Protein AF-0000000065997969 (afdb_homodimer)

Organism: Aeropyrum pernix (strain ATCC 700893 / DSM 11879 / JCM 9820 / NBRC 100138 / K1) (NCBI:txid272557)

pLDDT: mean 96.22, std 3.33, range [72.94, 98.88]

Sequence (616 aa):
MITILGAGKVGMATAVMLMMRGYDDLLLIARTPGKPQGEALDLAHAAAELGVDIRISGSNSYEDMRGSDIVLVTAGIGRKPGMTREQLLEANANTMADLAEKIKAYAKDAIVVITTNPVDAMTYVMYKKTGFPRERVIGFSGILDSARMAYYISQKLGVSFKSVNAIVLGMHGQKMFPVPRLSSVGGVPLEHLMSKEEIEEVVSETVNAGAKITELRGYSSNYGPAAGLVLTVEAIKRDSKRIYPYSLYLQGEYGYNDIVAEVPAVIGKSGIERIIELPLTEDEKRKFDEAVQAVKKLVETLPPQLREMITILGAGKVGMATAVMLMMRGYDDLLLIARTPGKPQGEALDLAHAAAELGVDIRISGSNSYEDMRGSDIVLVTAGIGRKPGMTREQLLEANANTMADLAEKIKAYAKDAIVVITTNPVDAMTYVMYKKTGFPRERVIGFSGILDSARMAYYISQKLGVSFKSVNAIVLGMHGQKMFPVPRLSSVGGVPLEHLMSKEEIEEVVSETVNAGAKITELRGYSSNYGPAAGLVLTVEAIKRDSKRIYPYSLYLQGEYGYNDIVAEVPAVIGKSGIERIIELPLTEDEKRKFDEAVQAVKKLVETLPPQLRE

Secondary structure (DSSP, 8-state):
-EEEE--SHHHHHHHHHHHHHT-S-EEEE-SSTTHHHHHHHHHHHHHHHHT----EEEES-GGGGTT-SEEEE----PPPTT--HHHHHHHHHHHHHHHHHHHHHH-TT-EEEE-PSSHHHHHHHHHHHH---GGGEEE--HHHHHHHHHHHHHHHHTS-GGGEE--EEE-SSTTEEE-GGG-EETTEEGGGTS-HHHHHHHHHHHHTHHHHHHHHHSS---HHHHHHHHHHHHHHHTT--EEEEEEEEEESGGG-EEEEEEEEEEEETTEEEEEPPP---HHHHHHHHHHHHHHHHHHHHS-HHHH-/-EEEE--SHHHHHHHHHHHHHT-S-EEEE-SSTTHHHHHHHHHHHHHHHHT----EEEES-GGGGTT-SEEEE----PPPTT--HHHHHHHHHHHHHHHHHHHHHH-TT-EEEE-PSSHHHHHHHHHHHH---GGGEEE--HHHHHHHHHHHHHHHHTS-GGGEE--EEE-SSTTEEE-GGG-EETTEEGGGTS-HHHHHHHHHHHHTHHHHHHHHHSS---HHHHHHHHHHHHHHHTT--EEEEEEEEEESGGG-EEEEEEEEEEEETTEEEEEPPP---HHHHHHHHHHHHHHHHHHHHS-HHHH-

Solvent-accessible surface area (backbone atoms only — not comparable to full-atom values): 30176 Å² total; per-residue (Å²): 72,39,28,32,36,19,67,48,67,39,27,44,43,27,50,53,53,40,52,74,66,58,78,58,37,39,37,30,29,24,80,57,76,46,31,20,40,19,53,19,50,32,44,40,35,15,27,39,55,67,62,35,94,57,56,53,40,36,33,70,52,73,68,71,43,48,75,25,50,32,36,39,36,48,47,67,70,76,87,49,93,90,58,49,70,65,55,45,45,52,55,30,42,52,50,33,42,53,49,19,49,49,38,47,71,30,26,66,83,27,34,37,38,30,55,32,64,59,25,49,50,36,34,47,28,30,38,49,52,40,62,56,62,67,38,28,40,42,10,56,39,19,46,41,54,14,21,37,34,16,39,45,48,17,67,75,70,72,48,63,34,80,43,36,46,45,44,35,31,17,30,80,54,84,55,38,35,68,37,59,82,80,11,25,46,77,80,40,45,37,75,79,75,42,53,74,68,54,49,50,48,36,51,50,49,39,53,41,42,57,59,51,29,23,69,30,50,70,48,69,74,24,42,26,58,14,35,40,51,44,52,50,50,47,24,27,77,63,45,60,56,44,75,45,25,25,20,33,73,29,82,49,62,96,76,36,61,84,44,38,36,22,39,38,24,30,28,19,69,73,29,50,74,41,78,56,80,76,94,62,51,73,70,52,44,51,51,37,46,52,16,38,48,54,44,48,52,55,46,66,69,45,59,68,79,56,71,86,71,38,29,32,36,20,70,49,66,40,28,44,43,28,50,52,53,39,52,74,67,60,77,59,36,39,37,31,30,24,80,56,76,45,31,19,39,19,53,19,50,31,44,40,34,15,26,40,56,69,62,36,95,57,55,51,39,36,32,71,52,72,66,72,42,48,76,24,51,33,36,39,36,48,46,68,71,75,88,48,92,89,58,48,72,64,55,45,44,51,56,32,43,52,49,32,42,52,50,18,50,49,37,47,72,29,26,68,82,27,34,37,36,31,54,32,62,58,24,46,48,37,34,46,27,29,38,50,53,41,62,56,63,70,36,29,41,41,9,56,38,19,46,42,53,14,21,36,33,15,41,47,48,16,65,75,70,72,49,61,36,80,43,37,46,46,44,33,33,16,30,80,53,84,53,38,36,70,37,59,83,80,12,25,45,77,80,39,44,37,76,79,75,40,54,73,67,55,49,50,50,35,49,49,50,39,54,42,42,57,60,51,29,22,69,30,50,71,48,69,72,23,42,25,58,14,34,39,50,46,53,50,51,47,24,27,76,62,47,59,56,46,74,46,25,25,21,34,76,29,81,49,61,96,77,35,61,84,44,39,35,21,41,39,24,30,26,19,68,72,29,51,74,43,78,57,82,75,93,63,52,74,69,52,44,53,52,39,46,52,15,37,49,52,43,50,51,54,48,67,69,45,60,67,80,56,72,86

InterPro domains:
  IPR001236 Lactate/malate dehydrogenase, N-terminal [PF00056] (2-139)
  IPR001557 L-lactate/malate dehydrogenase [PIRSF000102] (2-300)
  IPR001557 L-lactate/malate dehydrogenase [PR00086] (1-25)
  IPR001557 L-lactate/malate dehydrogenase [PR00086] (25-49)
  IPR001557 L-lactate/malate dehydrogenase [PR00086] (113-133)
  IPR001557 L-lactate/malate dehydrogenase [PR00086] (137-155)
  IPR001557 L-lactate/malate dehydrogenase [PR00086] (167-180)
  IPR011275 Malate dehydrogenase, type 3 [cd01339] (2-300)
  IPR015955 Lactate dehydrogenase/glycoside hydrolase, family 4, C-terminal [G3DSA:3.90.110.10] (142-301)
  IPR015955 Lactate dehydrogenase/glycoside hydrolase, family 4, C-terminal [SSF56327] (142-302)
  IPR022383 Lactate/malate dehydrogenase, C-terminal [PF02866] (144-300)
  IPR036291 NAD(P)-binding domain superfamily [SSF51735] (2-139)

Radius of gyration: 25.73 Å; Cα contacts (8 Å, |Δi|>4): 1366; chains: 2; bounding box: 55×76×59 Å

GO terms:
  GO:0030060 L-malate dehydrogenase (NAD+) activity (F, EXP)
  GO:0046554 L-malate dehydrogenase (NADP+) activity (F, EXP)

Nearest PDB structures (foldseek):
  2d4a-assembly1_D  TM=9.831E-01  e=1.745E-53  Aeropyrum pernix
  2d4a-assembly1_C  TM=9.864E-01  e=2.962E-52  Aeropyrum pernix
  2d4a-assembly1_B  TM=9.915E-01  e=6.653E-52  Aeropyrum pernix
  2d4a-assembly1_A  TM=9.920E-01  e=1.256E-51  Aeropyrum pernix
  2e37-assembly5_E  TM=9.261E-01  e=1.203E-30  Thermus thermophilus HB8

Structure (mmCIF, N/CA/C/O backbone):
data_AF-0000000065997969-model_v1
#
loop_
_entity.id
_entity.type
_entity.pdbx_description
1 polymer 'Malate dehydrogenase'
#
loop_
_atom_site.group_PDB
_atom_site.id
_atom_site.type_symbol
_atom_site.label_atom_id
_atom_site.label_alt_id
_atom_site.label_comp_id
_atom_site.label_asym_id
_atom_site.label_entity_id
_atom_site.label_seq_id
_atom_site.pdbx_PDB_ins_code
_atom_site.Cartn_x
_atom_site.Cartn_y
_atom_site.Cartn_z
_atom_site.occupancy
_atom_site.B_iso_or_equiv
_atom_site.auth_seq_id
_atom_site.auth_comp_id
_atom_site.auth_asym_id
_atom_site.auth_atom_id
_atom_site.pdbx_PDB_model_num
ATOM 1 N N . MET A 1 1 ? 14.648 12.742 -7.094 1 96.25 1 MET A N 1
ATOM 2 C CA . MET A 1 1 ? 14.539 11.57 -6.227 1 96.25 1 MET A CA 1
ATOM 3 C C . MET A 1 1 ? 13.805 11.922 -4.934 1 96.25 1 MET A C 1
ATOM 5 O O . MET A 1 1 ? 13.977 13.016 -4.391 1 96.25 1 MET A O 1
ATOM 9 N N . ILE A 1 2 ? 12.977 11.102 -4.527 1 98.44 2 ILE A N 1
ATOM 10 C CA . ILE A 1 2 ? 12.266 11.234 -3.258 1 98.44 2 ILE A CA 1
ATOM 11 C C . ILE A 1 2 ? 12.867 10.266 -2.236 1 98.44 2 ILE A C 1
ATOM 13 O O . ILE A 1 2 ? 12.953 9.062 -2.49 1 98.44 2 ILE A O 1
ATOM 17 N N . THR A 1 3 ? 13.328 10.828 -1.156 1 98.81 3 THR A N 1
ATOM 18 C CA . THR A 1 3 ? 13.836 10 -0.065 1 98.81 3 THR A CA 1
ATOM 19 C C . THR A 1 3 ? 12.805 9.891 1.056 1 98.81 3 THR A C 1
ATOM 21 O O . THR A 1 3 ? 12.234 10.898 1.483 1 98.81 3 THR A O 1
ATOM 24 N N . ILE A 1 4 ? 12.539 8.719 1.466 1 98.81 4 ILE A N 1
ATOM 25 C CA . ILE A 1 4 ? 11.695 8.445 2.625 1 98.81 4 ILE A CA 1
ATOM 26 C C . ILE A 1 4 ? 12.555 8 3.803 1 98.81 4 ILE A C 1
ATOM 28 O O . ILE A 1 4 ? 13.227 6.969 3.732 1 98.81 4 ILE A O 1
ATOM 32 N N . LEU A 1 5 ? 12.609 8.836 4.844 1 98.81 5 LEU A N 1
ATOM 33 C CA . LEU A 1 5 ? 13.312 8.484 6.07 1 98.81 5 LEU A CA 1
ATOM 34 C C . LEU A 1 5 ? 12.391 7.711 7.016 1 98.81 5 LEU A C 1
ATOM 36 O O . LEU A 1 5 ? 11.469 8.281 7.598 1 98.81 5 LEU A O 1
ATOM 40 N N . GLY A 1 6 ? 12.664 6.477 7.199 1 96.56 6 GLY A N 1
ATOM 41 C CA . GLY A 1 6 ? 11.812 5.578 7.957 1 96.56 6 GLY A CA 1
ATOM 42 C C . GLY A 1 6 ? 11.07 4.578 7.086 1 96.56 6 GLY A C 1
ATOM 43 O O . GLY A 1 6 ? 10.156 4.945 6.352 1 96.56 6 GLY A O 1
ATOM 44 N N . ALA A 1 7 ? 11.398 3.301 7.191 1 95.06 7 ALA A N 1
ATOM 45 C CA . ALA A 1 7 ? 10.734 2.232 6.453 1 95.06 7 ALA A CA 1
ATOM 46 C C . ALA A 1 7 ? 9.703 1.521 7.324 1 95.06 7 ALA A C 1
ATOM 48 O O . ALA A 1 7 ? 9.68 0.29 7.387 1 95.06 7 ALA A O 1
ATOM 49 N N . GLY A 1 8 ? 8.961 2.334 8.141 1 95.44 8 GLY A N 1
ATOM 50 C CA . GLY A 1 8 ? 7.848 1.821 8.922 1 95.44 8 GLY A CA 1
ATOM 51 C C . GLY A 1 8 ? 6.535 1.817 8.164 1 95.44 8 GLY A C 1
ATOM 52 O O . GLY A 1 8 ? 6.527 1.805 6.93 1 95.44 8 GLY A O 1
ATOM 53 N N . LYS A 1 9 ? 5.422 1.784 8.859 1 96.5 9 LYS A N 1
ATOM 54 C CA . LYS A 1 9 ? 4.102 1.616 8.25 1 96.5 9 LYS A CA 1
ATOM 55 C C . LYS A 1 9 ? 3.768 2.787 7.332 1 96.5 9 LYS A C 1
ATOM 57 O O . LYS A 1 9 ? 3.389 2.586 6.176 1 96.5 9 LYS A O 1
ATOM 62 N N . VAL A 1 10 ? 3.961 4.012 7.824 1 97.81 10 VAL A N 1
ATOM 63 C CA . VAL A 1 10 ? 3.625 5.184 7.023 1 97.81 10 VAL A CA 1
ATOM 64 C C . VAL A 1 10 ? 4.582 5.297 5.84 1 97.81 10 VAL A C 1
ATOM 66 O O . VAL A 1 10 ? 4.156 5.543 4.711 1 97.81 10 VAL A O 1
ATOM 69 N N . GLY A 1 11 ? 5.879 5.133 6.117 1 98.31 11 GLY A N 1
ATOM 70 C CA . GLY A 1 11 ? 6.871 5.223 5.059 1 98.31 11 GLY A CA 1
ATOM 71 C C . GLY A 1 11 ? 6.625 4.242 3.926 1 98.31 11 GLY A C 1
ATOM 72 O O . GLY A 1 11 ? 6.652 4.621 2.752 1 98.31 11 GLY A O 1
ATOM 73 N N . MET A 1 12 ? 6.336 3.018 4.25 1 98.44 12 MET A N 1
ATOM 74 C CA . MET A 1 12 ? 6.16 2.002 3.217 1 98.44 12 MET A CA 1
ATOM 75 C C . MET A 1 12 ? 4.832 2.188 2.492 1 98.44 12 MET A C 1
ATOM 77 O O . MET A 1 12 ? 4.746 1.978 1.281 1 98.44 12 MET A O 1
ATOM 81 N N . ALA A 1 13 ? 3.744 2.521 3.264 1 98.56 13 ALA A N 1
ATOM 82 C CA . ALA A 1 13 ? 2.492 2.84 2.58 1 98.56 13 ALA A CA 1
ATOM 83 C C . ALA A 1 13 ? 2.693 3.955 1.561 1 98.56 13 ALA A C 1
ATOM 85 O O . ALA A 1 13 ? 2.162 3.893 0.448 1 98.56 13 ALA A O 1
ATOM 86 N N . THR A 1 14 ? 3.479 4.965 1.924 1 98.56 14 THR A N 1
ATOM 87 C CA . THR A 1 14 ? 3.779 6.074 1.027 1 98.56 14 THR A CA 1
ATOM 88 C C . THR A 1 14 ? 4.562 5.59 -0.189 1 98.56 14 THR A C 1
ATOM 90 O O . THR A 1 14 ? 4.246 5.953 -1.323 1 98.56 14 THR A O 1
ATOM 93 N N . ALA A 1 15 ? 5.582 4.758 0.091 1 98.56 15 ALA A N 1
ATOM 94 C CA . ALA A 1 15 ? 6.402 4.23 -0.996 1 98.56 15 ALA A CA 1
ATOM 95 C C . ALA A 1 15 ? 5.559 3.451 -1.996 1 98.56 15 ALA A C 1
ATOM 97 O O . ALA A 1 15 ? 5.723 3.602 -3.209 1 98.56 15 ALA A O 1
ATOM 98 N N . VAL A 1 16 ? 4.656 2.641 -1.494 1 98.56 16 VAL A N 1
ATOM 99 C CA . VAL A 1 16 ? 3.779 1.848 -2.35 1 98.56 16 VAL A CA 1
ATOM 100 C C . VAL A 1 16 ? 2.918 2.773 -3.205 1 98.56 16 VAL A C 1
ATOM 102 O O . VAL A 1 16 ? 2.824 2.596 -4.422 1 98.56 16 VAL A O 1
ATOM 105 N N . MET A 1 17 ? 2.309 3.748 -2.584 1 98.38 17 MET A N 1
ATOM 106 C CA . MET A 1 17 ? 1.397 4.629 -3.311 1 98.38 17 MET A CA 1
ATOM 107 C C . MET A 1 17 ? 2.158 5.488 -4.312 1 98.38 17 MET A C 1
ATOM 109 O O . MET A 1 17 ? 1.665 5.75 -5.414 1 98.38 17 MET A O 1
ATOM 113 N N . LEU A 1 18 ? 3.369 5.945 -3.943 1 98.25 18 LEU A N 1
ATOM 114 C CA . LEU A 1 18 ? 4.18 6.715 -4.883 1 98.25 18 LEU A CA 1
ATOM 115 C C . LEU A 1 18 ? 4.602 5.855 -6.07 1 98.25 18 LEU A C 1
ATOM 117 O O . LEU A 1 18 ? 4.605 6.324 -7.211 1 98.25 18 LEU A O 1
ATOM 121 N N . MET A 1 19 ? 4.973 4.566 -5.762 1 97.75 19 MET A N 1
ATOM 122 C CA . MET A 1 19 ? 5.316 3.635 -6.836 1 97.75 19 MET A CA 1
ATOM 123 C C . MET A 1 19 ? 4.141 3.453 -7.793 1 97.75 19 MET A C 1
ATOM 125 O O . MET A 1 19 ? 4.32 3.486 -9.008 1 97.75 19 MET A O 1
ATOM 129 N N . MET A 1 20 ? 2.975 3.359 -7.238 1 97.06 20 MET A N 1
ATOM 130 C CA . MET A 1 20 ? 1.773 3.184 -8.047 1 97.06 20 MET A CA 1
ATOM 131 C C . MET A 1 20 ? 1.532 4.398 -8.938 1 97.06 20 MET A C 1
ATOM 133 O O . MET A 1 20 ? 0.992 4.273 -10.039 1 97.06 20 MET A O 1
ATOM 137 N N . ARG A 1 21 ? 1.978 5.582 -8.5 1 94.94 21 ARG A N 1
ATOM 138 C CA . ARG A 1 21 ? 1.789 6.82 -9.25 1 94.94 21 ARG A CA 1
ATOM 139 C C . ARG A 1 21 ? 2.877 6.988 -10.305 1 94.94 21 ARG A C 1
ATOM 141 O O . ARG A 1 21 ? 2.705 7.742 -11.266 1 94.94 21 ARG A O 1
ATOM 148 N N . GLY A 1 22 ? 3.998 6.312 -10.172 1 90.5 22 GLY A N 1
ATOM 149 C CA . GLY A 1 22 ? 5.082 6.367 -11.141 1 90.5 22 GLY A CA 1
ATOM 150 C C . GLY A 1 22 ? 5.824 7.691 -11.133 1 90.5 22 GLY A C 1
ATOM 151 O O . GLY A 1 22 ? 6.328 8.133 -12.172 1 90.5 22 GLY A O 1
ATOM 152 N N . TYR A 1 23 ? 5.914 8.492 -10.109 1 72.94 23 TYR A N 1
ATOM 153 C CA . TYR A 1 23 ? 6.309 9.898 -10.094 1 72.94 23 TYR A CA 1
ATOM 154 C C . TYR A 1 23 ? 7.824 10.039 -10.195 1 72.94 23 TYR A C 1
ATOM 156 O O . TYR A 1 23 ? 8.328 10.93 -10.883 1 72.94 23 TYR A O 1
ATOM 164 N N . ASP A 1 24 ? 8.617 9.273 -9.43 1 89 24 ASP A N 1
ATOM 165 C CA . ASP A 1 24 ? 10.055 9.5 -9.273 1 89 24 ASP A CA 1
ATOM 166 C C . ASP A 1 24 ? 10.75 8.258 -8.719 1 89 24 ASP A C 1
ATOM 168 O O . ASP A 1 24 ? 10.086 7.289 -8.336 1 89 24 ASP A O 1
ATOM 172 N N . ASP A 1 25 ? 12.141 8.375 -8.805 1 96.5 25 ASP A N 1
ATOM 173 C CA . ASP A 1 25 ? 12.914 7.355 -8.109 1 96.5 25 ASP A CA 1
ATOM 174 C C . ASP A 1 25 ? 12.75 7.469 -6.594 1 96.5 25 ASP A C 1
ATOM 176 O O . ASP A 1 25 ? 12.578 8.57 -6.066 1 96.5 25 ASP A O 1
ATOM 180 N N . LEU A 1 26 ? 12.719 6.359 -5.945 1 98.31 26 LEU A N 1
ATOM 181 C CA . LEU A 1 26 ? 12.5 6.312 -4.504 1 98.31 26 LEU A CA 1
ATOM 182 C C . LEU A 1 26 ? 13.734 5.773 -3.783 1 98.31 26 LEU A C 1
ATOM 184 O O . LEU A 1 26 ? 14.367 4.828 -4.258 1 98.31 26 LEU A O 1
ATOM 188 N N . LEU A 1 27 ? 14.109 6.406 -2.725 1 98.75 27 LEU A N 1
ATOM 189 C CA . LEU A 1 27 ? 15.125 5.926 -1.8 1 98.75 27 LEU A CA 1
ATOM 190 C C . LEU A 1 27 ? 14.555 5.766 -0.396 1 98.75 27 LEU A C 1
ATOM 192 O O . LEU A 1 27 ? 14.008 6.715 0.17 1 98.75 27 LEU A O 1
ATOM 196 N N . LEU A 1 28 ? 14.594 4.531 0.108 1 98.81 28 LEU A N 1
ATOM 197 C CA . LEU A 1 28 ? 14.195 4.242 1.48 1 98.81 28 LEU A CA 1
ATOM 198 C C . LEU A 1 28 ? 15.406 4.188 2.404 1 98.81 28 LEU A C 1
ATOM 200 O O . LEU A 1 28 ? 16.359 3.443 2.148 1 98.81 28 LEU A O 1
ATOM 204 N N . ILE A 1 29 ? 15.398 4.98 3.447 1 98.81 29 ILE A N 1
ATOM 205 C CA . ILE A 1 29 ? 16.469 4.914 4.438 1 98.81 29 ILE A CA 1
ATOM 206 C C . ILE A 1 29 ? 15.891 4.52 5.797 1 98.81 29 ILE A C 1
ATOM 208 O O . ILE A 1 29 ? 14.859 5.059 6.219 1 98.81 29 ILE A O 1
ATOM 212 N N . ALA A 1 30 ? 16.406 3.615 6.422 1 97.94 30 ALA A N 1
ATOM 213 C CA . ALA A 1 30 ? 16.047 3.188 7.77 1 97.94 30 ALA A CA 1
ATOM 214 C C . ALA A 1 30 ? 17.281 2.691 8.531 1 97.94 30 ALA A C 1
ATOM 216 O O . ALA A 1 30 ? 18.281 2.32 7.926 1 97.94 30 ALA A O 1
ATOM 217 N N . ARG A 1 31 ? 17.141 2.686 9.836 1 95.5 31 ARG A N 1
ATOM 218 C CA . ARG A 1 31 ? 18.281 2.338 10.688 1 95.5 31 ARG A CA 1
ATOM 219 C C . ARG A 1 31 ? 18.469 0.828 10.75 1 95.5 31 ARG A C 1
ATOM 221 O O . ARG A 1 31 ? 19.609 0.349 10.883 1 95.5 31 ARG A O 1
ATOM 228 N N . THR A 1 32 ? 17.375 0.074 10.75 1 96.44 32 THR A N 1
ATOM 229 C CA . THR A 1 32 ? 17.469 -1.378 10.852 1 96.44 32 THR A CA 1
ATOM 230 C C . THR A 1 32 ? 18.219 -1.954 9.656 1 96.44 32 THR A C 1
ATOM 232 O O . THR A 1 32 ? 17.781 -1.833 8.516 1 96.44 32 THR A O 1
ATOM 235 N N . PRO A 1 33 ? 19.359 -2.674 9.938 1 97.38 33 PRO A N 1
ATOM 236 C CA . PRO A 1 33 ? 20.156 -3.201 8.828 1 97.38 33 PRO A CA 1
ATOM 237 C C . PRO A 1 33 ? 19.375 -4.164 7.941 1 97.38 33 PRO A C 1
ATOM 239 O O . PRO A 1 33 ? 18.688 -5.051 8.445 1 97.38 33 PRO A O 1
ATOM 242 N N . GLY A 1 34 ? 19.5 -3.951 6.613 1 98.06 34 GLY A N 1
ATOM 243 C CA . GLY A 1 34 ? 18.891 -4.863 5.652 1 98.06 34 GLY A CA 1
ATOM 244 C C . GLY A 1 34 ? 17.438 -4.543 5.355 1 98.06 34 GLY A C 1
ATOM 245 O O . GLY A 1 34 ? 16.953 -4.785 4.25 1 98.06 34 GLY A O 1
ATOM 246 N N . LYS A 1 35 ? 16.719 -3.904 6.281 1 98 35 LYS A N 1
ATOM 247 C CA . LYS A 1 35 ? 15.281 -3.711 6.172 1 98 35 LYS A CA 1
ATOM 248 C C . LYS A 1 35 ? 14.938 -2.824 4.98 1 98 35 LYS A C 1
ATOM 250 O O . LYS A 1 35 ? 14.125 -3.205 4.133 1 98 35 LYS A O 1
ATOM 255 N N . PRO A 1 36 ? 15.578 -1.619 4.871 1 98.62 36 PRO A N 1
ATOM 256 C CA . PRO A 1 36 ? 15.203 -0.799 3.719 1 98.62 36 PRO A CA 1
ATOM 257 C C . PRO A 1 36 ? 15.555 -1.457 2.387 1 98.62 36 PRO A C 1
ATOM 259 O O . PRO A 1 36 ? 14.836 -1.278 1.397 1 98.62 36 PRO A O 1
ATOM 262 N N . GLN A 1 37 ? 16.594 -2.262 2.318 1 98.62 37 GLN A N 1
ATOM 263 C CA . GLN A 1 37 ? 16.969 -2.977 1.1 1 98.62 37 GLN A CA 1
ATOM 264 C C . GLN A 1 37 ? 15.938 -4.059 0.769 1 98.62 37 GLN A C 1
ATOM 266 O O . GLN A 1 37 ? 15.562 -4.227 -0.392 1 98.62 37 GLN A O 1
ATOM 271 N N . GLY A 1 38 ? 15.516 -4.801 1.774 1 98.62 38 GLY A N 1
ATOM 272 C CA . GLY A 1 38 ? 14.5 -5.812 1.571 1 98.62 38 GLY A CA 1
ATOM 273 C C . GLY A 1 38 ? 13.172 -5.238 1.115 1 98.62 38 GLY A C 1
ATOM 274 O O . GLY A 1 38 ? 12.531 -5.777 0.209 1 98.62 38 GLY A O 1
ATOM 275 N N . GLU A 1 39 ? 12.773 -4.102 1.791 1 98.75 39 GLU A N 1
ATOM 276 C CA . GLU A 1 39 ? 11.555 -3.406 1.395 1 98.75 39 GLU A CA 1
ATOM 277 C C . GLU A 1 39 ? 11.641 -2.92 -0.05 1 98.75 39 GLU A C 1
ATOM 279 O O . GLU A 1 39 ? 10.703 -3.105 -0.829 1 98.75 39 GLU A O 1
ATOM 284 N N . ALA A 1 40 ? 12.742 -2.352 -0.391 1 98.62 40 ALA A N 1
ATOM 285 C CA . ALA A 1 40 ? 12.945 -1.786 -1.722 1 98.62 40 ALA A CA 1
ATOM 286 C C . ALA A 1 40 ? 12.938 -2.877 -2.789 1 98.62 40 ALA A C 1
ATOM 288 O O . ALA A 1 40 ? 12.375 -2.693 -3.871 1 98.62 40 ALA A O 1
ATOM 289 N N . LEU A 1 41 ? 13.562 -3.965 -2.492 1 98.44 41 LEU A N 1
ATOM 290 C CA . LEU A 1 41 ? 13.633 -5.051 -3.463 1 98.44 41 LEU A CA 1
ATOM 291 C C . LEU A 1 41 ? 12.25 -5.602 -3.773 1 98.44 41 LEU A C 1
ATOM 293 O O . LEU A 1 41 ? 11.898 -5.797 -4.941 1 98.44 41 LEU A O 1
ATOM 297 N N . ASP A 1 42 ? 11.469 -5.871 -2.762 1 98.62 42 ASP A N 1
ATOM 298 C CA . ASP A 1 42 ? 10.102 -6.359 -2.965 1 98.62 42 ASP A CA 1
ATOM 299 C C . ASP A 1 42 ? 9.273 -5.344 -3.742 1 98.62 42 ASP A C 1
ATOM 301 O O . ASP A 1 42 ? 8.492 -5.715 -4.621 1 98.62 42 ASP A O 1
ATOM 305 N N . LEU A 1 43 ? 9.43 -4.105 -3.402 1 98.44 43 LEU A N 1
ATOM 306 C CA . LEU A 1 43 ? 8.703 -3.057 -4.105 1 98.44 43 LEU A CA 1
ATOM 307 C C . LEU A 1 43 ? 9.156 -2.959 -5.559 1 98.44 43 LEU A C 1
ATOM 309 O O . LEU A 1 43 ? 8.344 -2.67 -6.445 1 98.44 43 LEU A O 1
ATOM 313 N N . ALA A 1 44 ? 10.43 -3.139 -5.789 1 97.69 44 ALA A N 1
ATOM 314 C CA . ALA A 1 44 ? 10.945 -3.137 -7.16 1 97.69 44 ALA A CA 1
ATOM 315 C C . ALA A 1 44 ? 10.336 -4.273 -7.977 1 97.69 44 ALA A C 1
ATOM 317 O O . ALA A 1 44 ? 10.031 -4.102 -9.156 1 97.69 44 ALA A O 1
ATOM 318 N N . HIS A 1 45 ? 10.219 -5.457 -7.367 1 98.19 45 HIS A N 1
ATOM 319 C CA . HIS A 1 45 ? 9.531 -6.559 -8.031 1 98.19 45 HIS A CA 1
ATOM 320 C C . HIS A 1 45 ? 8.094 -6.188 -8.375 1 98.19 45 HIS A C 1
ATOM 322 O O . HIS A 1 45 ? 7.617 -6.488 -9.477 1 98.19 45 HIS A O 1
ATOM 328 N N . ALA A 1 46 ? 7.41 -5.543 -7.441 1 98.31 46 ALA A N 1
ATOM 329 C CA . ALA A 1 46 ? 6.043 -5.09 -7.676 1 98.31 46 ALA A CA 1
ATOM 330 C C . ALA A 1 46 ? 5.984 -4.109 -8.844 1 98.31 46 ALA A C 1
ATOM 332 O O . ALA A 1 46 ? 5.094 -4.199 -9.695 1 98.31 46 ALA A O 1
ATOM 333 N N . ALA A 1 47 ? 6.938 -3.18 -8.836 1 97.5 47 ALA A N 1
ATOM 334 C CA . ALA A 1 47 ? 7 -2.203 -9.922 1 97.5 47 ALA A CA 1
ATOM 335 C C . ALA A 1 47 ? 7.18 -2.893 -11.273 1 97.5 47 ALA A C 1
ATOM 337 O O . ALA A 1 47 ? 6.531 -2.527 -12.258 1 97.5 47 ALA A O 1
ATOM 338 N N . ALA A 1 48 ? 8.047 -3.865 -11.297 1 95.94 48 ALA A N 1
ATOM 339 C CA . ALA A 1 48 ? 8.281 -4.617 -12.531 1 95.94 48 ALA A CA 1
ATOM 340 C C . ALA A 1 48 ? 7.016 -5.332 -12.984 1 95.94 48 ALA A C 1
ATOM 342 O O . ALA A 1 48 ? 6.699 -5.348 -14.18 1 95.94 48 ALA A O 1
ATOM 343 N N . GLU A 1 49 ? 6.328 -5.891 -12.055 1 96.25 49 GLU A N 1
ATOM 344 C CA . GLU A 1 49 ? 5.09 -6.609 -12.352 1 96.25 49 GLU A CA 1
ATOM 345 C C . GLU A 1 49 ? 4.027 -5.668 -12.906 1 96.25 49 GLU A C 1
ATOM 347 O O . GLU A 1 49 ? 3.314 -6.016 -13.852 1 96.25 49 GLU A O 1
ATOM 352 N N . LEU A 1 50 ? 3.941 -4.477 -12.367 1 96.56 50 LEU A N 1
ATOM 353 C CA . LEU A 1 50 ? 2.895 -3.521 -12.711 1 96.56 50 LEU A CA 1
ATOM 354 C C . LEU A 1 50 ? 3.299 -2.691 -13.93 1 96.56 50 LEU A C 1
ATOM 356 O O . LEU A 1 50 ? 2.504 -1.899 -14.438 1 96.56 50 LEU A O 1
ATOM 360 N N . GLY A 1 51 ? 4.547 -2.83 -14.336 1 94.44 51 GLY A N 1
ATOM 361 C CA . GLY A 1 51 ? 5.035 -2.057 -15.469 1 94.44 51 GLY A CA 1
ATOM 362 C C . GLY A 1 51 ? 5.32 -0.606 -15.117 1 94.44 51 GLY A C 1
ATOM 363 O O . GLY A 1 51 ? 5.043 0.294 -15.914 1 94.44 51 GLY A O 1
ATOM 364 N N . VAL A 1 52 ? 5.762 -0.358 -13.93 1 95.56 52 VAL A N 1
ATOM 365 C CA . VAL A 1 52 ? 6.121 0.986 -13.492 1 95.56 52 VAL A CA 1
ATOM 366 C C . VAL A 1 52 ? 7.641 1.143 -13.5 1 95.56 52 VAL A C 1
ATOM 368 O O . VAL A 1 52 ? 8.336 0.547 -12.672 1 95.56 52 VAL A O 1
ATOM 371 N N . ASP A 1 53 ? 8.117 1.982 -14.398 1 93.12 53 ASP A N 1
ATOM 372 C CA . ASP A 1 53 ? 9.547 2.08 -14.633 1 93.12 53 ASP A CA 1
ATOM 373 C C . ASP A 1 53 ? 10.18 3.16 -13.758 1 93.12 53 ASP A C 1
ATOM 375 O O . ASP A 1 53 ? 10.523 4.238 -14.242 1 93.12 53 ASP A O 1
ATOM 379 N N . ILE A 1 54 ? 10.32 2.906 -12.531 1 93.75 54 ILE A N 1
ATOM 380 C CA . ILE A 1 54 ? 11.039 3.785 -11.609 1 93.75 54 ILE A CA 1
ATOM 381 C C . ILE A 1 54 ? 12.094 2.986 -10.852 1 93.75 54 ILE A C 1
ATOM 383 O O . ILE A 1 54 ? 11.977 1.768 -10.711 1 93.75 54 ILE A O 1
ATOM 387 N N . ARG A 1 55 ? 13.141 3.646 -10.422 1 95.81 55 ARG A N 1
ATOM 388 C CA . ARG A 1 55 ? 14.164 3.014 -9.586 1 95.81 55 ARG A CA 1
ATOM 389 C C . ARG A 1 55 ? 13.805 3.107 -8.109 1 95.81 55 ARG A C 1
ATOM 391 O O . ARG A 1 55 ? 13.391 4.168 -7.633 1 95.81 55 ARG A O 1
ATOM 398 N N . ILE A 1 56 ? 13.844 2.006 -7.375 1 97.75 56 ILE A N 1
ATOM 399 C CA . ILE A 1 56 ? 13.578 1.926 -5.945 1 97.75 56 ILE A CA 1
ATOM 400 C C . ILE A 1 56 ? 14.766 1.289 -5.234 1 97.75 56 ILE A C 1
ATOM 402 O O . ILE A 1 56 ? 15.195 0.185 -5.586 1 97.75 56 ILE A O 1
ATOM 406 N N . SER A 1 57 ? 15.328 1.948 -4.254 1 98.06 57 SER A N 1
ATOM 407 C CA . SER A 1 57 ? 16.484 1.434 -3.541 1 98.06 57 SER A CA 1
ATOM 408 C C . SER A 1 57 ? 16.359 1.647 -2.037 1 98.06 57 SER A C 1
ATOM 410 O O . SER A 1 57 ? 15.531 2.445 -1.59 1 98.06 57 SER A O 1
ATOM 412 N N . GLY A 1 58 ? 17.031 0.83 -1.267 1 98.56 58 GLY A N 1
ATOM 413 C CA . GLY A 1 58 ? 17.125 0.935 0.182 1 98.56 58 GLY A CA 1
ATOM 414 C C . GLY A 1 58 ? 18.531 1.136 0.687 1 98.56 58 GLY A C 1
ATOM 415 O O . GLY A 1 58 ? 19.484 0.626 0.096 1 98.56 58 GLY A O 1
ATOM 416 N N . SER A 1 59 ? 18.672 1.908 1.755 1 98.69 59 SER A N 1
ATOM 417 C CA . SER A 1 59 ? 19.984 2.178 2.322 1 98.69 59 SER A CA 1
ATOM 418 C C . SER A 1 59 ? 19.906 2.33 3.838 1 98.69 59 SER A C 1
ATOM 420 O O . SER A 1 59 ? 18.859 2.646 4.387 1 98.69 59 SER A O 1
ATOM 422 N N . ASN A 1 60 ? 21.031 1.979 4.516 1 98.44 60 ASN A N 1
ATOM 423 C CA . ASN A 1 60 ? 21.172 2.268 5.938 1 98.44 60 ASN A CA 1
ATOM 424 C C . ASN A 1 60 ? 22.031 3.502 6.18 1 98.44 60 ASN A C 1
ATOM 426 O O . ASN A 1 60 ? 22.297 3.871 7.328 1 98.44 60 ASN A O 1
ATOM 430 N N . SER A 1 61 ? 22.438 4.16 5.121 1 98.5 61 SER A N 1
ATOM 431 C CA . SER A 1 61 ? 23.297 5.34 5.215 1 98.5 61 SER A CA 1
ATOM 432 C C . SER A 1 61 ? 22.547 6.602 4.797 1 98.5 61 SER A C 1
ATOM 434 O O . SER A 1 61 ? 22.047 6.695 3.67 1 98.5 61 SER A O 1
ATOM 436 N N . TYR A 1 62 ? 22.594 7.609 5.652 1 98.44 62 TYR A N 1
ATOM 437 C CA . TYR A 1 62 ? 21.906 8.859 5.379 1 98.44 62 TYR A CA 1
ATOM 438 C C . TYR A 1 62 ? 22.594 9.633 4.258 1 98.44 62 TYR A C 1
ATOM 440 O O . TYR A 1 62 ? 21.984 10.477 3.607 1 98.44 62 TYR A O 1
ATOM 448 N N . GLU A 1 63 ? 23.844 9.367 3.98 1 98.38 63 GLU A N 1
ATOM 449 C CA . GLU A 1 63 ? 24.578 10.039 2.924 1 98.38 63 GLU A CA 1
ATOM 450 C C . GLU A 1 63 ? 23.953 9.797 1.556 1 98.38 63 GLU A C 1
ATOM 452 O O . GLU A 1 63 ? 24.094 10.609 0.643 1 98.38 63 GLU A O 1
ATOM 457 N N . ASP A 1 64 ? 23.25 8.75 1.469 1 98.62 64 ASP A N 1
ATOM 458 C CA . ASP A 1 64 ? 22.703 8.328 0.184 1 98.62 64 ASP A CA 1
ATOM 459 C C . ASP A 1 64 ? 21.531 9.227 -0.236 1 98.62 64 ASP A C 1
ATOM 461 O O . ASP A 1 64 ? 21.094 9.188 -1.386 1 98.62 64 ASP A O 1
ATOM 465 N N . MET A 1 65 ? 21.094 10.125 0.637 1 98.44 65 MET A N 1
ATOM 466 C CA . MET A 1 65 ? 19.969 10.977 0.261 1 98.44 65 MET A CA 1
ATOM 467 C C . MET A 1 65 ? 20.438 12.188 -0.529 1 98.44 65 MET A C 1
ATOM 469 O O . MET A 1 65 ? 19.641 13.047 -0.898 1 98.44 65 MET A O 1
ATOM 473 N N . ARG A 1 66 ? 21.797 12.219 -0.759 1 98.31 66 ARG A N 1
ATOM 474 C CA . ARG A 1 66 ? 22.328 13.297 -1.583 1 98.31 66 ARG A CA 1
ATOM 475 C C . ARG A 1 66 ? 21.609 13.375 -2.918 1 98.31 66 ARG A C 1
ATOM 477 O O . ARG A 1 66 ? 21.422 12.367 -3.6 1 98.31 66 ARG A O 1
ATOM 484 N N . GLY A 1 67 ? 21.188 14.625 -3.238 1 95.06 67 GLY A N 1
ATOM 485 C CA . GLY A 1 67 ? 20.516 14.836 -4.512 1 95.06 67 GLY A CA 1
ATOM 486 C C . GLY A 1 67 ? 19.016 14.695 -4.422 1 95.06 67 GLY A C 1
ATOM 487 O O . GLY A 1 67 ? 18.297 14.898 -5.41 1 95.06 67 GLY A O 1
ATOM 488 N N . SER A 1 68 ? 18.438 14.477 -3.271 1 97.62 68 SER A N 1
ATOM 489 C CA . SER A 1 68 ? 17 14.359 -3.092 1 97.62 68 SER A CA 1
ATOM 490 C C . SER A 1 68 ? 16.312 15.703 -3.295 1 97.62 68 SER A C 1
ATOM 492 O O . SER A 1 68 ? 16.781 16.734 -2.826 1 97.62 68 SER A O 1
ATOM 494 N N . ASP A 1 69 ? 15.188 15.664 -4.043 1 97.38 69 ASP A N 1
ATOM 495 C CA . ASP A 1 69 ? 14.328 16.828 -4.207 1 97.38 69 ASP A CA 1
ATOM 496 C C . ASP A 1 69 ? 13.406 17.016 -3.004 1 97.38 69 ASP A C 1
ATOM 498 O O . ASP A 1 69 ? 13.109 18.141 -2.6 1 97.38 69 ASP A O 1
ATOM 502 N N . ILE A 1 70 ? 12.93 15.961 -2.559 1 98.56 70 ILE A N 1
ATOM 503 C CA . ILE A 1 70 ? 11.977 15.906 -1.453 1 98.56 70 ILE A CA 1
ATOM 504 C C . ILE A 1 70 ? 12.422 14.852 -0.442 1 98.56 70 ILE A C 1
ATOM 506 O O . ILE A 1 70 ? 12.852 13.758 -0.821 1 98.56 70 ILE A O 1
ATOM 510 N N . VAL A 1 71 ? 12.445 15.195 0.792 1 98.88 71 VAL A N 1
ATOM 511 C CA . VAL A 1 71 ? 12.695 14.258 1.888 1 98.88 71 VAL A CA 1
ATOM 512 C C . VAL A 1 71 ? 11.438 14.133 2.752 1 98.88 71 VAL A C 1
ATOM 514 O O . VAL A 1 71 ? 10.977 15.125 3.328 1 98.88 71 VAL A O 1
ATOM 517 N N . LEU A 1 72 ? 10.852 12.984 2.76 1 98.81 72 LEU A N 1
ATOM 518 C CA . LEU A 1 72 ? 9.719 12.672 3.617 1 98.81 72 LEU A CA 1
ATOM 519 C C . LEU A 1 72 ? 10.18 12.047 4.93 1 98.81 72 LEU A C 1
ATOM 521 O O . LEU A 1 72 ? 10.773 10.969 4.934 1 98.81 72 LEU A O 1
ATOM 525 N N . VAL A 1 73 ? 9.898 12.688 6.023 1 98.81 73 VAL A N 1
ATOM 526 C CA . VAL A 1 73 ? 10.32 12.227 7.34 1 98.81 73 VAL A CA 1
ATOM 527 C C . VAL A 1 73 ? 9.18 11.461 8.008 1 98.81 73 VAL A C 1
ATOM 529 O O . VAL A 1 73 ? 8.242 12.07 8.531 1 98.81 73 VAL A O 1
ATOM 532 N N . THR A 1 74 ? 9.297 10.18 7.984 1 97.94 74 THR A N 1
ATOM 533 C CA . THR A 1 74 ? 8.289 9.32 8.594 1 97.94 74 THR A CA 1
ATOM 534 C C . THR A 1 74 ? 8.891 8.531 9.758 1 97.94 74 THR A C 1
ATOM 536 O O . THR A 1 74 ? 8.227 7.664 10.336 1 97.94 74 THR A O 1
ATOM 539 N N . ALA A 1 75 ? 10.125 8.844 10.016 1 94.5 75 ALA A N 1
ATOM 540 C CA . ALA A 1 75 ? 10.82 8.195 11.125 1 94.5 75 ALA A CA 1
ATOM 541 C C . ALA A 1 75 ? 10.398 8.797 12.461 1 94.5 75 ALA A C 1
ATOM 543 O O . ALA A 1 75 ? 10.133 9.992 12.555 1 94.5 75 ALA A O 1
ATOM 544 N N . GLY A 1 76 ? 10.336 8.086 13.484 1 90.5 76 GLY A N 1
ATOM 545 C CA . GLY A 1 76 ? 9.906 8.414 14.836 1 90.5 76 GLY A CA 1
ATOM 546 C C . GLY A 1 76 ? 9.398 7.215 15.609 1 90.5 76 GLY A C 1
ATOM 547 O O . GLY A 1 76 ? 9.391 6.094 15.086 1 90.5 76 GLY A O 1
ATOM 548 N N . ILE A 1 77 ? 9.164 7.457 16.766 1 89.31 77 ILE A N 1
ATOM 549 C CA . ILE A 1 77 ? 8.664 6.352 17.578 1 89.31 77 ILE A CA 1
ATOM 550 C C . ILE A 1 77 ? 7.211 6.609 17.969 1 89.31 77 ILE A C 1
ATOM 552 O O . ILE A 1 77 ? 6.801 7.758 18.125 1 89.31 77 ILE A O 1
ATOM 556 N N . GLY A 1 78 ? 6.418 5.527 17.828 1 84.5 78 GLY A N 1
ATOM 557 C CA . GLY A 1 78 ? 5.074 5.605 18.391 1 84.5 78 GLY A CA 1
ATOM 558 C C . GLY A 1 78 ? 5.051 5.508 19.906 1 84.5 78 GLY A C 1
ATOM 559 O O . GLY A 1 78 ? 6.066 5.199 20.531 1 84.5 78 GLY A O 1
ATOM 560 N N . ARG A 1 79 ? 3.875 5.879 20.438 1 77.25 79 ARG A N 1
ATOM 561 C CA . ARG A 1 79 ? 3.754 5.789 21.891 1 77.25 79 ARG A CA 1
ATOM 562 C C . ARG A 1 79 ? 3.873 4.34 22.344 1 77.25 79 ARG A C 1
ATOM 564 O O . ARG A 1 79 ? 3.125 3.473 21.891 1 77.25 79 ARG A O 1
ATOM 571 N N . LYS A 1 80 ? 4.805 4.035 23.125 1 81.38 80 LYS A N 1
ATOM 572 C CA . LYS A 1 80 ? 5 2.719 23.719 1 81.38 80 LYS A CA 1
ATOM 573 C C . LYS A 1 80 ? 4.305 2.621 25.078 1 81.38 80 LYS A C 1
ATOM 575 O O . LYS A 1 80 ? 4.023 3.641 25.703 1 81.38 80 LYS A O 1
ATOM 580 N N . PRO A 1 81 ? 3.916 1.311 25.438 1 83.69 81 PRO A N 1
ATOM 581 C CA . PRO A 1 81 ? 3.318 1.165 26.766 1 83.69 81 PRO A CA 1
ATOM 582 C C . PRO A 1 81 ? 4.145 1.838 27.859 1 83.69 81 PRO A C 1
ATOM 584 O O . PRO A 1 81 ? 5.359 1.642 27.922 1 83.69 81 PRO A O 1
ATOM 587 N N . GLY A 1 82 ? 3.514 2.623 28.688 1 88.38 82 GLY A N 1
ATOM 588 C CA . GLY A 1 82 ? 4.191 3.256 29.812 1 88.38 82 GLY A CA 1
ATOM 589 C C . GLY A 1 82 ? 4.801 4.602 29.453 1 88.38 82 GLY A C 1
ATOM 590 O O . GLY A 1 82 ? 5.23 5.344 30.344 1 88.38 82 GLY A O 1
ATOM 591 N N . MET A 1 83 ? 4.898 4.945 28.266 1 88.75 83 MET A N 1
ATOM 592 C CA . MET A 1 83 ? 5.5 6.195 27.812 1 88.75 83 MET A CA 1
ATOM 593 C C . MET A 1 83 ? 4.531 7.359 27.984 1 88.75 83 MET A C 1
ATOM 595 O O . MET A 1 83 ? 3.383 7.285 27.547 1 88.75 83 MET A O 1
ATOM 599 N N . THR A 1 84 ? 5.004 8.43 28.672 1 89.81 84 THR A N 1
ATOM 600 C CA . THR A 1 84 ? 4.188 9.633 28.828 1 89.81 84 THR A CA 1
ATOM 601 C C . THR A 1 84 ? 4.211 10.461 27.531 1 89.81 84 THR A C 1
ATOM 603 O O . THR A 1 84 ? 5.066 10.25 26.672 1 89.81 84 THR A O 1
ATOM 606 N N . ARG A 1 85 ? 3.346 11.375 27.469 1 86.06 85 ARG A N 1
ATOM 607 C CA . ARG A 1 85 ? 3.309 12.289 26.328 1 86.06 85 ARG A CA 1
ATOM 608 C C . ARG A 1 85 ? 4.586 13.117 26.25 1 86.06 85 ARG A C 1
ATOM 610 O O . ARG A 1 85 ? 5.09 13.383 25.156 1 86.06 85 ARG A O 1
ATOM 617 N N . GLU A 1 86 ? 5.004 13.484 27.312 1 90.5 86 GLU A N 1
ATOM 618 C CA . GLU A 1 86 ? 6.219 14.289 27.375 1 90.5 86 GLU A CA 1
ATOM 619 C C . GLU A 1 86 ? 7.441 13.492 26.938 1 90.5 86 GLU A C 1
ATOM 621 O O . GLU A 1 86 ? 8.32 14.023 26.25 1 90.5 86 GLU A O 1
ATOM 626 N N . GLN A 1 87 ? 7.5 12.266 27.328 1 91.94 87 GLN A N 1
ATOM 627 C CA . GLN A 1 87 ? 8.594 11.398 26.906 1 91.94 87 GLN A CA 1
ATOM 628 C C . GLN A 1 87 ? 8.586 11.18 25.391 1 91.94 87 GLN A C 1
ATOM 630 O O . GLN A 1 87 ? 9.641 11.188 24.766 1 91.94 87 GLN A O 1
ATOM 635 N N . LEU A 1 88 ? 7.43 11.008 24.906 1 92.62 88 LEU A N 1
ATOM 636 C CA . LEU A 1 88 ? 7.297 10.859 23.469 1 92.62 88 LEU A CA 1
ATOM 637 C C . LEU A 1 88 ? 7.762 12.125 22.75 1 92.62 88 LEU A C 1
ATOM 639 O O . LEU A 1 88 ? 8.484 12.047 21.75 1 92.62 88 LEU A O 1
ATOM 643 N N . LEU A 1 89 ? 7.336 13.266 23.25 1 94.81 89 LEU A N 1
ATOM 644 C CA . LEU A 1 89 ? 7.703 14.555 22.688 1 94.81 89 LEU A CA 1
ATOM 645 C C . LEU A 1 89 ? 9.219 14.719 22.641 1 94.81 89 LEU A C 1
ATOM 647 O O . LEU A 1 89 ? 9.781 15.078 21.594 1 94.81 89 LEU A O 1
ATOM 651 N N . GLU A 1 90 ? 9.867 14.406 23.688 1 94.38 90 GLU A N 1
ATOM 652 C CA . GLU A 1 90 ? 11.32 14.578 23.781 1 94.38 90 GLU A CA 1
ATOM 653 C C . GLU A 1 90 ? 12.047 13.594 22.859 1 94.38 90 GLU A C 1
ATOM 655 O O . GLU A 1 90 ? 13.016 13.969 22.188 1 94.38 90 GLU A O 1
ATOM 660 N N . ALA A 1 91 ? 11.641 12.367 22.906 1 95.06 91 ALA A N 1
ATOM 661 C CA . ALA A 1 91 ? 12.281 11.344 22.094 1 95.06 91 ALA A CA 1
ATOM 662 C C . ALA A 1 91 ? 12.211 11.703 20.609 1 95.06 91 ALA A C 1
ATOM 664 O O . ALA A 1 91 ? 13.219 11.641 19.891 1 95.06 91 ALA A O 1
ATOM 665 N N . ASN A 1 92 ? 11.031 12.117 20.156 1 97 92 ASN A N 1
ATOM 666 C CA . ASN A 1 92 ? 10.867 12.422 18.734 1 97 92 ASN A CA 1
ATOM 667 C C . ASN A 1 92 ? 11.516 13.758 18.375 1 97 92 ASN A C 1
ATOM 669 O O . ASN A 1 92 ? 12 13.93 17.25 1 97 92 ASN A O 1
ATOM 673 N N . ALA A 1 93 ? 11.578 14.648 19.328 1 97.44 93 ALA A N 1
ATOM 674 C CA . ALA A 1 93 ? 12.273 15.906 19.094 1 97.44 93 ALA A CA 1
ATOM 675 C C . ALA A 1 93 ? 13.766 15.672 18.875 1 97.44 93 ALA A C 1
ATOM 677 O O . ALA A 1 93 ? 14.375 16.297 18 1 97.44 93 ALA A O 1
ATOM 678 N N . ASN A 1 94 ? 14.352 14.797 19.641 1 97.06 94 ASN A N 1
ATOM 679 C CA . ASN A 1 94 ? 15.758 14.445 19.469 1 97.06 94 ASN A CA 1
ATOM 680 C C . ASN A 1 94 ? 15.992 13.773 18.109 1 97.06 94 ASN A C 1
ATOM 682 O O . ASN A 1 94 ? 16.984 14.062 17.438 1 97.06 94 ASN A O 1
ATOM 686 N N . THR A 1 95 ? 15.094 12.93 17.797 1 96.75 95 THR A N 1
ATOM 687 C CA . THR A 1 95 ? 15.172 12.273 16.5 1 96.75 95 THR A CA 1
ATOM 688 C C . THR A 1 95 ? 15.102 13.305 15.375 1 96.75 95 THR A C 1
ATOM 690 O O . THR A 1 95 ? 15.867 13.242 14.414 1 96.75 95 THR A O 1
ATOM 693 N N . MET A 1 96 ? 14.219 14.281 15.531 1 97.75 96 MET A N 1
ATOM 694 C CA . MET A 1 96 ? 14.047 15.312 14.516 1 97.75 96 MET A CA 1
ATOM 695 C C . MET A 1 96 ? 15.305 16.172 14.391 1 97.75 96 MET A C 1
ATOM 697 O O . MET A 1 96 ? 15.719 16.516 13.281 1 97.75 96 MET A O 1
ATOM 701 N N . ALA A 1 97 ? 15.875 16.484 15.5 1 97.94 97 ALA A N 1
ATOM 702 C CA . ALA A 1 97 ? 17.094 17.281 15.484 1 97.94 97 ALA A CA 1
ATOM 703 C C . ALA A 1 97 ? 18.234 16.531 14.789 1 97.94 97 ALA A C 1
ATOM 705 O O . ALA A 1 97 ? 18.969 17.125 13.992 1 97.94 97 ALA A O 1
ATOM 706 N N . ASP A 1 98 ? 18.344 15.289 15.102 1 97.81 98 ASP A N 1
ATOM 707 C CA . ASP A 1 98 ? 19.359 14.453 14.469 1 97.81 98 ASP A CA 1
ATOM 708 C C . ASP A 1 98 ? 19.156 14.367 12.961 1 97.81 98 ASP A C 1
ATOM 710 O O . ASP A 1 98 ? 20.094 14.516 12.18 1 97.81 98 ASP A O 1
ATOM 714 N N . LEU A 1 99 ? 17.938 14.117 12.539 1 98.25 99 LEU A N 1
ATOM 715 C CA . LEU A 1 99 ? 17.609 14.016 11.125 1 98.25 99 LEU A CA 1
ATOM 716 C C . LEU A 1 99 ? 17.812 15.352 10.422 1 98.25 99 LEU A C 1
ATOM 718 O O . LEU A 1 99 ? 18.25 15.391 9.266 1 98.25 99 LEU A O 1
ATOM 722 N N . ALA A 1 100 ? 17.469 16.406 11.133 1 98.44 100 ALA A N 1
ATOM 723 C CA . ALA A 1 100 ? 17.656 17.734 10.562 1 98.44 100 ALA A CA 1
ATOM 724 C C . ALA A 1 100 ? 19.125 17.969 10.203 1 98.44 100 ALA A C 1
ATOM 726 O O . ALA A 1 100 ? 19.438 18.516 9.141 1 98.44 100 ALA A O 1
ATOM 727 N N . GLU A 1 101 ? 20.016 17.562 11.062 1 98.25 101 GLU A N 1
ATOM 728 C CA . GLU A 1 101 ? 21.438 17.719 10.805 1 98.25 101 GLU A CA 1
ATOM 729 C C . GLU A 1 101 ? 21.859 16.906 9.578 1 98.25 101 GLU A C 1
ATOM 731 O O . GLU A 1 101 ? 22.656 17.391 8.766 1 98.25 101 GLU A O 1
ATOM 736 N N . LYS A 1 102 ? 21.391 15.75 9.484 1 98.56 102 LYS A N 1
ATOM 737 C CA . LYS A 1 102 ? 21.703 14.891 8.352 1 98.56 102 LYS A CA 1
ATOM 738 C C . LYS A 1 102 ? 21.141 15.453 7.055 1 98.56 102 LYS A C 1
ATOM 740 O O . LYS A 1 102 ? 21.812 15.453 6.023 1 98.56 102 LYS A O 1
ATOM 745 N N . ILE A 1 103 ? 19.922 15.93 7.098 1 98.75 103 ILE A N 1
ATOM 746 C CA . ILE A 1 103 ? 19.281 16.516 5.922 1 98.75 103 ILE A CA 1
ATOM 747 C C . ILE A 1 103 ? 20.062 17.75 5.484 1 98.75 103 ILE A C 1
ATOM 749 O O . ILE A 1 103 ? 20.312 17.938 4.293 1 98.75 103 ILE A O 1
ATOM 753 N N . LYS A 1 104 ? 20.391 18.562 6.457 1 97.94 104 LYS A N 1
ATOM 754 C CA . LYS A 1 104 ? 21.188 19.75 6.172 1 97.94 104 LYS A CA 1
ATOM 755 C C . LYS A 1 104 ? 22.5 19.375 5.48 1 97.94 104 LYS A C 1
ATOM 757 O O . LYS A 1 104 ? 22.938 20.062 4.559 1 97.94 104 LYS A O 1
ATOM 762 N N . ALA A 1 105 ? 23.062 18.297 5.875 1 98.25 105 ALA A N 1
ATOM 763 C CA . ALA A 1 105 ? 24.375 17.875 5.375 1 98.25 105 ALA A CA 1
ATOM 764 C C . ALA A 1 105 ? 24.25 17.266 3.982 1 98.25 105 ALA A C 1
ATOM 766 O O . ALA A 1 105 ? 25.125 17.484 3.131 1 98.25 105 ALA A O 1
ATOM 767 N N . TYR A 1 106 ? 23.203 16.484 3.729 1 98.62 106 TYR A N 1
ATOM 768 C CA . TYR A 1 106 ? 23.234 15.633 2.553 1 98.62 106 TYR A CA 1
ATOM 769 C C . TYR A 1 106 ? 22.156 16.031 1.558 1 98.62 106 TYR A C 1
ATOM 771 O O . TYR A 1 106 ? 22.203 15.648 0.386 1 98.62 106 TYR A O 1
ATOM 779 N N . ALA A 1 107 ? 21.141 16.766 1.989 1 98.38 107 ALA A N 1
ATOM 780 C CA . ALA A 1 107 ? 20.031 17.172 1.134 1 98.38 107 ALA A CA 1
ATOM 781 C C . ALA A 1 107 ? 19.641 18.625 1.405 1 98.38 107 ALA A C 1
ATOM 783 O O . ALA A 1 107 ? 18.469 18.922 1.647 1 98.38 107 ALA A O 1
ATOM 784 N N . LYS A 1 108 ? 20.547 19.516 1.269 1 97.38 108 LYS A N 1
ATOM 785 C CA . LYS A 1 108 ? 20.422 20.891 1.734 1 97.38 108 LYS A CA 1
ATOM 786 C C . LYS A 1 108 ? 19.391 21.656 0.902 1 97.38 108 LYS A C 1
ATOM 788 O O . LYS A 1 108 ? 18.844 22.656 1.354 1 97.38 108 LYS A O 1
ATOM 793 N N . ASP A 1 109 ? 19.094 21.203 -0.299 1 97.56 109 ASP A N 1
ATOM 794 C CA . ASP A 1 109 ? 18.203 21.938 -1.185 1 97.56 109 ASP A CA 1
ATOM 795 C C . ASP A 1 109 ? 16.828 21.281 -1.232 1 97.56 109 ASP A C 1
ATOM 797 O O . ASP A 1 109 ? 15.938 21.75 -1.953 1 97.56 109 ASP A O 1
ATOM 801 N N . ALA A 1 110 ? 16.609 20.234 -0.487 1 98.5 110 ALA A N 1
ATOM 802 C CA . ALA A 1 110 ? 15.367 19.453 -0.547 1 98.5 110 ALA A CA 1
ATOM 803 C C . ALA A 1 110 ? 14.234 20.172 0.173 1 98.5 110 ALA A C 1
ATOM 805 O O . ALA A 1 110 ? 14.477 21 1.059 1 98.5 110 ALA A O 1
ATOM 806 N N . ILE A 1 111 ? 13.023 19.953 -0.301 1 98.81 111 ILE A N 1
ATOM 807 C CA . ILE A 1 111 ? 11.836 20.219 0.5 1 98.81 111 ILE A CA 1
ATOM 808 C C . ILE A 1 111 ? 11.609 19.078 1.492 1 98.81 111 ILE A C 1
ATOM 810 O O . ILE A 1 111 ? 11.656 17.906 1.121 1 98.81 111 ILE A O 1
ATOM 814 N N . VAL A 1 112 ? 11.414 19.438 2.762 1 98.81 112 VAL A N 1
ATOM 815 C CA . VAL A 1 112 ? 11.266 18.453 3.82 1 98.81 112 VAL A CA 1
ATOM 816 C C . VAL A 1 112 ? 9.812 18.422 4.297 1 98.81 112 VAL A C 1
ATOM 818 O O . VAL A 1 112 ? 9.234 19.469 4.598 1 98.81 112 VAL A O 1
ATOM 821 N N . VAL A 1 113 ? 9.188 17.234 4.348 1 98.81 113 VAL A N 1
ATOM 822 C CA . VAL A 1 113 ? 7.824 17.047 4.84 1 98.81 113 VAL A CA 1
ATOM 823 C C . VAL A 1 113 ? 7.84 16.141 6.066 1 98.81 113 VAL A C 1
ATOM 825 O O . VAL A 1 113 ? 8.344 15.008 6 1 98.81 113 VAL A O 1
ATOM 828 N N . ILE A 1 114 ? 7.266 16.562 7.18 1 98.56 114 ILE A N 1
ATOM 829 C CA . ILE A 1 114 ? 7.379 15.883 8.461 1 98.56 114 ILE A CA 1
ATOM 830 C C . ILE A 1 114 ? 6.035 15.266 8.836 1 98.56 114 ILE A C 1
ATOM 832 O O . ILE A 1 114 ? 5 15.938 8.797 1 98.56 114 ILE A O 1
ATOM 836 N N . THR A 1 115 ? 6.066 13.984 9.188 1 97.44 115 THR A N 1
ATOM 837 C CA . THR A 1 115 ? 4.84 13.328 9.625 1 97.44 115 THR A CA 1
ATOM 838 C C . THR A 1 115 ? 4.941 12.914 11.094 1 97.44 115 THR A C 1
ATOM 840 O O . THR A 1 115 ? 3.947 12.516 11.695 1 97.44 115 THR A O 1
ATOM 843 N N . THR A 1 116 ? 6.078 13.023 11.695 1 96.5 116 THR A N 1
ATOM 844 C CA . THR A 1 116 ? 6.344 12.5 13.031 1 96.5 116 THR A CA 1
ATOM 845 C C . THR A 1 116 ? 5.566 13.273 14.086 1 96.5 116 THR A C 1
ATOM 847 O O . THR A 1 116 ? 5.625 14.508 14.125 1 96.5 116 THR A O 1
ATOM 850 N N . ASN A 1 117 ? 4.859 12.578 14.992 1 93.56 117 ASN A N 1
ATOM 851 C CA . ASN A 1 117 ? 4.051 13.211 16.031 1 93.56 117 ASN A CA 1
ATOM 852 C C . ASN A 1 117 ? 4.895 13.578 17.25 1 93.56 117 ASN A C 1
ATOM 854 O O . ASN A 1 117 ? 5.852 12.875 17.578 1 93.56 117 ASN A O 1
ATOM 858 N N . PRO A 1 118 ? 4.473 14.57 17.953 1 95.38 118 PRO A N 1
ATOM 859 C CA . PRO A 1 118 ? 3.469 15.57 17.578 1 95.38 118 PRO A CA 1
ATOM 860 C C . PRO A 1 118 ? 3.943 16.484 16.438 1 95.38 118 PRO A C 1
ATOM 862 O O . PRO A 1 118 ? 4.906 17.234 16.609 1 95.38 118 PRO A O 1
ATOM 865 N N . VAL A 1 119 ? 3.289 16.484 15.352 1 96.81 119 VAL A N 1
ATOM 866 C CA . VAL A 1 119 ? 3.812 16.953 14.078 1 96.81 119 VAL A CA 1
ATOM 867 C C . VAL A 1 119 ? 4.074 18.453 14.156 1 96.81 119 VAL A C 1
ATOM 869 O O . VAL A 1 119 ? 5.051 18.953 13.586 1 96.81 119 VAL A O 1
ATOM 872 N N . ASP A 1 120 ? 3.248 19.203 14.844 1 96.75 120 ASP A N 1
ATOM 873 C CA . ASP A 1 120 ? 3.424 20.641 14.93 1 96.75 120 ASP A CA 1
ATOM 874 C C . ASP A 1 120 ? 4.738 21 15.625 1 96.75 120 ASP A C 1
ATOM 876 O O . ASP A 1 120 ? 5.508 21.828 15.133 1 96.75 120 ASP A O 1
ATOM 880 N N . ALA A 1 121 ? 4.98 20.359 16.719 1 96.5 121 ALA A N 1
ATOM 881 C CA . ALA A 1 121 ? 6.223 20.594 17.453 1 96.5 121 ALA A CA 1
ATOM 882 C C . ALA A 1 121 ? 7.426 20.078 16.672 1 96.5 121 ALA A C 1
ATOM 884 O O . ALA A 1 121 ? 8.492 20.703 16.672 1 96.5 121 ALA A O 1
ATOM 885 N N . MET A 1 122 ? 7.312 18.922 16.031 1 97.69 122 MET A N 1
ATOM 886 C CA . MET A 1 122 ? 8.414 18.344 15.266 1 97.69 122 MET A CA 1
ATOM 887 C C . MET A 1 122 ? 8.773 19.234 14.078 1 97.69 122 MET A C 1
ATOM 889 O O . MET A 1 122 ? 9.945 19.344 13.711 1 97.69 122 MET A O 1
ATOM 893 N N . THR A 1 123 ? 7.742 19.797 13.484 1 98.12 123 THR A N 1
ATOM 894 C CA . THR A 1 123 ? 7.973 20.734 12.391 1 98.12 123 THR A CA 1
ATOM 895 C C . THR A 1 123 ? 8.773 21.938 12.859 1 98.12 123 THR A C 1
ATOM 897 O O . THR A 1 123 ? 9.688 22.391 12.172 1 98.12 123 THR A O 1
ATOM 900 N N . TYR A 1 124 ? 8.391 22.438 14.023 1 98.12 124 TYR A N 1
ATOM 901 C CA . TYR A 1 124 ? 9.109 23.547 14.617 1 98.12 124 TYR A CA 1
ATOM 902 C C . TYR A 1 124 ? 10.586 23.203 14.812 1 98.12 124 TYR A C 1
ATOM 904 O O . TYR A 1 124 ? 11.461 23.969 14.414 1 98.12 124 TYR A O 1
ATOM 912 N N . VAL A 1 125 ? 10.859 22.047 15.383 1 98.25 125 VAL A N 1
ATOM 913 C CA . VAL A 1 125 ? 12.219 21.594 15.656 1 98.25 125 VAL A CA 1
ATOM 914 C C . VAL A 1 125 ? 12.984 21.438 14.344 1 98.25 125 VAL A C 1
ATOM 916 O O . VAL A 1 125 ? 14.125 21.906 14.219 1 98.25 125 VAL A O 1
ATOM 919 N N . MET A 1 126 ? 12.383 20.812 13.359 1 98.44 126 MET A N 1
ATOM 920 C CA . MET A 1 126 ? 13.008 20.609 12.062 1 98.44 126 MET A CA 1
ATOM 921 C C . MET A 1 126 ? 13.375 21.938 11.422 1 98.44 126 MET A C 1
ATOM 923 O O . MET A 1 126 ? 14.477 22.094 10.883 1 98.44 126 MET A O 1
ATOM 927 N N . TYR A 1 127 ? 12.445 22.922 11.445 1 98.25 127 TYR A N 1
ATOM 928 C CA . TYR A 1 127 ? 12.68 24.234 10.875 1 98.25 127 TYR A CA 1
ATOM 929 C C . TYR A 1 127 ? 13.867 24.922 11.547 1 98.25 127 TYR A C 1
ATOM 931 O O . TYR A 1 127 ? 14.781 25.391 10.867 1 98.25 127 TYR A O 1
ATOM 939 N N . LYS A 1 128 ? 13.867 24.922 12.852 1 97.75 128 LYS A N 1
ATOM 940 C CA . LYS A 1 128 ? 14.922 25.594 13.609 1 97.75 128 LYS A CA 1
ATOM 941 C C . LYS A 1 128 ? 16.281 24.922 13.383 1 97.75 128 LYS A C 1
ATOM 943 O O . LYS A 1 128 ? 17.297 25.609 13.242 1 97.75 128 LYS A O 1
ATOM 948 N N . LYS A 1 129 ? 16.281 23.625 13.32 1 97.88 129 LYS A N 1
ATOM 949 C CA . LYS A 1 129 ? 17.547 22.891 13.297 1 97.88 129 LYS A CA 1
ATOM 950 C C . LYS A 1 129 ? 18.109 22.828 11.891 1 97.88 129 LYS A C 1
ATOM 952 O O . LYS A 1 129 ? 19.328 22.812 11.703 1 97.88 129 LYS A O 1
ATOM 957 N N . THR A 1 130 ? 17.25 22.719 10.898 1 97.62 130 THR A N 1
ATOM 958 C CA . THR A 1 130 ? 17.75 22.703 9.531 1 97.62 130 THR A CA 1
ATOM 959 C C . THR A 1 130 ? 18.234 24.094 9.109 1 97.62 130 THR A C 1
ATOM 961 O O . THR A 1 130 ? 19.172 24.219 8.328 1 97.62 130 THR A O 1
ATOM 964 N N . GLY A 1 131 ? 17.516 25.094 9.578 1 97.06 131 GLY A N 1
ATOM 965 C CA . GLY A 1 131 ? 17.797 26.453 9.125 1 97.06 131 GLY A CA 1
ATOM 966 C C . GLY A 1 131 ? 17.359 26.703 7.691 1 97.06 131 GLY A C 1
ATOM 967 O O . GLY A 1 131 ? 17.797 27.656 7.055 1 97.06 131 GLY A O 1
ATOM 968 N N . PHE A 1 132 ? 16.609 25.828 7.141 1 98.12 132 PHE A N 1
ATOM 969 C CA . PHE A 1 132 ? 16.062 25.984 5.793 1 98.12 132 PHE A CA 1
ATOM 970 C C . PHE A 1 132 ? 15.094 27.156 5.738 1 98.12 132 PHE A C 1
ATOM 972 O O . PHE A 1 132 ? 14.562 27.578 6.77 1 98.12 132 PHE A O 1
ATOM 979 N N . PRO A 1 133 ? 14.914 27.75 4.461 1 98 133 PRO A N 1
ATOM 980 C CA . PRO A 1 133 ? 13.734 28.625 4.336 1 98 133 PRO A CA 1
ATOM 981 C C . PRO A 1 133 ? 12.445 27.938 4.773 1 98 133 PRO A C 1
ATOM 983 O O . PRO A 1 133 ? 12.258 26.734 4.516 1 98 133 PRO A O 1
ATOM 986 N N . ARG A 1 134 ? 11.555 28.703 5.469 1 97.69 134 ARG A N 1
ATOM 987 C CA . ARG A 1 134 ? 10.344 28.109 6.031 1 97.69 134 ARG A CA 1
ATOM 988 C C . ARG A 1 134 ? 9.484 27.484 4.941 1 97.69 134 ARG A C 1
ATOM 990 O O . ARG A 1 134 ? 8.719 26.547 5.203 1 97.69 134 ARG A O 1
ATOM 997 N N . GLU A 1 135 ? 9.656 27.938 3.658 1 98.06 135 GLU A N 1
ATOM 998 C CA . GLU A 1 135 ? 8.883 27.438 2.525 1 98.06 135 GLU A CA 1
ATOM 999 C C . GLU A 1 135 ? 9.211 25.984 2.223 1 98.06 135 GLU A C 1
ATOM 1001 O O . GLU A 1 135 ? 8.461 25.297 1.513 1 98.06 135 GLU A O 1
ATOM 1006 N N . ARG A 1 136 ? 10.297 25.516 2.766 1 98.62 136 ARG A N 1
ATOM 1007 C CA . ARG A 1 136 ? 10.75 24.172 2.406 1 98.62 136 ARG A CA 1
ATOM 1008 C C . ARG A 1 136 ? 10.602 23.219 3.584 1 98.62 136 ARG A C 1
ATOM 1010 O O . ARG A 1 136 ? 11.078 22.078 3.527 1 98.62 136 ARG A O 1
ATOM 1017 N N . VAL A 1 137 ? 10 23.656 4.668 1 98.75 137 VAL A N 1
ATOM 1018 C CA . VAL A 1 137 ? 9.75 22.828 5.836 1 98.75 137 VAL A CA 1
ATOM 1019 C C . VAL A 1 137 ? 8.242 22.734 6.086 1 98.75 137 VAL A C 1
ATOM 1021 O O . VAL A 1 137 ? 7.625 23.688 6.57 1 98.75 137 VAL A O 1
ATOM 1024 N N . ILE A 1 138 ? 7.695 21.578 5.762 1 98.69 138 ILE A N 1
ATOM 1025 C CA . ILE A 1 138 ? 6.246 21.422 5.754 1 98.69 138 ILE A CA 1
ATOM 1026 C C . ILE A 1 138 ? 5.848 20.328 6.746 1 98.69 138 ILE A C 1
ATOM 1028 O O . ILE A 1 138 ? 6.312 19.188 6.648 1 98.69 138 ILE A O 1
ATOM 1032 N N . GLY A 1 139 ? 5.066 20.672 7.766 1 98.19 139 GLY A N 1
ATOM 1033 C CA . GLY A 1 139 ? 4.473 19.672 8.633 1 98.19 139 GLY A CA 1
ATOM 1034 C C . GLY A 1 139 ? 3.201 19.062 8.062 1 98.19 139 GLY A C 1
ATOM 1035 O O . GLY A 1 139 ? 2.24 19.781 7.777 1 98.19 139 GLY A O 1
ATOM 1036 N N . PHE A 1 140 ? 3.229 17.672 8 1 93.62 140 PHE A N 1
ATOM 1037 C CA . PHE A 1 140 ? 2.1 16.938 7.449 1 93.62 140 PHE A CA 1
ATOM 1038 C C . PHE A 1 140 ? 0.957 16.859 8.461 1 93.62 140 PHE A C 1
ATOM 1040 O O . PHE A 1 140 ? 1.098 16.266 9.523 1 93.62 140 PHE A O 1
ATOM 1047 N N . SER A 1 141 ? -0.143 17.609 8.242 1 91.19 141 SER A N 1
ATOM 1048 C CA . SER A 1 141 ? -1.229 17.547 9.219 1 91.19 141 SER A CA 1
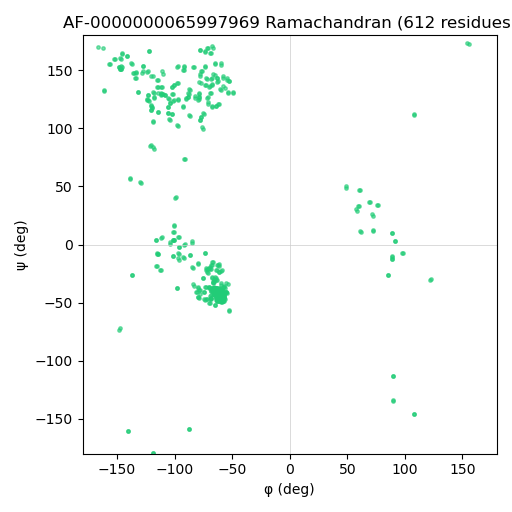ATOM 1049 C C . SER A 1 141 ? -2.584 17.75 8.547 1 91.19 141 SER A C 1
ATOM 1051 O O . SER A 1 141 ? -3.236 16.781 8.156 1 91.19 141 SER A O 1
ATOM 1053 N N . GLY A 1 142 ? -2.887 18.891 8.164 1 93.06 142 GLY A N 1
ATOM 1054 C CA . GLY A 1 142 ? -4.223 19.359 7.82 1 93.06 142 GLY A CA 1
ATOM 1055 C C . GLY A 1 142 ? -4.797 18.672 6.594 1 93.06 142 GLY A C 1
ATOM 1056 O O . GLY A 1 142 ? -6.016 18.547 6.469 1 93.06 142 GLY A O 1
ATOM 1057 N N . ILE A 1 143 ? -3.963 18.281 5.707 1 95.19 143 ILE A N 1
ATOM 1058 C CA . ILE A 1 143 ? -4.426 17.594 4.504 1 95.19 143 ILE A CA 1
ATOM 1059 C C . ILE A 1 143 ? -5.16 16.312 4.887 1 95.19 143 ILE A C 1
ATOM 1061 O O . ILE A 1 143 ? -6.199 15.992 4.305 1 95.19 143 ILE A O 1
ATOM 1065 N N . LEU A 1 144 ? -4.699 15.586 5.875 1 96.12 144 LEU A N 1
ATOM 1066 C CA . LEU A 1 144 ? -5.34 14.383 6.387 1 96.12 144 LEU A CA 1
ATOM 1067 C C . LEU A 1 144 ? -6.605 14.727 7.16 1 96.12 144 LEU A C 1
ATOM 1069 O O . LEU A 1 144 ? -7.652 14.109 6.953 1 96.12 144 LEU A O 1
ATOM 1073 N N . ASP A 1 145 ? -6.547 15.688 8.039 1 96.75 145 ASP A N 1
ATOM 1074 C CA . ASP A 1 145 ? -7.676 16.062 8.891 1 96.75 145 ASP A CA 1
ATOM 1075 C C . ASP A 1 145 ? -8.859 16.547 8.055 1 96.75 145 ASP A C 1
ATOM 1077 O O . ASP A 1 145 ? -10.008 16.188 8.32 1 96.75 145 ASP A O 1
ATOM 1081 N N . SER A 1 146 ? -8.531 17.344 7.078 1 96.5 146 SER A N 1
ATOM 1082 C CA . SER A 1 146 ? -9.57 17.844 6.191 1 96.5 146 SER A CA 1
ATOM 1083 C C . SER A 1 146 ? -10.203 16.719 5.387 1 96.5 146 SER A C 1
ATOM 1085 O O . SER A 1 146 ? -11.422 16.703 5.176 1 96.5 146 SER A O 1
ATOM 1087 N N . ALA A 1 147 ? -9.391 15.797 4.922 1 95.88 147 ALA A N 1
ATOM 1088 C CA . ALA A 1 147 ? -9.906 14.656 4.172 1 95.88 147 ALA A CA 1
ATOM 1089 C C . ALA A 1 147 ? -10.812 13.789 5.043 1 95.88 147 ALA A C 1
ATOM 1091 O O . ALA A 1 147 ? -11.82 13.273 4.57 1 95.88 147 ALA A O 1
ATOM 1092 N N . ARG A 1 148 ? -10.406 13.594 6.277 1 97.56 148 ARG A N 1
ATOM 1093 C CA . ARG A 1 148 ? -11.242 12.852 7.211 1 97.56 148 ARG A CA 1
ATOM 1094 C C . ARG A 1 148 ? -12.602 13.523 7.395 1 97.56 148 ARG A C 1
ATOM 1096 O O . ARG A 1 148 ? -13.641 12.859 7.379 1 97.56 148 ARG A O 1
ATOM 1103 N N . MET A 1 149 ? -12.562 14.82 7.586 1 97.94 149 MET A N 1
ATOM 1104 C CA . MET A 1 149 ? -13.82 15.539 7.734 1 97.94 149 MET A CA 1
ATOM 1105 C C . MET A 1 149 ? -14.672 15.406 6.477 1 97.94 149 MET A C 1
ATOM 1107 O O . MET A 1 149 ? -15.883 15.188 6.566 1 97.94 149 MET A O 1
ATOM 1111 N N . ALA A 1 150 ? -14.031 15.516 5.336 1 97.5 150 ALA A N 1
ATOM 1112 C CA . ALA A 1 150 ? -14.75 15.344 4.078 1 97.5 150 ALA A CA 1
ATOM 1113 C C . ALA A 1 150 ? -15.383 13.953 3.996 1 97.5 150 ALA A C 1
ATOM 1115 O O . ALA A 1 150 ? -16.516 13.812 3.537 1 97.5 150 ALA A O 1
ATOM 1116 N N . TYR A 1 151 ? -14.672 12.945 4.438 1 97.75 151 TYR A N 1
ATOM 1117 C CA . TYR A 1 151 ? -15.18 11.586 4.465 1 97.75 151 TYR A CA 1
ATOM 1118 C C . TYR A 1 151 ? -16.438 11.484 5.316 1 97.75 151 TYR A C 1
ATOM 1120 O O . TYR A 1 151 ? -17.453 10.953 4.875 1 97.75 151 TYR A O 1
ATOM 1128 N N . TYR A 1 152 ? -16.391 12.031 6.504 1 98.12 152 TYR A N 1
ATOM 1129 C CA . TYR A 1 152 ? -17.516 11.898 7.422 1 98.12 152 TYR A CA 1
ATOM 1130 C C . TYR A 1 152 ? -18.703 12.719 6.941 1 98.12 152 TYR A C 1
ATOM 1132 O O . TYR A 1 152 ? -19.859 12.305 7.105 1 98.12 152 TYR A O 1
ATOM 1140 N N . ILE A 1 153 ? -18.438 13.914 6.359 1 98 153 ILE A N 1
ATOM 1141 C CA . ILE A 1 153 ? -19.516 14.68 5.746 1 98 153 ILE A CA 1
ATOM 1142 C C . ILE A 1 153 ? -20.172 13.859 4.637 1 98 153 ILE A C 1
ATOM 1144 O O . ILE A 1 153 ? -21.391 13.766 4.57 1 98 153 ILE A O 1
ATOM 1148 N N . SER A 1 154 ? -19.344 13.312 3.766 1 97.5 154 SER A N 1
ATOM 1149 C CA . SER A 1 154 ? -19.828 12.523 2.643 1 97.5 154 SER A CA 1
ATOM 1150 C C . SER A 1 154 ? -20.688 11.352 3.121 1 97.5 154 SER A C 1
ATOM 1152 O O . SER A 1 154 ? -21.703 11.031 2.512 1 97.5 154 SER A O 1
ATOM 1154 N N . GLN A 1 155 ? -20.234 10.688 4.188 1 96.38 155 GLN A N 1
ATOM 1155 C CA . GLN A 1 155 ? -20.984 9.562 4.738 1 96.38 155 GLN A CA 1
ATOM 1156 C C . GLN A 1 155 ? -22.359 10.008 5.234 1 96.38 155 GLN A C 1
ATOM 1158 O O . GLN A 1 155 ? -23.359 9.32 5.016 1 96.38 155 GLN A O 1
ATOM 1163 N N . LYS A 1 156 ? -22.438 11.109 5.906 1 96.56 156 LYS A N 1
ATOM 1164 C CA . LYS A 1 156 ? -23.672 11.617 6.5 1 96.56 156 LYS A CA 1
ATOM 1165 C C . LYS A 1 156 ? -24.656 12.055 5.422 1 96.56 156 LYS A C 1
ATOM 1167 O O . LYS A 1 156 ? -25.859 11.852 5.555 1 96.56 156 LYS A O 1
ATOM 1172 N N . LEU A 1 157 ? -24.203 12.648 4.375 1 97.06 157 LEU A N 1
ATOM 1173 C CA . LEU A 1 157 ? -25.062 13.266 3.375 1 97.06 157 LEU A CA 1
ATOM 1174 C C . LEU A 1 157 ? -25.312 12.32 2.207 1 97.06 157 LEU A C 1
ATOM 1176 O O . LEU A 1 157 ? -26.188 12.57 1.372 1 97.06 157 LEU A O 1
ATOM 1180 N N . GLY A 1 158 ? -24.547 11.25 2.131 1 95.69 158 GLY A N 1
ATOM 1181 C CA . GLY A 1 158 ? -24.703 10.312 1.025 1 95.69 158 GLY A CA 1
ATOM 1182 C C . GLY A 1 158 ? -24.234 10.883 -0.302 1 95.69 158 GLY A C 1
ATOM 1183 O O . GLY A 1 158 ? -24.891 10.695 -1.327 1 95.69 158 GLY A O 1
ATOM 1184 N N . VAL A 1 159 ? -23.156 11.688 -0.309 1 95.62 159 VAL A N 1
ATOM 1185 C CA . VAL A 1 159 ? -22.578 12.273 -1.51 1 95.62 159 VAL A CA 1
ATOM 1186 C C . VAL A 1 159 ? -21.109 11.852 -1.624 1 95.62 159 VAL A C 1
ATOM 1188 O O . VAL A 1 159 ? -20.547 11.305 -0.677 1 95.62 159 VAL A O 1
ATOM 1191 N N . SER A 1 160 ? -20.547 12.07 -2.789 1 95.12 160 SER A N 1
ATOM 1192 C CA . SER A 1 160 ? -19.125 11.805 -2.979 1 95.12 160 SER A CA 1
ATOM 1193 C C . SER A 1 160 ? -18.281 12.781 -2.168 1 95.12 160 SER A C 1
ATOM 1195 O O . SER A 1 160 ? -18.578 13.969 -2.104 1 95.12 160 SER A O 1
ATOM 1197 N N . PHE A 1 161 ? -17.234 12.266 -1.538 1 94.31 161 PHE A N 1
ATOM 1198 C CA . PHE A 1 161 ? -16.297 13.109 -0.811 1 94.31 161 PHE A CA 1
ATOM 1199 C C . PHE A 1 161 ? -15.625 14.102 -1.751 1 94.31 161 PHE A C 1
ATOM 1201 O O . PHE A 1 161 ? -15.102 15.125 -1.309 1 94.31 161 PHE A O 1
ATOM 1208 N N . LYS A 1 162 ? -15.664 13.859 -3.014 1 93.94 162 LYS A N 1
ATOM 1209 C CA . LYS A 1 162 ? -15.07 14.75 -4.008 1 93.94 162 LYS A CA 1
ATOM 1210 C C . LYS A 1 162 ? -15.852 16.062 -4.109 1 93.94 162 LYS A C 1
ATOM 1212 O O . LYS A 1 162 ? -15.336 17.047 -4.629 1 93.94 162 LYS A O 1
ATOM 1217 N N . SER A 1 163 ? -17.016 15.984 -3.656 1 95.94 163 SER A N 1
ATOM 1218 C CA . SER A 1 163 ? -17.875 17.172 -3.719 1 95.94 163 SER A CA 1
ATOM 1219 C C . SER A 1 163 ? -17.75 18 -2.443 1 95.94 163 SER A C 1
ATOM 1221 O O . SER A 1 163 ? -18.438 19.016 -2.297 1 95.94 163 SER A O 1
ATOM 1223 N N . VAL A 1 164 ? -16.922 17.516 -1.534 1 96.69 164 VAL A N 1
ATOM 1224 C CA . VAL A 1 164 ? -16.859 18.125 -0.215 1 96.69 164 VAL A CA 1
ATOM 1225 C C . VAL A 1 164 ? -15.57 18.953 -0.099 1 96.69 164 VAL A C 1
ATOM 1227 O O . VAL A 1 164 ? -14.484 18.453 -0.425 1 96.69 164 VAL A O 1
ATOM 1230 N N . ASN A 1 165 ? -15.703 20.156 0.235 1 95.94 165 ASN A N 1
ATOM 1231 C CA . ASN A 1 165 ? -14.586 20.984 0.694 1 95.94 165 ASN A CA 1
ATOM 1232 C C . ASN A 1 165 ? -14.633 21.188 2.205 1 95.94 165 ASN A C 1
ATOM 1234 O O . ASN A 1 165 ? -15.516 21.875 2.721 1 95.94 165 ASN A O 1
ATOM 1238 N N . ALA A 1 166 ? -13.734 20.562 2.879 1 96.88 166 ALA A N 1
ATOM 1239 C CA . ALA A 1 166 ? -13.688 20.641 4.336 1 96.88 166 ALA A CA 1
ATOM 1240 C C . ALA A 1 166 ? -12.406 21.328 4.805 1 96.88 166 ALA A C 1
ATOM 1242 O O . ALA A 1 166 ? -11.336 21.125 4.23 1 96.88 166 ALA A O 1
ATOM 1243 N N . ILE A 1 167 ? -12.555 22.141 5.852 1 94.56 167 ILE A N 1
ATOM 1244 C CA . ILE A 1 167 ? -11.422 22.922 6.348 1 94.56 167 ILE A CA 1
ATOM 1245 C C . ILE A 1 167 ? -11.172 22.594 7.816 1 94.56 167 ILE A C 1
ATOM 1247 O O . ILE A 1 167 ? -12.086 22.672 8.641 1 94.56 167 ILE A O 1
ATOM 1251 N N . VAL A 1 168 ? -9.992 22.188 8.086 1 96.56 168 VAL A N 1
ATOM 1252 C CA . VAL A 1 168 ? -9.539 22 9.461 1 96.56 168 VAL A CA 1
ATOM 1253 C C . VAL A 1 168 ? -8.281 22.844 9.703 1 96.56 168 VAL A C 1
ATOM 1255 O O . VAL A 1 168 ? -7.355 22.828 8.891 1 96.56 168 VAL A O 1
ATOM 1258 N N . LEU A 1 169 ? -8.258 23.672 10.797 1 96.94 169 LEU A N 1
ATOM 1259 C CA . LEU A 1 169 ? -7.152 24.562 11.156 1 96.94 169 LEU A CA 1
ATOM 1260 C C . LEU A 1 169 ? -6.582 24.188 12.523 1 96.94 169 LEU A C 1
ATOM 1262 O O . LEU A 1 169 ? -7.016 23.219 13.141 1 96.94 169 LEU A O 1
ATOM 1266 N N . GLY A 1 170 ? -5.598 24.953 12.922 1 94.38 170 GLY A N 1
ATOM 1267 C CA . GLY A 1 170 ? -5.102 24.859 14.281 1 94.38 170 GLY A CA 1
ATOM 1268 C C . GLY A 1 170 ? -3.988 23.859 14.453 1 94.38 170 GLY A C 1
ATOM 1269 O O . GLY A 1 170 ? -2.906 24.016 13.883 1 94.38 170 GLY A O 1
ATOM 1270 N N . MET A 1 171 ? -4.332 22.844 15.18 1 92.19 171 MET A N 1
ATOM 1271 C CA . MET A 1 171 ? -3.346 21.828 15.547 1 92.19 171 MET A CA 1
ATOM 1272 C C . MET A 1 171 ? -3.797 20.438 15.102 1 92.19 171 MET A C 1
ATOM 1274 O O . MET A 1 171 ? -4.996 20.172 15.016 1 92.19 171 MET A O 1
ATOM 1278 N N . HIS A 1 172 ? -2.805 19.578 14.766 1 89.44 172 HIS A N 1
ATOM 1279 C CA . HIS A 1 172 ? -3.154 18.188 14.531 1 89.44 172 HIS A CA 1
ATOM 1280 C C . HIS A 1 172 ? -3.48 17.469 15.844 1 89.44 172 HIS A C 1
ATOM 1282 O O . HIS A 1 172 ? -2.785 17.656 16.844 1 89.44 172 HIS A O 1
ATOM 1288 N N . GLY A 1 173 ? -4.523 16.688 15.805 1 87.19 173 GLY A N 1
ATOM 1289 C CA . GLY A 1 173 ? -4.867 15.914 16.984 1 87.19 173 GLY A CA 1
ATOM 1290 C C . GLY A 1 173 ? -6.117 16.422 17.688 1 87.19 173 GLY A C 1
ATOM 1291 O O . GLY A 1 173 ? -7.039 16.906 17.031 1 87.19 173 GLY A O 1
ATOM 1292 N N . GLN A 1 174 ? -6.09 16.297 19.031 1 84.69 174 GLN A N 1
ATOM 1293 C CA . GLN A 1 174 ? -7.316 16.484 19.797 1 84.69 174 GLN A CA 1
ATOM 1294 C C . GLN A 1 174 ? -7.723 17.953 19.828 1 84.69 174 GLN A C 1
ATOM 1296 O O . GLN A 1 174 ? -8.906 18.281 19.953 1 84.69 174 GLN A O 1
ATOM 1301 N N . LYS A 1 175 ? -6.762 18.797 19.641 1 88.75 175 LYS A N 1
ATOM 1302 C CA . LYS A 1 175 ? -7.059 20.219 19.719 1 88.75 175 LYS A CA 1
ATOM 1303 C C . LYS A 1 175 ? -7.199 20.828 18.312 1 88.75 175 LYS A C 1
ATOM 1305 O O . LYS A 1 175 ? -7.066 22.031 18.141 1 88.75 175 LYS A O 1
ATOM 1310 N N . MET A 1 176 ? -7.379 19.891 17.344 1 93.25 176 MET A N 1
ATOM 1311 C CA . MET A 1 176 ? -7.629 20.406 16 1 93.25 176 MET A CA 1
ATOM 1312 C C . MET A 1 176 ? -8.891 21.266 15.969 1 93.25 176 MET A C 1
ATOM 1314 O O . MET A 1 176 ? -9.781 21.094 16.812 1 93.25 176 MET A O 1
ATOM 1318 N N . PHE A 1 177 ? -8.938 22.172 15.016 1 94.75 177 PHE A N 1
ATOM 1319 C CA . PHE A 1 177 ? -10.047 23.109 14.906 1 94.75 177 PHE A CA 1
ATOM 1320 C C . PHE A 1 177 ? -10.742 22.969 13.555 1 94.75 177 PHE A C 1
ATOM 1322 O O . PHE A 1 177 ? -10.477 23.734 12.633 1 94.75 177 PHE A O 1
ATOM 1329 N N . PRO A 1 178 ? -11.727 22.016 13.414 1 96.38 178 PRO A N 1
ATOM 1330 C CA . PRO A 1 178 ? -12.57 21.984 12.219 1 96.38 178 PRO A CA 1
ATOM 1331 C C . PRO A 1 178 ? -13.422 23.25 12.07 1 96.38 178 PRO A C 1
ATOM 1333 O O . PRO A 1 178 ? -13.93 23.766 13.07 1 96.38 178 PRO A O 1
ATOM 1336 N N . VAL A 1 179 ? -13.578 23.766 10.844 1 96 179 VAL A N 1
ATOM 1337 C CA . VAL A 1 179 ? -14.32 24.984 10.586 1 96 179 VAL A CA 1
ATOM 1338 C C . VAL A 1 179 ? -15.516 24.688 9.688 1 96 179 VAL A C 1
ATOM 1340 O O . VAL A 1 179 ? -15.508 25.031 8.5 1 96 179 VAL A O 1
ATOM 1343 N N . PRO A 1 180 ? -16.578 24.234 10.25 1 96.5 180 PRO A N 1
ATOM 1344 C CA . PRO A 1 180 ? -17.75 23.859 9.438 1 96.5 180 PRO A CA 1
ATOM 1345 C C . PRO A 1 180 ? -18.281 25.016 8.609 1 96.5 180 PRO A C 1
ATOM 1347 O O . PRO A 1 180 ? -18.703 24.828 7.461 1 96.5 180 PRO A O 1
ATOM 1350 N N . ARG A 1 181 ? -18.281 26.234 9.188 1 95.12 181 ARG A N 1
ATOM 1351 C CA . ARG A 1 181 ? -18.859 27.391 8.516 1 95.12 181 ARG A CA 1
ATOM 1352 C C . ARG A 1 181 ? -18.156 27.656 7.184 1 95.12 181 ARG A C 1
ATOM 1354 O O . ARG A 1 181 ? -18.797 28.109 6.223 1 95.12 181 ARG A O 1
ATOM 1361 N N . LEU A 1 182 ? -16.875 27.391 7.082 1 95.69 182 LEU A N 1
ATOM 1362 C CA . LEU A 1 182 ? -16.109 27.656 5.871 1 95.69 182 LEU A CA 1
ATOM 1363 C C . LEU A 1 182 ? -15.992 26.391 5.027 1 95.69 182 LEU A C 1
ATOM 1365 O O . LEU A 1 182 ? -15.227 26.344 4.059 1 95.69 182 LEU A O 1
ATOM 1369 N N . SER A 1 183 ? -16.656 25.297 5.363 1 97.12 183 SER A N 1
ATOM 1370 C CA . SER A 1 183 ? -16.734 24.047 4.602 1 97.12 183 SER A CA 1
ATOM 1371 C C . SER A 1 183 ? -18.016 23.984 3.783 1 97.12 183 SER A C 1
ATOM 1373 O O . SER A 1 183 ? -19.016 24.641 4.117 1 97.12 183 SER A O 1
ATOM 1375 N N . SER A 1 184 ? -17.969 23.25 2.689 1 97.25 184 SER A N 1
ATOM 1376 C CA . SER A 1 184 ? -19.109 23.25 1.786 1 97.25 184 SER A CA 1
ATOM 1377 C C . SER A 1 184 ? -19.219 21.938 1.016 1 97.25 184 SER A C 1
ATOM 1379 O O . SER A 1 184 ? -18.266 21.156 0.99 1 97.25 184 SER A O 1
ATOM 1381 N N . VAL A 1 185 ? -20.328 21.656 0.524 1 97.5 185 VAL A N 1
ATOM 1382 C CA . VAL A 1 185 ? -20.594 20.562 -0.399 1 97.5 185 VAL A CA 1
ATOM 1383 C C . VAL A 1 185 ? -21.156 21.109 -1.709 1 97.5 185 VAL A C 1
ATOM 1385 O O . VAL A 1 185 ? -22.234 21.719 -1.727 1 97.5 185 VAL A O 1
ATOM 1388 N N . GLY A 1 186 ? -20.484 20.953 -2.73 1 95.88 186 GLY A N 1
ATOM 1389 C CA . GLY A 1 186 ? -20.906 21.516 -4.004 1 95.88 186 GLY A CA 1
ATOM 1390 C C . GLY A 1 186 ? -21.094 23.016 -3.971 1 95.88 186 GLY A C 1
ATOM 1391 O O . GLY A 1 186 ? -22 23.547 -4.605 1 95.88 186 GLY A O 1
ATOM 1392 N N . GLY A 1 187 ? -20.344 23.594 -3.16 1 94.62 187 GLY A N 1
ATOM 1393 C CA . GLY A 1 187 ? -20.422 25.047 -3.059 1 94.62 187 GLY A CA 1
ATOM 1394 C C . GLY A 1 187 ? -21.453 25.516 -2.059 1 94.62 187 GLY A C 1
ATOM 1395 O O . GLY A 1 187 ? -21.516 26.703 -1.74 1 94.62 187 GLY A O 1
ATOM 1396 N N . VAL A 1 188 ? -22.25 24.641 -1.602 1 96.69 188 VAL A N 1
ATOM 1397 C CA . VAL A 1 188 ? -23.281 24.984 -0.629 1 96.69 188 VAL A CA 1
ATOM 1398 C C . VAL A 1 188 ? -22.719 24.859 0.786 1 96.69 188 VAL A C 1
ATOM 1400 O O . VAL A 1 188 ? -22.203 23.812 1.167 1 96.69 188 VAL A O 1
ATOM 1403 N N . PRO A 1 189 ? -22.844 25.906 1.57 1 96.31 189 PRO A N 1
ATOM 1404 C CA . PRO A 1 189 ? -22.344 25.844 2.945 1 96.31 189 PRO A CA 1
ATOM 1405 C C . PRO A 1 189 ? -22.984 24.703 3.748 1 96.31 189 PRO A C 1
ATOM 1407 O O . PRO A 1 189 ? -24.172 24.438 3.611 1 96.31 189 PRO A O 1
ATOM 1410 N N . LEU A 1 190 ? -22.156 24.094 4.613 1 96.75 190 LEU A N 1
ATOM 1411 C CA . LEU A 1 190 ? -22.594 22.922 5.359 1 96.75 190 LEU A CA 1
ATOM 1412 C C . LEU A 1 190 ? -23.844 23.219 6.18 1 96.75 190 LEU A C 1
ATOM 1414 O O . LEU A 1 190 ? -24.703 22.359 6.34 1 96.75 190 LEU A O 1
ATOM 1418 N N . GLU A 1 191 ? -23.891 24.469 6.691 1 94.12 191 GLU A N 1
ATOM 1419 C CA . GLU A 1 191 ? -24.984 24.859 7.582 1 94.12 191 GLU A CA 1
ATOM 1420 C C . GLU A 1 191 ? -26.328 24.812 6.863 1 94.12 191 GLU A C 1
ATOM 1422 O O . GLU A 1 191 ? -27.375 24.766 7.504 1 94.12 191 GLU A O 1
ATOM 1427 N N . HIS A 1 192 ? -26.312 24.797 5.578 1 96.31 192 HIS A N 1
ATOM 1428 C CA . HIS A 1 192 ? -27.547 24.734 4.805 1 96.31 192 HIS A CA 1
ATOM 1429 C C . HIS A 1 192 ? -27.922 23.281 4.496 1 96.31 192 HIS A C 1
ATOM 1431 O O . HIS A 1 192 ? -29.031 23 4.055 1 96.31 192 HIS A O 1
ATOM 1437 N N . LEU A 1 193 ? -27.031 22.391 4.73 1 97.12 193 LEU A N 1
ATOM 1438 C CA . LEU A 1 193 ? -27.25 21.016 4.312 1 97.12 193 LEU A CA 1
ATOM 1439 C C . LEU A 1 193 ? -27.422 20.094 5.523 1 97.12 193 LEU A C 1
ATOM 1441 O O . LEU A 1 193 ? -27.938 18.984 5.398 1 97.12 193 LEU A O 1
ATOM 1445 N N . MET A 1 194 ? -26.906 20.562 6.688 1 97.19 194 MET A N 1
ATOM 1446 C CA . MET A 1 194 ? -26.891 19.734 7.895 1 97.19 194 MET A CA 1
ATOM 1447 C C . MET A 1 194 ? -27.344 20.531 9.109 1 97.19 194 MET A C 1
ATOM 1449 O O . MET A 1 194 ? -27.094 21.734 9.195 1 97.19 194 MET A O 1
ATOM 1453 N N . SER A 1 195 ? -27.984 19.859 10.039 1 97.38 195 SER A N 1
ATOM 1454 C CA . SER A 1 195 ? -28.328 20.484 11.312 1 97.38 195 SER A CA 1
ATOM 1455 C C . SER A 1 195 ? -27.078 20.75 12.156 1 97.38 195 SER A C 1
ATOM 1457 O O . SER A 1 195 ? -26 20.203 11.859 1 97.38 195 SER A O 1
ATOM 1459 N N . LYS A 1 196 ? -27.266 21.578 13.148 1 96.75 196 LYS A N 1
ATOM 1460 C CA . LYS A 1 196 ? -26.172 21.859 14.078 1 96.75 196 LYS A CA 1
ATOM 1461 C C . LYS A 1 196 ? -25.688 20.562 14.75 1 96.75 196 LYS A C 1
ATOM 1463 O O . LYS A 1 196 ? -24.5 20.375 14.945 1 96.75 196 LYS A O 1
ATOM 1468 N N . GLU A 1 197 ? -26.641 19.734 15.07 1 97.69 197 GLU A N 1
ATOM 1469 C CA . GLU A 1 197 ? -26.312 18.469 15.727 1 97.69 197 GLU A CA 1
ATOM 1470 C C . GLU A 1 197 ? -25.516 17.547 14.805 1 97.69 197 GLU A C 1
ATOM 1472 O O . GLU A 1 197 ? -24.562 16.906 15.242 1 97.69 197 GLU A O 1
ATOM 1477 N N . GLU A 1 198 ? -25.891 17.531 13.586 1 97.62 198 GLU A N 1
ATOM 1478 C CA . GLU A 1 198 ? -25.188 16.703 12.594 1 97.62 198 GLU A CA 1
ATOM 1479 C C . GLU A 1 198 ? -23.781 17.219 12.367 1 97.62 198 GLU A C 1
ATOM 1481 O O . GLU A 1 198 ? -22.844 16.438 12.219 1 97.62 198 GLU A O 1
ATOM 1486 N N . ILE A 1 199 ? -23.656 18.5 12.305 1 97.69 199 ILE A N 1
ATOM 1487 C CA . ILE A 1 199 ? -22.344 19.109 12.125 1 97.69 199 ILE A CA 1
ATOM 1488 C C . ILE A 1 199 ? -21.438 18.781 13.312 1 97.69 199 ILE A C 1
ATOM 1490 O O . ILE A 1 199 ? -20.266 18.438 13.141 1 97.69 199 ILE A O 1
ATOM 1494 N N . GLU A 1 200 ? -21.984 18.859 14.492 1 97.38 200 GLU A N 1
ATOM 1495 C CA . GLU A 1 200 ? -21.234 18.531 15.695 1 97.38 200 GLU A CA 1
ATOM 1496 C C . GLU A 1 200 ? -20.781 17.078 15.688 1 97.38 200 GLU A C 1
ATOM 1498 O O . GLU A 1 200 ? -19.688 16.75 16.141 1 97.38 200 GLU A O 1
ATOM 1503 N N . GLU A 1 201 ? -21.609 16.219 15.203 1 98 201 GLU A N 1
ATOM 1504 C CA . GLU A 1 201 ? -21.266 14.805 15.078 1 98 201 GLU A CA 1
ATOM 1505 C C . GLU A 1 201 ? -20.094 14.602 14.117 1 98 201 GLU A C 1
ATOM 1507 O O . GLU A 1 201 ? -19.172 13.844 14.406 1 98 201 GLU A O 1
ATOM 1512 N N . VAL A 1 202 ? -20.156 15.258 12.977 1 97.94 202 VAL A N 1
ATOM 1513 C CA . VAL A 1 202 ? -19.094 15.172 11.977 1 97.94 202 VAL A CA 1
ATOM 1514 C C . VAL A 1 202 ? -17.781 15.672 12.578 1 97.94 202 VAL A C 1
ATOM 1516 O O . VAL A 1 202 ? -16.734 15.047 12.391 1 97.94 202 VAL A O 1
ATOM 1519 N N . VAL A 1 203 ? -17.844 16.797 13.273 1 97.12 203 VAL A N 1
ATOM 1520 C CA . VAL A 1 203 ? -16.656 17.375 13.898 1 97.12 203 VAL A CA 1
ATOM 1521 C C . VAL A 1 203 ? -16.078 16.391 14.914 1 97.12 203 VAL A C 1
ATOM 1523 O O . VAL A 1 203 ? -14.875 16.156 14.938 1 97.12 203 VAL A O 1
ATOM 1526 N N . SER A 1 204 ? -16.953 15.812 15.695 1 97.56 204 SER A N 1
ATOM 1527 C CA . SER A 1 204 ? -16.531 14.852 16.719 1 97.56 204 SER A CA 1
ATOM 1528 C C . SER A 1 204 ? -15.875 13.625 16.078 1 97.56 204 SER A C 1
ATOM 1530 O O . SER A 1 204 ? -14.836 13.164 16.547 1 97.56 204 SER A O 1
ATOM 1532 N N . GLU A 1 205 ? -16.453 13.094 15.023 1 97.38 205 GLU A N 1
ATOM 1533 C CA . GLU A 1 205 ? -15.898 11.93 14.328 1 97.38 205 GLU A CA 1
ATOM 1534 C C . GLU A 1 205 ? -14.539 12.258 13.703 1 97.38 205 GLU A C 1
ATOM 1536 O O . GLU A 1 205 ? -13.633 11.422 13.711 1 97.38 205 GLU A O 1
ATOM 1541 N N . THR A 1 206 ? -14.453 13.453 13.172 1 97.31 206 THR A N 1
ATOM 1542 C CA . THR A 1 206 ? -13.203 13.898 12.562 1 97.31 206 THR A CA 1
ATOM 1543 C C . THR A 1 206 ? -12.086 13.953 13.602 1 97.31 206 THR A C 1
ATOM 1545 O O . THR A 1 206 ? -11.008 13.383 13.391 1 97.31 206 THR A O 1
ATOM 1548 N N . VAL A 1 207 ? -12.359 14.539 14.766 1 96.56 207 VAL A N 1
ATOM 1549 C CA . VAL A 1 207 ? -11.375 14.742 15.828 1 96.56 207 VAL A CA 1
ATOM 1550 C C . VAL A 1 207 ? -10.945 13.391 16.406 1 96.56 207 VAL A C 1
ATOM 1552 O O . VAL A 1 207 ? -9.781 13.203 16.75 1 96.56 207 VAL A O 1
ATOM 1555 N N . ASN A 1 208 ? -11.844 12.43 16.422 1 96.75 208 ASN A N 1
ATOM 1556 C CA . ASN A 1 208 ? -11.586 11.164 17.094 1 96.75 208 ASN A CA 1
ATOM 1557 C C . ASN A 1 208 ? -11.211 10.062 16.109 1 96.75 208 ASN A C 1
ATOM 1559 O O . ASN A 1 208 ? -11.047 8.906 16.484 1 96.75 208 ASN A O 1
ATOM 1563 N N . ALA A 1 209 ? -11.094 10.414 14.844 1 96.44 209 ALA A N 1
ATOM 1564 C CA . ALA A 1 209 ? -10.891 9.422 13.789 1 96.44 209 ALA A CA 1
ATOM 1565 C C . ALA A 1 209 ? -9.633 8.602 14.047 1 96.44 209 ALA A C 1
ATOM 1567 O O . ALA A 1 209 ? -9.656 7.371 13.969 1 96.44 209 ALA A O 1
ATOM 1568 N N . GLY A 1 210 ? -8.508 9.273 14.352 1 95.12 210 GLY A N 1
ATOM 1569 C CA . GLY A 1 210 ? -7.262 8.578 14.617 1 95.12 210 GLY A CA 1
ATOM 1570 C C . GLY A 1 210 ? -7.352 7.629 15.797 1 95.12 210 GLY A C 1
ATOM 1571 O O . GLY A 1 210 ? -6.867 6.496 15.734 1 95.12 210 GLY A O 1
ATOM 1572 N N . ALA A 1 211 ? -7.938 8.094 16.859 1 94.69 211 ALA A N 1
ATOM 1573 C CA . ALA A 1 211 ? -8.102 7.273 18.062 1 94.69 211 ALA A CA 1
ATOM 1574 C C . ALA A 1 211 ? -8.969 6.051 17.781 1 94.69 211 ALA A C 1
ATOM 1576 O O . ALA A 1 211 ? -8.703 4.961 18.297 1 94.69 211 ALA A O 1
ATOM 1577 N N . LYS A 1 212 ? -9.984 6.266 17 1 96.94 212 LYS A N 1
ATOM 1578 C CA . LYS A 1 212 ? -10.883 5.168 16.641 1 96.94 212 LYS A CA 1
ATOM 1579 C C . LYS A 1 212 ? -10.133 4.074 15.891 1 96.94 212 LYS A C 1
ATOM 1581 O O . LYS A 1 212 ? -10.32 2.887 16.172 1 96.94 212 LYS A O 1
ATOM 1586 N N . ILE A 1 213 ? -9.312 4.434 14.945 1 97.5 213 ILE A N 1
ATOM 1587 C CA . ILE A 1 213 ? -8.523 3.484 14.164 1 97.5 213 ILE A CA 1
ATOM 1588 C C . ILE A 1 213 ? -7.59 2.707 15.094 1 97.5 213 ILE A C 1
ATOM 1590 O O . ILE A 1 213 ? -7.496 1.48 15.008 1 97.5 213 ILE A O 1
ATOM 1594 N N . THR A 1 214 ? -6.891 3.412 15.984 1 95.25 214 THR A N 1
ATOM 1595 C CA . THR A 1 214 ? -5.965 2.775 16.906 1 95.25 214 THR A CA 1
ATOM 1596 C C . THR A 1 214 ? -6.695 1.79 17.812 1 95.25 214 THR A C 1
ATOM 1598 O O . THR A 1 214 ? -6.184 0.706 18.109 1 95.25 214 THR A O 1
ATOM 1601 N N . GLU A 1 215 ? -7.832 2.219 18.25 1 96.44 215 GLU A N 1
ATOM 1602 C CA . GLU A 1 215 ? -8.633 1.356 19.109 1 96.44 215 GLU A CA 1
ATOM 1603 C C . GLU A 1 215 ? -9.039 0.074 18.391 1 96.44 215 GLU A C 1
ATOM 1605 O O . GLU A 1 215 ? -9.039 -1.005 18.984 1 96.44 215 GLU A O 1
ATOM 1610 N N . LEU A 1 216 ? -9.367 0.188 17.125 1 97 216 LEU A N 1
ATOM 1611 C CA . LEU A 1 216 ? -9.875 -0.939 16.344 1 97 216 LEU A CA 1
ATOM 1612 C C . LEU A 1 216 ? -8.75 -1.914 16.016 1 97 216 LEU A C 1
ATOM 1614 O O . LEU A 1 216 ? -8.891 -3.121 16.219 1 97 216 LEU A O 1
ATOM 1618 N N . ARG A 1 217 ? -7.602 -1.385 15.523 1 96 217 ARG A N 1
ATOM 1619 C CA . ARG A 1 217 ? -6.645 -2.324 14.945 1 96 217 ARG A CA 1
ATOM 1620 C C . ARG A 1 217 ? -5.359 -2.371 15.766 1 96 217 ARG A C 1
ATOM 1622 O O . ARG A 1 217 ? -4.465 -3.168 15.477 1 96 217 ARG A O 1
ATOM 1629 N N . GLY A 1 218 ? -5.207 -1.436 16.781 1 93.44 218 GLY A N 1
ATOM 1630 C CA . GLY A 1 218 ? -4.109 -1.551 17.734 1 93.44 218 GLY A CA 1
ATOM 1631 C C . GLY A 1 218 ? -2.93 -0.659 17.391 1 93.44 218 GLY A C 1
ATOM 1632 O O . GLY A 1 218 ? -1.95 -0.6 18.141 1 93.44 218 GLY A O 1
ATOM 1633 N N . TYR A 1 219 ? -2.938 0.005 16.234 1 93.25 219 TYR A N 1
ATOM 1634 C CA . TYR A 1 219 ? -1.878 0.946 15.891 1 93.25 219 TYR A CA 1
ATOM 1635 C C . TYR A 1 219 ? -2.426 2.111 15.07 1 93.25 219 TYR A C 1
ATOM 1637 O O . TYR A 1 219 ? -3.531 2.033 14.531 1 93.25 219 TYR A O 1
ATOM 1645 N N . SER A 1 220 ? -1.683 3.123 14.977 1 93.81 220 SER A N 1
ATOM 1646 C CA . SER A 1 220 ? -2.117 4.391 14.406 1 93.81 220 SER A CA 1
ATOM 1647 C C . SER A 1 220 ? -2.281 4.285 12.891 1 93.81 220 SER A C 1
ATOM 1649 O O . SER A 1 220 ? -1.837 3.314 12.281 1 93.81 220 SER A O 1
ATOM 1651 N N . SER A 1 221 ? -2.895 5.332 12.312 1 96.19 221 SER A N 1
ATOM 1652 C CA . SER A 1 221 ? -3.145 5.406 10.875 1 96.19 221 SER A CA 1
ATOM 1653 C C . SER A 1 221 ? -1.841 5.422 10.086 1 96.19 221 SER A C 1
ATOM 1655 O O . SER A 1 221 ? -0.851 6.012 10.523 1 96.19 221 SER A O 1
ATOM 1657 N N . ASN A 1 222 ? -1.875 4.75 8.938 1 97.62 222 ASN A N 1
ATOM 1658 C CA . ASN A 1 222 ? -0.705 4.789 8.07 1 97.62 222 ASN A CA 1
ATOM 1659 C C . ASN A 1 222 ? -1.1 4.977 6.605 1 97.62 222 ASN A C 1
ATOM 1661 O O . ASN A 1 222 ? -0.322 5.508 5.809 1 97.62 222 ASN A O 1
ATOM 1665 N N . TYR A 1 223 ? -2.289 4.578 6.172 1 98.5 223 TYR A N 1
ATOM 1666 C CA . TYR A 1 223 ? -2.711 4.754 4.785 1 98.5 223 TYR A CA 1
ATOM 1667 C C . TYR A 1 223 ? -3.184 6.18 4.539 1 98.5 223 TYR A C 1
ATOM 1669 O O . TYR A 1 223 ? -2.877 6.77 3.5 1 98.5 223 TYR A O 1
ATOM 1677 N N . GLY A 1 224 ? -3.998 6.723 5.453 1 97.75 224 GLY A N 1
ATOM 1678 C CA . GLY A 1 224 ? -4.402 8.117 5.359 1 97.75 224 GLY A CA 1
ATOM 1679 C C . GLY A 1 224 ? -3.229 9.07 5.23 1 97.75 224 GLY A C 1
ATOM 1680 O O . GLY A 1 224 ? -3.125 9.805 4.246 1 97.75 224 GLY A O 1
ATOM 1681 N N . PRO A 1 225 ? -2.336 8.992 6.227 1 97.75 225 PRO A N 1
ATOM 1682 C CA . PRO A 1 225 ? -1.141 9.828 6.133 1 97.75 225 PRO A CA 1
ATOM 1683 C C . PRO A 1 225 ? -0.376 9.625 4.824 1 97.75 225 PRO A C 1
ATOM 1685 O O . PRO A 1 225 ? 0.092 10.594 4.223 1 97.75 225 PRO A O 1
ATOM 1688 N N . ALA A 1 226 ? -0.243 8.398 4.375 1 98.5 226 ALA A N 1
ATOM 1689 C CA . ALA A 1 226 ? 0.47 8.094 3.135 1 98.5 226 ALA A CA 1
ATOM 1690 C C . ALA A 1 226 ? -0.188 8.781 1.942 1 98.5 226 ALA A C 1
ATOM 1692 O O . ALA A 1 226 ? 0.498 9.352 1.091 1 98.5 226 ALA A O 1
ATOM 1693 N N . ALA A 1 227 ? -1.502 8.719 1.904 1 98.25 227 ALA A N 1
ATOM 1694 C CA . ALA A 1 227 ? -2.244 9.359 0.822 1 98.25 227 ALA A CA 1
ATOM 1695 C C . ALA A 1 227 ? -1.96 10.852 0.774 1 98.25 227 ALA A C 1
ATOM 1697 O O . ALA A 1 227 ? -1.733 11.414 -0.301 1 98.25 227 ALA A O 1
ATOM 1698 N N . GLY A 1 228 ? -1.987 11.477 1.928 1 97.75 228 GLY A N 1
ATOM 1699 C CA . GLY A 1 228 ? -1.682 12.898 1.995 1 97.75 228 GLY A CA 1
ATOM 1700 C C . GLY A 1 228 ? -0.269 13.227 1.55 1 97.75 228 GLY A C 1
ATOM 1701 O O . GLY A 1 228 ? -0.038 14.25 0.902 1 97.75 228 GLY A O 1
ATOM 1702 N N . LEU A 1 229 ? 0.675 12.383 1.921 1 98.31 229 LEU A N 1
ATOM 1703 C CA . LEU A 1 229 ? 2.057 12.586 1.497 1 98.31 229 LEU A CA 1
ATOM 1704 C C . LEU A 1 229 ? 2.178 12.492 -0.021 1 98.31 229 LEU A C 1
ATOM 1706 O O . LEU A 1 229 ? 2.91 13.273 -0.636 1 98.31 229 LEU A O 1
ATOM 1710 N N . VAL A 1 230 ? 1.492 11.555 -0.603 1 97.81 230 VAL A N 1
ATOM 1711 C CA . VAL A 1 230 ? 1.516 11.383 -2.053 1 97.81 230 VAL A CA 1
ATOM 1712 C C . VAL A 1 230 ? 0.989 12.648 -2.729 1 97.81 230 VAL A C 1
ATOM 1714 O O . VAL A 1 230 ? 1.59 13.148 -3.684 1 97.81 230 VAL A O 1
ATOM 1717 N N . LEU A 1 231 ? -0.119 13.195 -2.238 1 97.25 231 LEU A N 1
ATOM 1718 C CA . LEU A 1 231 ? -0.692 14.414 -2.801 1 97.25 231 LEU A CA 1
ATOM 1719 C C . LEU A 1 231 ? 0.267 15.594 -2.645 1 97.25 231 LEU A C 1
ATOM 1721 O O . LEU A 1 231 ? 0.367 16.438 -3.533 1 97.25 231 LEU A O 1
ATOM 1725 N N . THR A 1 232 ? 0.909 15.633 -1.517 1 97.81 232 THR A N 1
ATOM 1726 C CA . THR A 1 232 ? 1.887 16.688 -1.277 1 97.81 232 THR A CA 1
ATOM 1727 C C . THR A 1 232 ? 3.031 16.609 -2.285 1 97.81 232 THR A C 1
ATOM 1729 O O . THR A 1 232 ? 3.402 17.609 -2.895 1 97.81 232 THR A O 1
ATOM 1732 N N . VAL A 1 233 ? 3.578 15.398 -2.482 1 97.81 233 VAL A N 1
ATOM 1733 C CA . VAL A 1 233 ? 4.652 15.172 -3.441 1 97.81 233 VAL A CA 1
ATOM 1734 C C . VAL A 1 233 ? 4.191 15.57 -4.84 1 97.81 233 VAL A C 1
ATOM 1736 O O . VAL A 1 233 ? 4.918 16.266 -5.566 1 97.81 233 VAL A O 1
ATOM 1739 N N . GLU A 1 234 ? 3.014 15.18 -5.164 1 96.75 234 GLU A N 1
ATOM 1740 C CA . GLU A 1 234 ? 2.465 15.492 -6.477 1 96.75 234 GLU A CA 1
ATOM 1741 C C . GLU A 1 234 ? 2.328 17 -6.668 1 96.75 234 GLU A C 1
ATOM 1743 O O . GLU A 1 234 ? 2.635 17.531 -7.742 1 96.75 234 GLU A O 1
ATOM 1748 N N . ALA A 1 235 ? 1.839 17.641 -5.625 1 96.75 235 ALA A N 1
ATOM 1749 C CA . ALA A 1 235 ? 1.665 19.094 -5.703 1 96.75 235 ALA A CA 1
ATOM 1750 C C . ALA A 1 235 ? 2.998 19.797 -5.949 1 96.75 235 ALA A C 1
ATOM 1752 O O . ALA A 1 235 ? 3.076 20.734 -6.746 1 96.75 235 ALA A O 1
ATOM 1753 N N . ILE A 1 236 ? 4.012 19.344 -5.285 1 97.38 236 ILE A N 1
ATOM 1754 C CA . ILE A 1 236 ? 5.336 19.938 -5.426 1 97.38 236 ILE A CA 1
ATOM 1755 C C . ILE A 1 236 ? 5.902 19.625 -6.809 1 97.38 236 ILE A C 1
ATOM 1757 O O . ILE A 1 236 ? 6.328 20.531 -7.531 1 97.38 236 ILE A O 1
ATOM 1761 N N . LYS A 1 237 ? 5.871 18.344 -7.195 1 96.69 237 LYS A N 1
ATOM 1762 C CA . LYS A 1 237 ? 6.5 17.891 -8.43 1 96.69 237 LYS A CA 1
ATOM 1763 C C . LYS A 1 237 ? 5.801 18.484 -9.656 1 96.69 237 LYS A C 1
ATOM 1765 O O . LYS A 1 237 ? 6.441 18.766 -10.664 1 96.69 237 LYS A O 1
ATOM 1770 N N . ARG A 1 238 ? 4.52 18.703 -9.555 1 95.88 238 ARG A N 1
ATOM 1771 C CA . ARG A 1 238 ? 3.744 19.188 -10.688 1 95.88 238 ARG A CA 1
ATOM 1772 C C . ARG A 1 238 ? 3.582 20.703 -10.633 1 95.88 238 ARG A C 1
ATOM 1774 O O . ARG A 1 238 ? 3.02 21.312 -11.547 1 95.88 238 ARG A O 1
ATOM 1781 N N . ASP A 1 239 ? 4.094 21.281 -9.609 1 97.69 239 ASP A N 1
ATOM 1782 C CA . ASP A 1 239 ? 3.877 22.703 -9.406 1 97.69 239 ASP A CA 1
ATOM 1783 C C . ASP A 1 239 ? 2.4 23.062 -9.555 1 97.69 239 ASP A C 1
ATOM 1785 O O . ASP A 1 239 ? 2.051 23.984 -10.297 1 97.69 239 ASP A O 1
ATOM 1789 N N . SER A 1 240 ? 1.568 22.328 -8.875 1 96 240 SER A N 1
ATOM 1790 C CA . SER A 1 240 ? 0.14 22.359 -9.172 1 96 240 SER A CA 1
ATOM 1791 C C . SER A 1 240 ? -0.527 23.578 -8.547 1 96 240 SER A C 1
ATOM 1793 O O . SER A 1 240 ? -1.652 23.938 -8.906 1 96 240 SER A O 1
ATOM 1795 N N . LYS A 1 241 ? 0.088 24.188 -7.645 1 97.62 241 LYS A N 1
ATOM 1796 C CA . LYS A 1 241 ? -0.453 25.344 -6.934 1 97.62 241 LYS A CA 1
ATOM 1797 C C . LYS A 1 241 ? -1.742 24.984 -6.199 1 97.62 241 LYS A C 1
ATOM 1799 O O . LYS A 1 241 ? -2.648 25.812 -6.086 1 97.62 241 LYS A O 1
ATOM 1804 N N . ARG A 1 242 ? -1.818 23.812 -5.742 1 95.75 242 ARG A N 1
ATOM 1805 C CA . ARG A 1 242 ? -2.959 23.375 -4.938 1 95.75 242 ARG A CA 1
ATOM 1806 C C . ARG A 1 242 ? -2.906 23.984 -3.541 1 95.75 242 ARG A C 1
ATOM 1808 O O . ARG A 1 242 ? -1.837 24.359 -3.066 1 95.75 242 ARG A O 1
ATOM 1815 N N . ILE A 1 243 ? -4.102 24.109 -2.984 1 96.56 243 ILE A N 1
ATOM 1816 C CA . ILE A 1 243 ? -4.207 24.625 -1.626 1 96.56 243 ILE A CA 1
ATOM 1817 C C . ILE A 1 243 ? -4.543 23.5 -0.665 1 96.56 243 ILE A C 1
ATOM 1819 O O . ILE A 1 243 ? -5.566 22.828 -0.821 1 96.56 243 ILE A O 1
ATOM 1823 N N . TYR A 1 244 ? -3.686 23.234 0.288 1 96.19 244 TYR A N 1
ATOM 1824 C CA . TYR A 1 244 ? -3.908 22.281 1.368 1 96.19 244 TYR A CA 1
ATOM 1825 C C . TYR A 1 244 ? -3.51 22.875 2.713 1 96.19 244 TYR A C 1
ATOM 1827 O O . TYR A 1 244 ? -2.67 23.781 2.775 1 96.19 244 TYR A O 1
ATOM 1835 N N . PRO A 1 245 ? -4.188 22.484 3.711 1 97.06 245 PRO A N 1
ATOM 1836 C CA . PRO A 1 245 ? -3.693 22.875 5.031 1 97.06 245 PRO A CA 1
ATOM 1837 C C . PRO A 1 245 ? -2.508 22.031 5.496 1 97.06 245 PRO A C 1
ATOM 1839 O O . PRO A 1 245 ? -2.477 20.828 5.258 1 97.06 245 PRO A O 1
ATOM 1842 N N . TYR A 1 246 ? -1.52 22.672 6.105 1 97.88 246 TYR A N 1
ATOM 1843 C CA . TYR A 1 246 ? -0.338 22.047 6.688 1 97.88 246 TYR A CA 1
ATOM 1844 C C . TYR A 1 246 ? 0.044 22.734 8 1 97.88 246 TYR A C 1
ATOM 1846 O O . TYR A 1 246 ? -0.476 23.797 8.328 1 97.88 246 TYR A O 1
ATOM 1854 N N . SER A 1 247 ? 0.845 22.047 8.789 1 97.94 247 SER A N 1
ATOM 1855 C CA . SER A 1 247 ? 1.512 22.703 9.914 1 97.94 247 SER A CA 1
ATOM 1856 C C . SER A 1 247 ? 2.703 23.531 9.445 1 97.94 247 SER A C 1
ATOM 1858 O O . SER A 1 247 ? 3.734 22.984 9.055 1 97.94 247 SER A O 1
ATOM 1860 N N . LEU A 1 248 ? 2.545 24.828 9.531 1 98.44 248 LEU A N 1
ATOM 1861 C CA . LEU A 1 248 ? 3.537 25.703 8.93 1 98.44 248 LEU A CA 1
ATOM 1862 C C . LEU A 1 248 ? 4.031 26.734 9.938 1 98.44 248 LEU A C 1
ATOM 1864 O O . LEU A 1 248 ? 3.283 27.141 10.836 1 98.44 248 LEU A O 1
ATOM 1868 N N . TYR A 1 249 ? 5.258 27.109 9.766 1 98.25 249 TYR A N 1
ATOM 1869 C CA . TYR A 1 249 ? 5.844 28.172 10.578 1 98.25 249 TYR A CA 1
ATOM 1870 C C . TYR A 1 249 ? 5.27 29.531 10.203 1 98.25 249 TYR A C 1
ATOM 1872 O O . TYR A 1 249 ? 5.355 29.953 9.047 1 98.25 249 TYR A O 1
ATOM 1880 N N . LEU A 1 250 ? 4.742 30.281 11.234 1 98.12 250 LEU A N 1
ATOM 1881 C CA . LEU A 1 250 ? 4.059 31.547 10.984 1 98.12 250 LEU A CA 1
ATOM 1882 C C . LEU A 1 250 ? 4.969 32.719 11.305 1 98.12 250 LEU A C 1
ATOM 1884 O O . LEU A 1 250 ? 5.703 32.688 12.297 1 98.12 250 LEU A O 1
ATOM 1888 N N . GLN A 1 251 ? 4.973 33.656 10.453 1 97.38 251 GLN A N 1
ATOM 1889 C CA . GLN A 1 251 ? 5.742 34.875 10.602 1 97.38 251 GLN A CA 1
ATOM 1890 C C . GLN A 1 251 ? 4.867 36.125 10.367 1 97.38 251 GLN A C 1
ATOM 1892 O O . GLN A 1 251 ? 5.219 37 9.578 1 97.38 251 GLN A O 1
ATOM 1897 N N . GLY A 1 252 ? 3.77 36.188 11.094 1 97.81 252 GLY A N 1
ATOM 1898 C CA . GLY A 1 252 ? 2.836 37.281 10.984 1 97.81 252 GLY A CA 1
ATOM 1899 C C . GLY A 1 252 ? 1.431 36.844 10.609 1 97.81 252 GLY A C 1
ATOM 1900 O O . GLY A 1 252 ? 0.456 37.531 10.953 1 97.81 252 GLY A O 1
ATOM 1901 N N . GLU A 1 253 ? 1.354 35.781 9.875 1 97.69 253 GLU A N 1
ATOM 1902 C CA . GLU A 1 253 ? 0.049 35.25 9.469 1 97.69 253 GLU A CA 1
ATOM 1903 C C . GLU A 1 253 ? -0.832 34.969 10.688 1 97.69 253 GLU A C 1
ATOM 1905 O O . GLU A 1 253 ? -0.352 34.469 11.703 1 97.69 253 GLU A O 1
ATOM 1910 N N . TYR A 1 254 ? -2.123 35.375 10.633 1 97 254 TYR A N 1
ATOM 1911 C CA . TYR A 1 254 ? -3.137 35.188 11.664 1 97 254 TYR A CA 1
ATOM 1912 C C . TYR A 1 254 ? -2.729 35.906 12.953 1 97 254 TYR A C 1
ATOM 1914 O O . TYR A 1 254 ? -3.27 35.625 14.023 1 97 254 TYR A O 1
ATOM 1922 N N . GLY A 1 255 ? -1.673 36.75 12.875 1 97.06 255 GLY A N 1
ATOM 1923 C CA . GLY A 1 255 ? -1.195 37.5 14.016 1 97.06 255 GLY A CA 1
ATOM 1924 C C . GLY A 1 255 ? -0.151 36.75 14.828 1 97.06 255 GLY A C 1
ATOM 1925 O O . GLY A 1 255 ? 0.214 37.188 15.922 1 97.06 255 GLY A O 1
ATOM 1926 N N . TYR A 1 256 ? 0.307 35.719 14.344 1 97.75 256 TYR A N 1
ATOM 1927 C CA . TYR A 1 256 ? 1.247 34.906 15.109 1 97.75 256 TYR A CA 1
ATOM 1928 C C . TYR A 1 256 ? 2.641 34.969 14.492 1 97.75 256 TYR A C 1
ATOM 1930 O O . TYR A 1 256 ? 2.785 35.156 13.281 1 97.75 256 TYR A O 1
ATOM 1938 N N . ASN A 1 257 ? 3.59 34.844 15.359 1 97.44 257 ASN A N 1
ATOM 1939 C CA . ASN A 1 257 ? 5.004 34.781 15 1 97.44 257 ASN A CA 1
ATOM 1940 C C . ASN A 1 257 ? 5.719 33.656 15.758 1 97.44 257 ASN A C 1
ATOM 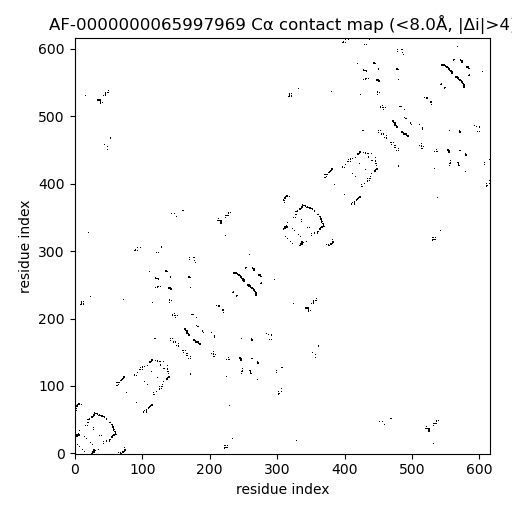1942 O O . ASN A 1 257 ? 5.395 33.406 16.922 1 97.44 257 ASN A O 1
ATOM 1946 N N . ASP A 1 258 ? 6.621 33.062 15.055 1 97.25 258 ASP A N 1
ATOM 1947 C CA . ASP A 1 258 ? 7.547 32.125 15.664 1 97.25 258 ASP A CA 1
ATOM 1948 C C . ASP A 1 258 ? 6.793 30.938 16.297 1 97.25 258 ASP A C 1
ATOM 1950 O O . ASP A 1 258 ? 7.059 30.578 17.438 1 97.25 258 ASP A O 1
ATOM 1954 N N . ILE A 1 259 ? 5.902 30.438 15.523 1 97.56 259 ILE A N 1
ATOM 1955 C CA . ILE A 1 259 ? 5.152 29.266 15.969 1 97.56 259 ILE A CA 1
ATOM 1956 C C . ILE A 1 259 ? 4.594 28.516 14.758 1 97.56 259 ILE A C 1
ATOM 1958 O O . ILE A 1 259 ? 4.559 29.062 13.648 1 97.56 259 ILE A O 1
ATOM 1962 N N . VAL A 1 260 ? 4.348 27.281 14.906 1 97.81 260 VAL A N 1
ATOM 1963 C CA . VAL A 1 260 ? 3.779 26.438 13.859 1 97.81 260 VAL A CA 1
ATOM 1964 C C . VAL A 1 260 ? 2.285 26.25 14.102 1 97.81 260 VAL A C 1
ATOM 1966 O O . VAL A 1 260 ? 1.85 26.094 15.242 1 97.81 260 VAL A O 1
ATOM 1969 N N . ALA A 1 261 ? 1.501 26.328 13.094 1 97.81 261 ALA A N 1
ATOM 1970 C CA . ALA A 1 261 ? 0.069 26.062 13.164 1 97.81 261 ALA A CA 1
ATOM 1971 C C . ALA A 1 261 ? -0.44 25.469 11.844 1 97.81 261 ALA A C 1
ATOM 1973 O O . ALA A 1 261 ? 0.161 25.688 10.789 1 97.81 261 ALA A O 1
ATOM 1974 N N . GLU A 1 262 ? -1.516 24.688 11.969 1 97.81 262 GLU A N 1
ATOM 1975 C CA . GLU A 1 262 ? -2.174 24.125 10.789 1 97.81 262 GLU A CA 1
ATOM 1976 C C . GLU A 1 262 ? -2.986 25.203 10.062 1 97.81 262 GLU A C 1
ATOM 1978 O O . GLU A 1 262 ? -3.951 25.734 10.617 1 97.81 262 GLU A O 1
ATOM 1983 N N . VAL A 1 263 ? -2.598 25.594 8.859 1 98 263 VAL A N 1
ATOM 1984 C CA . VAL A 1 263 ? -3.221 26.656 8.07 1 98 263 VAL A CA 1
ATOM 1985 C C . VAL A 1 263 ? -3.123 26.328 6.582 1 98 263 VAL A C 1
ATOM 1987 O O . VAL A 1 263 ? -2.246 25.562 6.168 1 98 263 VAL A O 1
ATOM 1990 N N . PRO A 1 264 ? -4.078 26.797 5.762 1 97.81 264 PRO A N 1
ATOM 1991 C CA . PRO A 1 264 ? -4.012 26.516 4.328 1 97.81 264 PRO A CA 1
ATOM 1992 C C . PRO A 1 264 ? -2.908 27.297 3.621 1 97.81 264 PRO A C 1
ATOM 1994 O O . PRO A 1 264 ? -2.646 28.453 3.969 1 97.81 264 PRO A O 1
ATOM 1997 N N . ALA A 1 265 ? -2.287 26.656 2.678 1 97.94 265 ALA A N 1
ATOM 1998 C CA . ALA A 1 265 ? -1.248 27.312 1.888 1 97.94 265 ALA A CA 1
ATOM 1999 C C . ALA A 1 265 ? -1.248 26.797 0.451 1 97.94 265 ALA A C 1
ATOM 2001 O O . ALA A 1 265 ? -1.715 25.688 0.181 1 97.94 265 ALA A O 1
ATOM 2002 N N . VAL A 1 266 ? -0.79 27.625 -0.453 1 98.25 266 VAL A N 1
ATOM 2003 C CA . VAL A 1 266 ? -0.522 27.234 -1.832 1 98.25 266 VAL A CA 1
ATOM 2004 C C . VAL A 1 266 ? 0.814 26.484 -1.91 1 98.25 266 VAL A C 1
ATOM 2006 O O . VAL A 1 266 ? 1.831 26.984 -1.414 1 98.25 266 VAL A O 1
ATOM 2009 N N . ILE A 1 267 ? 0.77 25.328 -2.457 1 97.44 267 ILE A N 1
ATOM 2010 C CA . ILE A 1 267 ? 1.984 24.516 -2.533 1 97.44 267 ILE A CA 1
ATOM 2011 C C . ILE A 1 267 ? 2.396 24.344 -3.994 1 97.44 267 ILE A C 1
ATOM 2013 O O . ILE A 1 267 ? 1.571 23.984 -4.84 1 97.44 267 ILE A O 1
ATOM 2017 N N . GLY A 1 268 ? 3.619 24.578 -4.332 1 97.31 268 GLY A N 1
ATOM 2018 C CA . GLY A 1 268 ? 4.203 24.406 -5.652 1 97.31 268 GLY A CA 1
ATOM 2019 C C . GLY A 1 268 ? 5.609 23.844 -5.617 1 97.31 268 GLY A C 1
ATOM 2020 O O . GLY A 1 268 ? 6.004 23.219 -4.629 1 97.31 268 GLY A O 1
ATOM 2021 N N . LYS A 1 269 ? 6.371 24.016 -6.691 1 96.94 269 LYS A N 1
ATOM 2022 C CA . LYS A 1 269 ? 7.668 23.375 -6.891 1 96.94 269 LYS A CA 1
ATOM 2023 C C . LYS A 1 269 ? 8.672 23.844 -5.84 1 96.94 269 LYS A C 1
ATOM 2025 O O . LYS A 1 269 ? 9.633 23.125 -5.527 1 96.94 269 LYS A O 1
ATOM 2030 N N . SER A 1 270 ? 8.438 24.984 -5.238 1 96.5 270 SER A N 1
ATOM 2031 C CA . SER A 1 270 ? 9.359 25.531 -4.258 1 96.5 270 SER A CA 1
ATOM 2032 C C . SER A 1 270 ? 8.875 25.281 -2.834 1 96.5 270 SER A C 1
ATOM 2034 O O . SER A 1 270 ? 9.43 25.812 -1.877 1 96.5 270 SER A O 1
ATOM 2036 N N . GLY A 1 271 ? 7.848 24.438 -2.664 1 97.44 271 GLY A N 1
ATOM 2037 C CA . GLY A 1 271 ? 7.211 24.266 -1.369 1 97.44 271 GLY A CA 1
ATOM 2038 C C . GLY A 1 271 ? 6.062 25.219 -1.128 1 97.44 271 GLY A C 1
ATOM 2039 O O . GLY A 1 271 ? 5.18 25.375 -1.978 1 97.44 271 GLY A O 1
ATOM 2040 N N . ILE A 1 272 ? 6.047 25.797 0.036 1 97.56 272 ILE A N 1
ATOM 2041 C CA . ILE A 1 272 ? 5.008 26.75 0.4 1 97.56 272 ILE A CA 1
ATOM 2042 C C . ILE A 1 272 ? 5.211 28.047 -0.382 1 97.56 272 ILE A C 1
ATOM 2044 O O . ILE A 1 272 ? 6.258 28.688 -0.27 1 97.56 272 ILE A O 1
ATOM 2048 N N . GLU A 1 273 ? 4.242 28.422 -1.1 1 97.69 273 GLU A N 1
ATOM 2049 C CA . GLU A 1 273 ? 4.352 29.656 -1.866 1 97.69 273 GLU A CA 1
ATOM 2050 C C . GLU A 1 273 ? 3.684 30.812 -1.136 1 97.69 273 GLU A C 1
ATOM 2052 O O . GLU A 1 273 ? 4.164 31.953 -1.191 1 97.69 273 GLU A O 1
ATOM 2057 N N . ARG A 1 274 ? 2.588 30.422 -0.51 1 97 274 ARG A N 1
ATOM 2058 C CA . ARG A 1 274 ? 1.808 31.438 0.182 1 97 274 ARG A CA 1
ATOM 2059 C C . ARG A 1 274 ? 0.869 30.812 1.206 1 97 274 ARG A C 1
ATOM 2061 O O . ARG A 1 274 ? 0.232 29.797 0.928 1 97 274 ARG A O 1
ATOM 2068 N N . ILE A 1 275 ? 0.913 31.422 2.402 1 98.06 275 ILE A N 1
ATOM 2069 C CA . ILE A 1 275 ? -0.066 31.031 3.41 1 98.06 275 ILE A CA 1
ATOM 2070 C C . ILE A 1 275 ? -1.338 31.859 3.244 1 98.06 275 ILE A C 1
ATOM 2072 O O . ILE A 1 275 ? -1.274 33.062 3.037 1 98.06 275 ILE A O 1
ATOM 2076 N N . ILE A 1 276 ? -2.473 31.219 3.281 1 97.81 276 ILE A N 1
ATOM 2077 C CA . ILE A 1 276 ? -3.758 31.875 3.092 1 97.81 276 ILE A CA 1
ATOM 2078 C C . ILE A 1 276 ? -4.434 32.094 4.445 1 97.81 276 ILE A C 1
ATOM 2080 O O . ILE A 1 276 ? -4.66 31.141 5.191 1 97.81 276 ILE A O 1
ATOM 2084 N N . GLU A 1 277 ? -4.758 33.344 4.734 1 98.06 277 GLU A N 1
ATOM 2085 C CA . GLU A 1 277 ? -5.527 33.656 5.938 1 98.06 277 GLU A CA 1
ATOM 2086 C C . GLU A 1 277 ? -7.023 33.625 5.656 1 98.06 277 GLU A C 1
ATOM 2088 O O . GLU A 1 277 ? -7.5 34.312 4.742 1 98.06 277 GLU A O 1
ATOM 2093 N N . LEU A 1 278 ? -7.691 32.844 6.43 1 96.94 278 LEU A N 1
ATOM 2094 C CA . LEU A 1 278 ? -9.133 32.719 6.25 1 96.94 278 LEU A CA 1
ATOM 2095 C C . LEU A 1 278 ? -9.883 33.719 7.137 1 96.94 278 LEU A C 1
ATOM 2097 O O . LEU A 1 278 ? -9.414 34.062 8.227 1 96.94 278 LEU A O 1
ATOM 2101 N N . PRO A 1 279 ? -11.07 34.156 6.664 1 96.5 279 PRO A N 1
ATOM 2102 C CA . PRO A 1 279 ? -11.891 35.031 7.48 1 96.5 279 PRO A CA 1
ATOM 2103 C C . PRO A 1 279 ? -12.602 34.312 8.625 1 96.5 279 PRO A C 1
ATOM 2105 O O . PRO A 1 279 ? -13.672 33.75 8.422 1 96.5 279 PRO A O 1
ATOM 2108 N N . LEU A 1 280 ? -12.062 34.406 9.773 1 97.06 280 LEU A N 1
ATOM 2109 C CA . LEU A 1 280 ? -12.617 33.75 10.945 1 97.06 280 LEU A CA 1
ATOM 2110 C C . LEU A 1 280 ? -13.484 34.719 11.758 1 97.06 280 LEU A C 1
ATOM 2112 O O . LEU A 1 280 ? -13.148 35.875 11.898 1 97.06 280 LEU A O 1
ATOM 2116 N N . THR A 1 281 ? -14.609 34.188 12.242 1 97 281 THR A N 1
ATOM 2117 C CA . THR A 1 281 ? -15.383 34.969 13.219 1 97 281 THR A CA 1
ATOM 2118 C C . THR A 1 281 ? -14.617 35.094 14.531 1 97 281 THR A C 1
ATOM 2120 O O . THR A 1 281 ? -13.594 34.438 14.734 1 97 281 THR A O 1
ATOM 2123 N N . GLU A 1 282 ? -15.172 35.938 15.391 1 97.44 282 GLU A N 1
ATOM 2124 C CA . GLU A 1 282 ? -14.523 36.125 16.688 1 97.44 282 GLU A CA 1
ATOM 2125 C C . GLU A 1 282 ? -14.453 34.812 17.453 1 97.44 282 GLU A C 1
ATOM 2127 O O . GLU A 1 282 ? -13.43 34.5 18.078 1 97.44 282 GLU A O 1
ATOM 2132 N N . ASP A 1 283 ? -15.508 34.125 17.391 1 96.56 283 ASP A N 1
ATOM 2133 C CA . ASP A 1 283 ? -15.555 32.844 18.078 1 96.56 283 ASP A CA 1
ATOM 2134 C C . ASP A 1 283 ? -14.578 31.844 17.453 1 96.56 283 ASP A C 1
ATOM 2136 O O . ASP A 1 283 ? -13.906 31.109 18.172 1 96.56 283 ASP A O 1
ATOM 2140 N N . GLU A 1 284 ? -14.5 31.781 16.188 1 96.12 284 GLU A N 1
ATOM 2141 C CA . GLU A 1 284 ? -13.586 30.891 15.484 1 96.12 284 GLU A CA 1
ATOM 2142 C C . GLU A 1 284 ? -12.133 31.266 15.75 1 96.12 284 GLU A C 1
ATOM 2144 O O . GLU A 1 284 ? -11.273 30.391 15.891 1 96.12 284 GLU A O 1
ATOM 2149 N N . LYS A 1 285 ? -11.906 32.562 15.797 1 96.75 285 LYS A N 1
ATOM 2150 C CA . LYS A 1 285 ? -10.562 33.031 16.109 1 96.75 285 LYS A CA 1
ATOM 2151 C C . LYS A 1 285 ? -10.125 32.562 17.5 1 96.75 285 LYS A C 1
ATOM 2153 O O . LYS A 1 285 ? -8.969 32.188 17.703 1 96.75 285 LYS A O 1
ATOM 2158 N N . ARG A 1 286 ? -11 32.688 18.422 1 97 286 ARG A N 1
ATOM 2159 C CA . ARG A 1 286 ? -10.703 32.219 19.781 1 97 286 ARG A CA 1
ATOM 2160 C C . ARG A 1 286 ? -10.336 30.75 19.781 1 97 286 ARG A C 1
ATOM 2162 O O . ARG A 1 286 ? -9.391 30.344 20.469 1 97 286 ARG A O 1
ATOM 2169 N N . LYS A 1 287 ? -11.086 29.953 19.062 1 95.81 287 LYS A N 1
ATOM 2170 C CA . LYS A 1 287 ? -10.805 28.516 18.984 1 95.81 287 LYS A CA 1
ATOM 2171 C C . LYS A 1 287 ? -9.461 28.266 18.297 1 95.81 287 LYS A C 1
ATOM 2173 O O . LYS A 1 287 ? -8.703 27.391 18.719 1 95.81 287 LYS A O 1
ATOM 2178 N N . PHE A 1 288 ? -9.25 28.984 17.234 1 97.38 288 PHE A N 1
ATOM 2179 C CA . PHE A 1 288 ? -7.965 28.906 16.547 1 97.38 288 PHE A CA 1
ATOM 2180 C C . PHE A 1 288 ? -6.82 29.25 17.5 1 97.38 288 PHE A C 1
ATOM 2182 O O . PHE A 1 288 ? -5.801 28.562 17.531 1 97.38 288 PHE A O 1
ATOM 2189 N N . ASP A 1 289 ? -7.027 30.297 18.281 1 97.25 289 ASP A N 1
ATOM 2190 C CA . ASP A 1 289 ? -6.031 30.734 19.25 1 97.25 289 ASP A CA 1
ATOM 2191 C C . ASP A 1 289 ? -5.754 29.656 20.297 1 97.25 289 ASP A C 1
ATOM 2193 O O . ASP A 1 289 ? -4.605 29.453 20.703 1 97.25 289 ASP A O 1
ATOM 2197 N N . GLU A 1 290 ? -6.758 29.047 20.719 1 96.88 290 GLU A N 1
ATOM 2198 C CA . GLU A 1 290 ? -6.594 27.953 21.688 1 96.88 290 GLU A CA 1
ATOM 2199 C C . GLU A 1 290 ? -5.723 26.844 21.125 1 96.88 290 GLU A C 1
ATOM 2201 O O . GLU A 1 290 ? -4.887 26.281 21.828 1 96.88 290 GLU A O 1
ATOM 2206 N N . ALA A 1 291 ? -5.988 26.5 19.891 1 96.25 291 ALA A N 1
ATOM 2207 C CA . ALA A 1 291 ? -5.195 25.469 19.219 1 96.25 291 ALA A CA 1
ATOM 2208 C C . ALA A 1 291 ? -3.73 25.891 19.109 1 96.25 291 ALA A C 1
ATOM 2210 O O . ALA A 1 291 ? -2.83 25.094 19.391 1 96.25 291 ALA A O 1
ATOM 2211 N N . VAL A 1 292 ? -3.498 27.125 18.719 1 97.12 292 VAL A N 1
ATOM 2212 C CA . VAL A 1 292 ? -2.141 27.641 18.562 1 97.12 292 VAL A CA 1
ATOM 2213 C C . VAL A 1 292 ? -1.434 27.672 19.906 1 97.12 292 VAL A C 1
ATOM 2215 O O . VAL A 1 292 ? -0.247 27.344 20 1 97.12 292 VAL A O 1
ATOM 2218 N N . GLN A 1 293 ? -2.178 28.031 20.938 1 96.5 293 GLN A N 1
ATOM 2219 C CA . GLN A 1 293 ? -1.608 28.062 22.281 1 96.5 293 GLN A CA 1
ATOM 2220 C C . GLN A 1 293 ? -1.2 26.656 22.734 1 96.5 293 GLN A C 1
ATOM 2222 O O . GLN A 1 293 ? -0.211 26.5 23.453 1 96.5 293 GLN A O 1
ATOM 2227 N N . ALA A 1 294 ? -1.966 25.719 22.375 1 95.31 294 ALA A N 1
ATOM 2228 C CA . ALA A 1 294 ? -1.614 24.344 22.703 1 95.31 294 ALA A CA 1
ATOM 2229 C C . ALA A 1 294 ? -0.289 23.953 22.062 1 95.31 294 ALA A C 1
ATOM 2231 O O . ALA A 1 294 ? 0.523 23.25 22.672 1 95.31 294 ALA A O 1
ATOM 2232 N N . VAL A 1 295 ? -0.065 24.312 20.844 1 95.62 295 VAL A N 1
ATOM 2233 C CA . VAL A 1 295 ? 1.199 24.062 20.156 1 95.62 295 VAL A CA 1
ATOM 2234 C C . VAL A 1 295 ? 2.332 24.797 20.875 1 95.62 295 VAL A C 1
ATOM 2236 O O . VAL A 1 295 ? 3.414 24.234 21.078 1 95.62 295 VAL A O 1
ATOM 2239 N N . LYS A 1 296 ? 2.055 26.031 21.25 1 96.06 296 LYS A N 1
ATOM 2240 C CA . LYS A 1 296 ? 3.053 26.828 21.969 1 96.06 296 LYS A CA 1
ATOM 2241 C C . LYS A 1 296 ? 3.482 26.125 23.25 1 96.06 296 LYS A C 1
ATOM 2243 O O . LYS A 1 296 ? 4.672 26.094 23.578 1 96.06 296 LYS A O 1
ATOM 2248 N N . LYS A 1 297 ? 2.559 25.625 23.922 1 94.62 297 LYS A N 1
ATOM 2249 C CA . LYS A 1 297 ? 2.852 24.922 25.172 1 94.62 297 LYS A CA 1
ATOM 2250 C C . LYS A 1 297 ? 3.732 23.703 24.906 1 94.62 297 LYS A C 1
ATOM 2252 O O . LYS A 1 297 ? 4.645 23.422 25.688 1 94.62 297 LYS A O 1
ATOM 2257 N N . LEU A 1 298 ? 3.453 22.969 23.875 1 93.56 298 LEU A N 1
ATOM 2258 C CA . LEU A 1 298 ? 4.273 21.828 23.516 1 93.56 298 LEU A CA 1
ATOM 2259 C C . LEU A 1 298 ? 5.711 22.25 23.219 1 93.56 298 LEU A C 1
ATOM 2261 O O . LEU A 1 298 ? 6.656 21.609 23.672 1 93.56 298 LEU A O 1
ATOM 2265 N N . VAL A 1 299 ? 5.824 23.266 22.438 1 95.25 299 VAL A N 1
ATOM 2266 C CA . VAL A 1 299 ? 7.141 23.766 22.047 1 95.25 299 VAL A CA 1
ATOM 2267 C C . VAL A 1 299 ? 7.906 24.25 23.266 1 95.25 299 VAL A C 1
ATOM 2269 O O . VAL A 1 299 ? 9.109 24.031 23.391 1 95.25 299 VAL A O 1
ATOM 2272 N N . GLU A 1 300 ? 7.188 24.859 24.156 1 94.69 300 GLU A N 1
ATOM 2273 C CA . GLU A 1 300 ? 7.801 25.391 25.375 1 94.69 300 GLU A CA 1
ATOM 2274 C C . GLU A 1 300 ? 8.297 24.266 26.281 1 94.69 300 GLU A C 1
ATOM 2276 O O . GLU A 1 300 ? 9.227 24.469 27.062 1 94.69 300 GLU A O 1
ATOM 2281 N N . THR A 1 301 ? 7.664 23.125 26.188 1 93.69 301 THR A N 1
ATOM 2282 C CA . THR A 1 301 ? 8.055 21.969 26.984 1 93.69 301 THR A CA 1
ATOM 2283 C C . THR A 1 301 ? 9.359 21.375 26.469 1 93.69 301 THR A C 1
ATOM 2285 O O . THR A 1 301 ? 10.031 20.625 27.188 1 93.69 301 THR A O 1
ATOM 2288 N N . LEU A 1 302 ? 9.719 21.625 25.219 1 94.75 302 LEU A N 1
ATOM 2289 C CA . LEU A 1 302 ? 10.945 21.109 24.641 1 94.75 302 LEU A CA 1
ATOM 2290 C C . LEU A 1 302 ? 12.172 21.688 25.312 1 94.75 302 LEU A C 1
ATOM 2292 O O . LEU A 1 302 ? 12.148 22.844 25.766 1 94.75 302 LEU A O 1
ATOM 2296 N N . PRO A 1 303 ? 13.234 20.891 25.422 1 91.12 303 PRO A N 1
ATOM 2297 C CA . PRO A 1 303 ? 14.492 21.484 25.906 1 91.12 303 PRO A CA 1
ATOM 2298 C C . PRO A 1 303 ? 14.922 22.703 25.078 1 91.12 303 PRO A C 1
ATOM 2300 O O . PRO A 1 303 ? 14.766 22.703 23.859 1 91.12 303 PRO A O 1
ATOM 2303 N N . PRO A 1 304 ? 15.469 23.656 25.719 1 90.81 304 PRO A N 1
ATOM 2304 C CA . PRO A 1 304 ? 15.836 24.906 25.062 1 90.81 304 PRO A CA 1
ATOM 2305 C C . PRO A 1 304 ? 16.75 24.688 23.844 1 90.81 304 PRO A C 1
ATOM 2307 O O . PRO A 1 304 ? 16.641 25.391 22.844 1 90.81 304 PRO A O 1
ATOM 2310 N N . GLN A 1 305 ? 17.594 23.703 23.875 1 89.75 305 GLN A N 1
ATOM 2311 C CA . GLN A 1 305 ? 18.531 23.469 22.797 1 89.75 305 GLN A CA 1
ATOM 2312 C C . GLN A 1 305 ? 17.812 23.016 21.516 1 89.75 305 GLN A C 1
ATOM 2314 O O . GLN A 1 305 ? 18.359 23.125 20.422 1 89.75 305 GLN A O 1
ATOM 2319 N N . LEU A 1 306 ? 16.609 22.578 21.672 1 91.44 306 LEU A N 1
ATOM 2320 C CA . LEU A 1 306 ? 15.852 22.094 20.516 1 91.44 306 LEU A CA 1
ATOM 2321 C C . LEU A 1 306 ? 14.938 23.188 19.969 1 91.44 306 LEU A C 1
ATOM 2323 O O . LEU A 1 306 ? 14.367 23.031 18.891 1 91.44 306 LEU A O 1
ATOM 2327 N N . ARG A 1 307 ? 14.859 24.312 20.703 1 87.19 307 ARG A N 1
ATOM 2328 C CA . ARG A 1 307 ? 13.977 25.391 20.297 1 87.19 307 ARG A CA 1
ATOM 2329 C C . ARG A 1 307 ? 14.758 26.516 19.609 1 87.19 307 ARG A C 1
ATOM 2331 O O . ARG A 1 307 ? 14.172 27.516 19.188 1 87.19 307 ARG A O 1
ATOM 2338 N N . GLU A 1 308 ? 16.094 26.453 19.656 1 81.56 308 GLU A N 1
ATOM 2339 C CA . GLU A 1 308 ? 16.938 27.531 19.109 1 81.56 308 GLU A CA 1
ATOM 2340 C C . GLU A 1 308 ? 17.719 27.062 17.891 1 81.56 308 GLU A C 1
ATOM 2342 O O . GLU A 1 308 ? 18.062 25.875 17.781 1 81.56 308 GLU A O 1
ATOM 2347 N N . MET B 1 1 ? -17.906 -6.715 -6.211 1 96.19 1 MET B N 1
ATOM 2348 C CA . MET B 1 1 ? -17.156 -6.527 -4.977 1 96.19 1 MET B CA 1
ATOM 2349 C C . MET B 1 1 ? -15.992 -7.516 -4.891 1 96.19 1 MET B C 1
ATOM 2351 O O . MET B 1 1 ? -16.125 -8.672 -5.301 1 96.19 1 MET B O 1
ATOM 2355 N N . ILE B 1 2 ? -14.914 -7.082 -4.477 1 98.5 2 ILE B N 1
ATOM 2356 C CA . ILE B 1 2 ? -13.742 -7.914 -4.234 1 98.5 2 ILE B CA 1
ATOM 2357 C C . ILE B 1 2 ? -13.57 -8.133 -2.732 1 98.5 2 ILE B C 1
ATOM 2359 O O . ILE B 1 2 ? -13.5 -7.168 -1.965 1 98.5 2 ILE B O 1
ATOM 2363 N N . THR B 1 3 ? -13.578 -9.375 -2.35 1 98.81 3 THR B N 1
ATOM 2364 C CA . THR B 1 3 ? -13.328 -9.711 -0.954 1 98.81 3 THR B CA 1
ATOM 2365 C C . THR B 1 3 ? -11.898 -10.211 -0.772 1 98.81 3 THR B C 1
ATOM 2367 O O . THR B 1 3 ? -11.43 -11.062 -1.533 1 98.81 3 THR B O 1
ATOM 2370 N N . ILE B 1 4 ? -11.219 -9.672 0.155 1 98.81 4 ILE B N 1
ATOM 2371 C CA . ILE B 1 4 ? -9.891 -10.133 0.558 1 98.81 4 ILE B CA 1
ATOM 2372 C C . ILE B 1 4 ? -9.984 -10.867 1.896 1 98.81 4 ILE B C 1
ATOM 2374 O O . ILE B 1 4 ? -10.367 -10.273 2.908 1 98.81 4 ILE B O 1
ATOM 2378 N N . LEU B 1 5 ? -9.727 -12.164 1.875 1 98.81 5 LEU B N 1
ATOM 2379 C CA . LEU B 1 5 ? -9.68 -12.953 3.1 1 98.81 5 LEU B CA 1
ATOM 2380 C C . LEU B 1 5 ? -8.281 -12.914 3.717 1 98.81 5 LEU B C 1
ATOM 2382 O O . LEU B 1 5 ? -7.348 -13.508 3.184 1 98.81 5 LEU B O 1
ATOM 2386 N N . GLY B 1 6 ? -8.172 -12.281 4.82 1 96.56 6 GLY B N 1
ATOM 2387 C CA . GLY B 1 6 ? -6.887 -12.031 5.457 1 96.56 6 GLY B CA 1
ATOM 2388 C C . GLY B 1 6 ? -6.445 -10.578 5.367 1 96.56 6 GLY B C 1
ATOM 2389 O O . GLY B 1 6 ? -6.086 -10.102 4.289 1 96.56 6 GLY B O 1
ATOM 2390 N N . ALA B 1 7 ? -6.41 -9.875 6.484 1 95.06 7 ALA B N 1
ATOM 2391 C CA . ALA B 1 7 ? -5.949 -8.484 6.547 1 95.06 7 ALA B CA 1
ATOM 2392 C C . ALA B 1 7 ? -4.504 -8.414 7.031 1 95.06 7 ALA B C 1
ATOM 2394 O O . ALA B 1 7 ? -4.184 -7.625 7.93 1 95.06 7 ALA B O 1
ATOM 2395 N N . GLY B 1 8 ? -3.656 -9.375 6.531 1 95.44 8 GLY B N 1
ATOM 2396 C CA . GLY B 1 8 ? -2.227 -9.344 6.789 1 95.44 8 GLY B CA 1
ATOM 2397 C C . GLY B 1 8 ? -1.453 -8.516 5.781 1 95.44 8 GLY B C 1
ATOM 2398 O O . GLY B 1 8 ? -2.016 -7.629 5.141 1 95.44 8 GLY B O 1
ATOM 2399 N N . LYS B 1 9 ? -0.167 -8.75 5.645 1 96.56 9 LYS B N 1
ATOM 2400 C CA . LYS B 1 9 ? 0.718 -7.918 4.832 1 96.56 9 LYS B CA 1
ATOM 2401 C C . LYS B 1 9 ? 0.32 -7.969 3.361 1 96.56 9 LYS B C 1
ATOM 2403 O O . LYS B 1 9 ? 0.143 -6.93 2.725 1 96.56 9 LYS B O 1
ATOM 2408 N N . VAL B 1 10 ? 0.12 -9.18 2.834 1 97.81 10 VAL B N 1
ATOM 2409 C CA . VAL B 1 10 ? -0.221 -9.32 1.423 1 97.81 10 VAL B CA 1
ATOM 2410 C C . VAL B 1 10 ? -1.618 -8.758 1.169 1 97.81 10 VAL B C 1
ATOM 2412 O O . VAL B 1 10 ? -1.833 -8.023 0.201 1 97.81 10 VAL B O 1
ATOM 2415 N N . GLY B 1 11 ? -2.566 -9.125 2.039 1 98.31 11 GLY B N 1
ATOM 2416 C CA . GLY B 1 11 ? -3.93 -8.648 1.881 1 98.31 11 GLY B CA 1
ATOM 2417 C C . GLY B 1 11 ? -4.035 -7.133 1.869 1 98.31 11 GLY B C 1
ATOM 2418 O O . GLY B 1 11 ? -4.691 -6.559 1 1 98.31 11 GLY B O 1
ATOM 2419 N N . MET B 1 12 ? -3.365 -6.48 2.775 1 98.44 12 MET B N 1
ATOM 2420 C CA . MET B 1 12 ? -3.473 -5.027 2.873 1 98.44 12 MET B CA 1
ATOM 2421 C C . MET B 1 12 ? -2.713 -4.348 1.738 1 98.44 12 MET B C 1
ATOM 2423 O O . MET B 1 12 ? -3.158 -3.326 1.212 1 98.44 12 MET B O 1
ATOM 2427 N N . ALA B 1 13 ? -1.501 -4.887 1.398 1 98.56 13 ALA B N 1
ATOM 2428 C CA . ALA B 1 13 ? -0.816 -4.34 0.229 1 98.56 13 ALA B CA 1
ATOM 2429 C C . ALA B 1 13 ? -1.707 -4.402 -1.008 1 98.56 13 ALA B C 1
ATOM 2431 O O . ALA B 1 13 ? -1.762 -3.453 -1.791 1 98.56 13 ALA B O 1
ATOM 2432 N N . THR B 1 14 ? -2.43 -5.504 -1.166 1 98.62 14 THR B N 1
ATOM 2433 C CA . THR B 1 14 ? -3.35 -5.672 -2.287 1 98.62 14 THR B CA 1
ATOM 2434 C C . THR B 1 14 ? -4.48 -4.652 -2.215 1 98.62 14 THR B C 1
ATOM 2436 O O . THR B 1 14 ? -4.816 -4.02 -3.219 1 98.62 14 THR B O 1
ATOM 2439 N N . ALA B 1 15 ? -5.039 -4.52 -0.998 1 98.62 15 ALA B N 1
ATOM 2440 C CA . ALA B 1 15 ? -6.137 -3.572 -0.812 1 98.62 15 ALA B CA 1
ATOM 2441 C C . ALA B 1 15 ? -5.707 -2.154 -1.175 1 98.62 15 ALA B C 1
ATOM 2443 O O . ALA B 1 15 ? -6.449 -1.427 -1.842 1 98.62 15 ALA B O 1
ATOM 2444 N N . VAL B 1 16 ? -4.527 -1.778 -0.755 1 98.56 16 VAL B N 1
ATOM 2445 C CA . VAL B 1 16 ? -4.004 -0.449 -1.05 1 98.56 16 VAL B CA 1
ATOM 2446 C C . VAL B 1 16 ? -3.861 -0.271 -2.561 1 98.56 16 VAL B C 1
ATOM 2448 O O . VAL B 1 16 ? -4.312 0.732 -3.117 1 98.56 16 VAL B O 1
ATOM 2451 N N . MET B 1 17 ? -3.262 -1.23 -3.215 1 98.38 17 MET B N 1
ATOM 2452 C CA . MET B 1 17 ? -3.01 -1.104 -4.648 1 98.38 17 MET B CA 1
ATOM 2453 C C . MET B 1 17 ? -4.316 -1.129 -5.434 1 98.38 17 MET B C 1
ATOM 2455 O O . MET B 1 17 ? -4.461 -0.415 -6.426 1 98.38 17 MET B O 1
ATOM 2459 N N . LEU B 1 18 ? -5.285 -1.963 -5 1 98.31 18 LEU B N 1
ATOM 2460 C CA . LEU B 1 18 ? -6.586 -1.984 -5.664 1 98.31 18 LEU B CA 1
ATOM 2461 C C . LEU B 1 18 ? -7.312 -0.656 -5.48 1 98.31 18 LEU B C 1
ATOM 2463 O O . LEU B 1 18 ? -7.949 -0.158 -6.41 1 98.31 18 LEU B O 1
ATOM 2467 N N . MET B 1 19 ? -7.207 -0.093 -4.223 1 97.75 19 MET B N 1
ATOM 2468 C CA . MET B 1 19 ? -7.793 1.218 -3.963 1 97.75 19 MET B CA 1
ATOM 2469 C C . MET B 1 19 ? -7.195 2.275 -4.883 1 97.75 19 MET B C 1
ATOM 2471 O O . MET B 1 19 ? -7.926 3.082 -5.465 1 97.75 19 MET B O 1
ATOM 2475 N N . MET B 1 20 ? -5.918 2.193 -5.074 1 97.06 20 MET B N 1
ATOM 2476 C CA . MET B 1 20 ? -5.227 3.15 -5.934 1 97.06 20 MET B CA 1
ATOM 2477 C C . MET B 1 20 ? -5.695 3.021 -7.379 1 97.06 20 MET B C 1
ATOM 2479 O O . MET B 1 20 ? -5.715 4.004 -8.117 1 97.06 20 MET B O 1
ATOM 2483 N N . ARG B 1 21 ? -6.137 1.828 -7.789 1 95.06 21 ARG B N 1
ATOM 2484 C CA . ARG B 1 21 ? -6.594 1.577 -9.156 1 95.06 21 ARG B CA 1
ATOM 2485 C C . ARG B 1 21 ? -8.055 1.964 -9.32 1 95.06 21 ARG B C 1
ATOM 2487 O O . ARG B 1 21 ? -8.531 2.15 -10.445 1 95.06 21 ARG B O 1
ATOM 2494 N N . GLY B 1 22 ? -8.805 2.082 -8.258 1 90.38 22 GLY B N 1
ATOM 2495 C CA . GLY B 1 22 ? -10.203 2.486 -8.297 1 90.38 22 GLY B CA 1
ATOM 2496 C C . GLY B 1 22 ? -11.117 1.413 -8.852 1 90.38 22 GLY B C 1
ATOM 2497 O O . GLY B 1 22 ? -12.156 1.72 -9.445 1 90.38 22 GLY B O 1
ATOM 2498 N N . TYR B 1 23 ? -10.875 0.163 -8.844 1 73.19 23 TYR B N 1
ATOM 2499 C CA . TYR B 1 23 ? -11.5 -0.882 -9.648 1 73.19 23 TYR B CA 1
ATOM 2500 C C . TYR B 1 23 ? -12.875 -1.244 -9.094 1 73.19 23 TYR B C 1
ATOM 2502 O O . TYR B 1 23 ? -13.789 -1.554 -9.852 1 73.19 23 TYR B O 1
ATOM 2510 N N . ASP B 1 24 ? -13.086 -1.384 -7.766 1 88.31 24 ASP B N 1
ATOM 2511 C CA . ASP B 1 24 ? -14.289 -1.958 -7.176 1 88.31 24 ASP B CA 1
ATOM 2512 C C . ASP B 1 24 ? -14.352 -1.68 -5.676 1 88.31 24 ASP B C 1
ATOM 2514 O O . ASP B 1 24 ? -13.406 -1.143 -5.098 1 88.31 24 ASP B O 1
ATOM 2518 N N . ASP B 1 25 ? -15.617 -2.025 -5.152 1 96.44 25 ASP B N 1
ATOM 2519 C CA . ASP B 1 25 ? -15.734 -2.012 -3.697 1 96.44 25 ASP B CA 1
ATOM 2520 C C . ASP B 1 25 ? -14.914 -3.131 -3.066 1 96.44 25 ASP B C 1
ATOM 2522 O O . ASP B 1 25 ? -14.773 -4.207 -3.648 1 96.44 25 ASP B O 1
ATOM 2526 N N . LEU B 1 26 ? -14.328 -2.848 -1.957 1 98.31 26 LEU B N 1
ATOM 2527 C CA . LEU B 1 26 ? -13.461 -3.793 -1.271 1 98.31 26 LEU B CA 1
ATOM 2528 C C . LEU B 1 26 ? -14.062 -4.219 0.065 1 98.31 26 LEU B C 1
ATOM 2530 O O . LEU B 1 26 ? -14.617 -3.391 0.789 1 98.31 26 LEU B O 1
ATOM 2534 N N . LEU B 1 27 ? -14.023 -5.477 0.342 1 98.75 27 LEU B N 1
ATOM 2535 C CA . LEU B 1 27 ? -14.359 -6.035 1.646 1 98.75 27 LEU B CA 1
ATOM 2536 C C . LEU B 1 27 ? -13.172 -6.805 2.229 1 98.75 27 LEU B C 1
ATOM 2538 O O . LEU B 1 27 ? -12.656 -7.727 1.593 1 98.75 27 LEU B O 1
ATOM 2542 N N . LEU B 1 28 ? -12.711 -6.359 3.383 1 98.81 28 LEU B N 1
ATOM 2543 C CA . LEU B 1 28 ? -11.664 -7.059 4.121 1 98.81 28 LEU B CA 1
ATOM 2544 C C . LEU B 1 28 ? -12.258 -7.945 5.203 1 98.81 28 LEU B C 1
ATOM 2546 O O . LEU B 1 28 ? -13.031 -7.477 6.043 1 98.81 28 LEU B O 1
ATOM 2550 N N . ILE B 1 29 ? -11.938 -9.203 5.195 1 98.81 29 ILE B N 1
ATOM 2551 C CA . ILE B 1 29 ? -12.375 -10.102 6.262 1 98.81 29 ILE B CA 1
ATOM 2552 C C . ILE B 1 29 ? -11.156 -10.68 6.98 1 98.81 29 ILE B C 1
ATOM 2554 O O . ILE B 1 29 ? -10.195 -11.109 6.344 1 98.81 29 ILE B O 1
ATOM 2558 N N . ALA B 1 30 ? -11.125 -10.641 8.195 1 97.88 30 ALA B N 1
ATOM 2559 C CA . ALA B 1 30 ? -10.094 -11.234 9.039 1 97.88 30 ALA B CA 1
ATOM 2560 C C . ALA B 1 30 ? -10.68 -11.719 10.367 1 97.88 30 ALA B C 1
ATOM 2562 O O . ALA B 1 30 ? -11.75 -11.266 10.781 1 97.88 30 ALA B O 1
ATOM 2563 N N . ARG B 1 31 ? -9.953 -12.602 11 1 95.5 31 ARG B N 1
ATOM 2564 C CA . ARG B 1 31 ? -10.453 -13.227 12.219 1 95.5 31 ARG B CA 1
ATOM 2565 C C . ARG B 1 31 ? -10.273 -12.297 13.422 1 95.5 31 ARG B C 1
ATOM 2567 O O . ARG B 1 31 ? -11.07 -12.32 14.352 1 95.5 31 ARG B O 1
ATOM 2574 N N . THR B 1 32 ? -9.156 -11.562 13.445 1 96.44 32 THR B N 1
ATOM 2575 C CA . THR B 1 32 ? -8.875 -10.688 14.57 1 96.44 32 THR B CA 1
ATOM 2576 C C . THR B 1 32 ? -9.961 -9.617 14.711 1 96.44 32 THR B C 1
ATOM 2578 O O . THR B 1 32 ? -10.133 -8.789 13.812 1 96.44 32 THR B O 1
ATOM 2581 N N . PRO B 1 33 ? -10.641 -9.586 15.891 1 97.38 33 PRO B N 1
ATOM 2582 C CA . PRO B 1 33 ? -11.734 -8.617 16.062 1 97.38 33 PRO B CA 1
ATOM 2583 C C . PRO B 1 33 ? -11.266 -7.176 15.914 1 97.38 33 PRO B C 1
ATOM 2585 O O . PRO B 1 33 ? -10.234 -6.793 16.484 1 97.38 33 PRO B O 1
ATOM 2588 N N . GLY B 1 34 ? -12.023 -6.395 15.125 1 98 34 GLY B N 1
ATOM 2589 C CA . GLY B 1 34 ? -11.75 -4.973 14.992 1 98 34 GLY B CA 1
ATOM 2590 C C . GLY B 1 34 ? -10.711 -4.66 13.93 1 98 34 GLY B C 1
ATOM 2591 O O . GLY B 1 34 ? -10.766 -3.604 13.297 1 98 34 GLY B O 1
ATOM 2592 N N . LYS B 1 35 ? -9.812 -5.586 13.625 1 98 35 LYS B N 1
ATOM 2593 C CA . LYS B 1 35 ? -8.664 -5.324 12.758 1 98 35 LYS B CA 1
ATOM 2594 C C . LYS B 1 35 ? -9.117 -4.988 11.344 1 98 35 LYS B C 1
ATOM 2596 O O . LYS B 1 35 ? -8.734 -3.955 10.789 1 98 35 LYS B O 1
ATOM 2601 N N . PRO B 1 36 ? -9.992 -5.859 10.734 1 98.62 36 PRO B N 1
ATOM 2602 C CA . PRO B 1 36 ? -10.383 -5.5 9.367 1 98.62 36 PRO B CA 1
ATOM 2603 C C . PRO B 1 36 ? -11.164 -4.191 9.305 1 98.62 36 PRO B C 1
ATOM 2605 O O . PRO B 1 36 ? -11.055 -3.449 8.32 1 98.62 36 PRO B O 1
ATOM 2608 N N . GLN B 1 37 ? -11.922 -3.834 10.32 1 98.62 37 GLN B N 1
ATOM 2609 C CA . GLN B 1 37 ? -12.648 -2.57 10.359 1 98.62 37 GLN B CA 1
ATOM 2610 C C . GLN B 1 37 ? -11.688 -1.387 10.477 1 98.62 37 GLN B C 1
ATOM 2612 O O . GLN B 1 37 ? -11.875 -0.366 9.812 1 98.62 37 GLN B O 1
ATOM 2617 N N . GLY B 1 38 ? -10.695 -1.511 11.336 1 98.62 38 GLY B N 1
ATOM 2618 C CA . GLY B 1 38 ? -9.695 -0.465 11.477 1 98.62 38 GLY B CA 1
ATOM 2619 C C . GLY B 1 38 ? -8.898 -0.234 10.203 1 98.62 38 GLY B C 1
ATOM 2620 O O . GLY B 1 38 ? -8.656 0.911 9.82 1 98.62 38 GLY B O 1
ATOM 2621 N N . GLU B 1 39 ? -8.484 -1.391 9.57 1 98.75 39 GLU B N 1
ATOM 2622 C CA . GLU B 1 39 ? -7.77 -1.308 8.297 1 98.75 39 GLU B CA 1
ATOM 2623 C C . GLU B 1 39 ? -8.625 -0.625 7.23 1 98.75 39 GLU B C 1
ATOM 2625 O O . GLU B 1 39 ? -8.148 0.257 6.516 1 98.75 39 GLU B O 1
ATOM 2630 N N . ALA B 1 40 ? -9.859 -1.004 7.164 1 98.62 40 ALA B N 1
ATOM 2631 C CA . ALA B 1 40 ? -10.773 -0.479 6.156 1 98.62 40 ALA B CA 1
ATOM 2632 C C . ALA B 1 40 ? -11.031 1.011 6.367 1 98.62 40 ALA B C 1
ATOM 2634 O O . ALA B 1 40 ? -11.094 1.78 5.406 1 98.62 40 ALA B O 1
ATOM 2635 N N . LEU B 1 41 ? -11.188 1.39 7.586 1 98.44 41 LEU B N 1
ATOM 2636 C CA . LEU B 1 41 ? -11.477 2.789 7.887 1 98.44 41 LEU B CA 1
ATOM 2637 C C . LEU B 1 41 ? -10.305 3.68 7.469 1 98.44 41 LEU B C 1
ATOM 2639 O O . LEU B 1 41 ? -10.508 4.715 6.832 1 98.44 41 LEU B O 1
ATOM 2643 N N . ASP B 1 42 ? -9.102 3.314 7.836 1 98.62 42 ASP B N 1
ATOM 2644 C CA . ASP B 1 42 ? -7.922 4.078 7.441 1 98.62 42 ASP B CA 1
ATOM 2645 C C . ASP B 1 42 ? -7.789 4.137 5.922 1 98.62 42 ASP B C 1
ATOM 2647 O O . ASP B 1 42 ? -7.445 5.184 5.363 1 98.62 42 ASP B O 1
ATOM 2651 N N . LEU B 1 43 ? -8.039 3.031 5.289 1 98.44 43 LEU B N 1
ATOM 2652 C CA . LEU B 1 43 ? -7.969 2.988 3.832 1 98.44 43 LEU B CA 1
ATOM 2653 C C . LEU B 1 43 ? -9.055 3.857 3.211 1 98.44 43 LEU B C 1
ATOM 2655 O O . LEU B 1 43 ? -8.844 4.473 2.162 1 98.44 43 LEU B O 1
ATOM 2659 N N . ALA B 1 44 ? -10.219 3.863 3.811 1 97.62 44 ALA B N 1
ATOM 2660 C CA . ALA B 1 44 ? -11.297 4.723 3.33 1 97.62 44 ALA B CA 1
ATOM 2661 C C . ALA B 1 44 ? -10.914 6.195 3.428 1 97.62 44 ALA B C 1
ATOM 2663 O O . ALA B 1 44 ? -11.234 6.988 2.543 1 97.62 44 ALA B O 1
ATOM 2664 N N . HIS B 1 45 ? -10.273 6.582 4.531 1 98.12 45 HIS B N 1
ATOM 2665 C CA . HIS B 1 45 ? -9.758 7.941 4.648 1 98.12 45 HIS B CA 1
ATOM 2666 C C . HIS B 1 45 ? -8.758 8.25 3.537 1 98.12 45 HIS B C 1
ATOM 2668 O O . HIS B 1 45 ? -8.797 9.336 2.955 1 98.12 45 HIS B O 1
ATOM 2674 N N . ALA B 1 46 ? -7.879 7.301 3.252 1 98.25 46 ALA B N 1
ATOM 2675 C CA . ALA B 1 46 ? -6.914 7.469 2.168 1 98.25 46 ALA B CA 1
ATOM 2676 C C . ALA B 1 46 ? -7.621 7.656 0.83 1 98.25 46 ALA B C 1
ATOM 2678 O O . ALA B 1 46 ? -7.238 8.516 0.034 1 98.25 46 ALA B O 1
ATOM 2679 N N . ALA B 1 47 ? -8.641 6.832 0.609 1 97.38 47 ALA B N 1
ATOM 2680 C CA . ALA B 1 47 ? -9.414 6.938 -0.625 1 97.38 47 ALA B CA 1
ATOM 2681 C C . ALA B 1 47 ? -10.047 8.32 -0.757 1 97.38 47 ALA B C 1
ATOM 2683 O O . ALA B 1 47 ? -10.031 8.914 -1.837 1 97.38 47 ALA B O 1
ATOM 2684 N N . ALA B 1 48 ? -10.586 8.797 0.322 1 95.81 48 ALA B N 1
ATOM 2685 C CA . ALA B 1 48 ? -11.203 10.125 0.324 1 95.81 48 ALA B CA 1
ATOM 2686 C C . ALA B 1 48 ? -10.172 11.203 0.003 1 95.81 48 ALA B C 1
ATOM 2688 O O . ALA B 1 48 ? -10.461 12.141 -0.752 1 95.81 48 ALA B O 1
ATOM 2689 N N . GLU B 1 49 ? -9.031 11.062 0.576 1 96.12 49 GLU B N 1
ATOM 2690 C CA . GLU B 1 49 ? -7.957 12.016 0.352 1 96.12 49 GLU B CA 1
ATOM 2691 C C . GLU B 1 49 ? -7.512 12.016 -1.108 1 96.12 49 GLU B C 1
ATOM 2693 O O . GLU B 1 49 ? -7.27 13.078 -1.688 1 96.12 49 GLU B O 1
ATOM 2698 N N . LEU B 1 50 ? -7.445 10.859 -1.709 1 96.5 50 LEU B N 1
ATOM 2699 C CA . LEU B 1 50 ? -6.922 10.703 -3.061 1 96.5 50 LEU B CA 1
ATOM 2700 C C . LEU B 1 50 ? -8.016 10.922 -4.098 1 96.5 50 LEU B C 1
ATOM 2702 O O . LEU B 1 50 ? -7.746 10.93 -5.301 1 96.5 50 LEU B O 1
ATOM 2706 N N . GLY B 1 51 ? -9.242 11.031 -3.633 1 94.38 51 GLY B N 1
ATOM 2707 C CA . GLY B 1 51 ? -10.359 11.211 -4.543 1 94.38 51 GLY B CA 1
ATOM 2708 C C . GLY B 1 51 ? -10.758 9.938 -5.262 1 94.38 51 GLY B C 1
ATOM 2709 O O . GLY B 1 51 ? -11.086 9.961 -6.449 1 94.38 51 GLY B O 1
ATOM 2710 N N . VAL B 1 52 ? -10.633 8.82 -4.625 1 95.56 52 VAL B N 1
ATOM 2711 C CA . VAL B 1 52 ? -11.031 7.535 -5.184 1 95.56 52 VAL B CA 1
ATOM 2712 C C . VAL B 1 52 ? -12.367 7.105 -4.59 1 95.56 52 VAL B C 1
ATOM 2714 O O . VAL B 1 52 ? -12.453 6.754 -3.41 1 95.56 52 VAL B O 1
ATOM 2717 N N . ASP B 1 53 ? -13.367 7.09 -5.434 1 93 53 ASP B N 1
ATOM 2718 C CA . ASP B 1 53 ? -14.734 6.879 -4.957 1 93 53 ASP B CA 1
ATOM 2719 C C . ASP B 1 53 ? -15.102 5.398 -4.973 1 93 53 ASP B C 1
ATOM 2721 O O . ASP B 1 53 ? -15.859 4.949 -5.836 1 93 53 ASP B O 1
ATOM 2725 N N . ILE B 1 54 ? -14.594 4.664 -4.082 1 93.69 54 ILE B N 1
ATOM 2726 C CA . ILE B 1 54 ? -14.969 3.27 -3.895 1 93.69 54 ILE B CA 1
ATOM 2727 C C . ILE B 1 54 ? -15.352 3.033 -2.434 1 93.69 54 ILE B C 1
ATOM 2729 O O . ILE B 1 54 ? -14.906 3.764 -1.544 1 93.69 54 ILE B O 1
ATOM 2733 N N . ARG B 1 55 ? -16.188 2.061 -2.174 1 95.75 55 ARG B N 1
ATOM 2734 C CA . ARG B 1 55 ? -16.531 1.669 -0.813 1 95.75 55 ARG B CA 1
ATOM 2735 C C . ARG B 1 55 ? -15.562 0.631 -0.271 1 95.75 55 ARG B C 1
ATOM 2737 O O . ARG B 1 55 ? -15.219 -0.331 -0.963 1 95.75 55 ARG B O 1
ATOM 2744 N N . ILE B 1 56 ? -15.016 0.831 0.914 1 97.75 56 ILE B N 1
ATOM 2745 C CA . ILE B 1 56 ? -14.102 -0.079 1.598 1 97.75 56 ILE B CA 1
ATOM 2746 C C . ILE B 1 56 ? -14.656 -0.422 2.98 1 97.75 56 ILE B C 1
ATOM 2748 O O . ILE B 1 56 ? -14.945 0.472 3.779 1 97.75 56 ILE B O 1
ATOM 2752 N N . SER B 1 57 ? -14.805 -1.684 3.285 1 98 57 SER B N 1
ATOM 2753 C CA . SER B 1 57 ? -15.359 -2.104 4.57 1 98 57 SER B CA 1
ATOM 2754 C C . SER B 1 57 ? -14.586 -3.287 5.145 1 98 57 SER B C 1
ATOM 2756 O O . SER B 1 57 ? -13.844 -3.955 4.426 1 98 57 SER B O 1
ATOM 2758 N N . GLY B 1 58 ? -14.648 -3.449 6.438 1 98.56 58 GLY B N 1
ATOM 2759 C CA . GLY B 1 58 ? -14.062 -4.566 7.16 1 98.56 58 GLY B CA 1
ATOM 2760 C C . GLY B 1 58 ? -15.078 -5.371 7.945 1 98.56 58 GLY B C 1
ATOM 2761 O O . GLY B 1 58 ? -16.062 -4.82 8.445 1 98.56 58 GLY B O 1
ATOM 2762 N N . SER B 1 59 ? -14.859 -6.672 8.023 1 98.69 59 SER B N 1
ATOM 2763 C CA . SER B 1 59 ? -15.781 -7.543 8.742 1 98.69 59 SER B CA 1
ATOM 2764 C C . SER B 1 59 ? -15.047 -8.711 9.391 1 98.69 59 SER B C 1
ATOM 2766 O O . SER B 1 59 ? -13.945 -9.078 8.969 1 98.69 59 SER B O 1
ATOM 2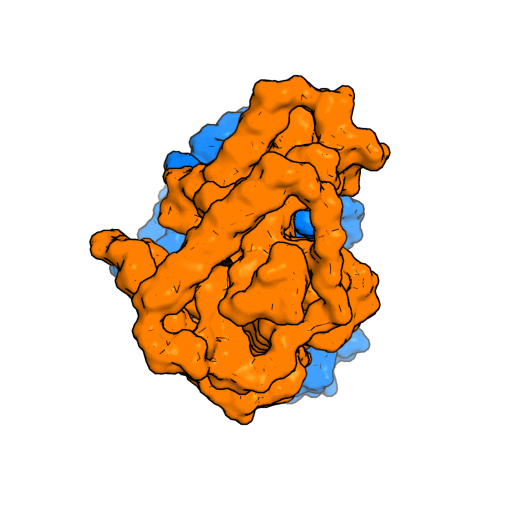768 N N . ASN B 1 60 ? -15.617 -9.203 10.516 1 98.44 60 ASN B N 1
ATOM 2769 C CA . ASN B 1 60 ? -15.133 -10.438 11.125 1 98.44 60 ASN B CA 1
ATOM 2770 C C . ASN B 1 60 ? -16.031 -11.625 10.773 1 98.44 60 ASN B C 1
ATOM 2772 O O . ASN B 1 60 ? -15.797 -12.742 11.227 1 98.44 60 ASN B O 1
ATOM 2776 N N . SER B 1 61 ? -17.016 -11.391 9.938 1 98.5 61 SER B N 1
ATOM 2777 C CA . SER B 1 61 ? -17.953 -12.43 9.547 1 98.5 61 SER B CA 1
ATOM 2778 C C . SER B 1 61 ? -17.781 -12.812 8.078 1 98.5 61 SER B C 1
ATOM 2780 O O . SER B 1 61 ? -17.906 -11.961 7.191 1 98.5 61 SER B O 1
ATOM 2782 N N . TYR B 1 62 ? -17.656 -14.102 7.824 1 98.44 62 TYR B N 1
ATOM 2783 C CA . TYR B 1 62 ? -17.469 -14.594 6.465 1 98.44 62 TYR B CA 1
ATOM 2784 C C . TYR B 1 62 ? -18.75 -14.461 5.652 1 98.44 62 TYR B C 1
ATOM 2786 O O . TYR B 1 62 ? -18.703 -14.43 4.418 1 98.44 62 TYR B O 1
ATOM 2794 N N . GLU B 1 63 ? -19.875 -14.359 6.277 1 98.38 63 GLU B N 1
ATOM 2795 C CA . GLU B 1 63 ? -21.156 -14.219 5.59 1 98.38 63 GLU B CA 1
ATOM 2796 C C . GLU B 1 63 ? -21.203 -12.945 4.754 1 98.38 63 GLU B C 1
ATOM 2798 O O . GLU B 1 63 ? -21.922 -12.875 3.76 1 98.38 63 GLU B O 1
ATOM 2803 N N . ASP B 1 64 ? -20.406 -12.023 5.133 1 98.62 64 ASP B N 1
ATOM 2804 C CA . ASP B 1 64 ? -20.453 -10.711 4.5 1 98.62 64 ASP B CA 1
ATOM 2805 C C . ASP B 1 64 ? -19.844 -10.758 3.096 1 98.62 64 ASP B C 1
ATOM 2807 O O . ASP B 1 64 ? -20 -9.82 2.318 1 98.62 64 ASP B O 1
ATOM 2811 N N . MET B 1 65 ? -19.25 -11.875 2.705 1 98.44 65 MET B N 1
ATOM 2812 C CA . MET B 1 65 ? -18.656 -11.93 1.377 1 98.44 65 MET B CA 1
ATOM 2813 C C . MET B 1 65 ? -19.688 -12.289 0.321 1 98.44 65 MET B C 1
ATOM 2815 O O . MET B 1 65 ? -19.359 -12.438 -0.857 1 98.44 6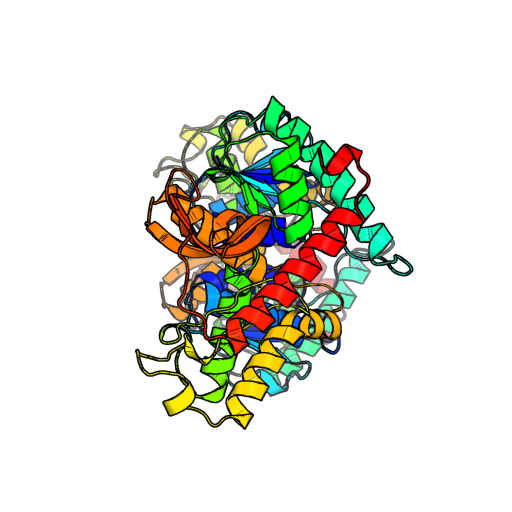5 MET B O 1
ATOM 2819 N N . ARG B 1 66 ? -20.969 -12.43 0.817 1 98.31 66 ARG B N 1
ATOM 2820 C CA . ARG B 1 66 ? -22.047 -12.688 -0.133 1 98.31 66 ARG B CA 1
ATOM 2821 C C . ARG B 1 66 ? -22.062 -11.633 -1.236 1 98.31 66 ARG B C 1
ATOM 2823 O O . ARG B 1 66 ? -22 -10.43 -0.957 1 98.31 66 ARG B O 1
ATOM 2830 N N . GLY B 1 67 ? -22.125 -12.141 -2.482 1 95 67 GLY B N 1
ATOM 2831 C CA . GLY B 1 67 ? -22.188 -11.234 -3.613 1 95 67 GLY B CA 1
ATOM 2832 C C . GLY B 1 67 ? -20.812 -10.875 -4.168 1 95 67 GLY B C 1
ATOM 2833 O O . GLY B 1 67 ? -20.719 -10.141 -5.156 1 95 67 GLY B O 1
ATOM 2834 N N . SER B 1 68 ? -19.75 -11.422 -3.672 1 97.62 68 SER B N 1
ATOM 2835 C CA . SER B 1 68 ? -18.406 -11.156 -4.168 1 97.62 68 SER B CA 1
ATOM 2836 C C . SER B 1 68 ? -18.203 -11.75 -5.555 1 97.62 68 SER B C 1
ATOM 2838 O O . SER B 1 68 ? -18.609 -12.883 -5.82 1 97.62 68 SER B O 1
ATOM 2840 N N . ASP B 1 69 ? -17.578 -10.953 -6.438 1 97.38 69 ASP B N 1
ATOM 2841 C CA . ASP B 1 69 ? -17.172 -11.422 -7.762 1 97.38 69 ASP B CA 1
ATOM 2842 C C . ASP B 1 69 ? -15.859 -12.195 -7.684 1 97.38 69 ASP B C 1
ATOM 2844 O O . ASP B 1 69 ? -15.664 -13.172 -8.414 1 97.38 69 ASP B O 1
ATOM 2848 N N . ILE B 1 70 ? -15.016 -11.711 -6.934 1 98.56 70 ILE B N 1
ATOM 2849 C CA . ILE B 1 70 ? -13.672 -12.25 -6.758 1 98.56 70 ILE B CA 1
ATOM 2850 C C . ILE B 1 70 ? -13.352 -12.367 -5.27 1 98.56 70 ILE B C 1
ATOM 2852 O O . ILE B 1 70 ? -13.664 -11.461 -4.488 1 98.56 70 ILE B O 1
ATOM 2856 N N . VAL B 1 71 ? -12.867 -13.469 -4.852 1 98.88 71 VAL B N 1
ATOM 2857 C CA . VAL B 1 71 ? -12.367 -13.688 -3.498 1 98.88 71 VAL B CA 1
ATOM 2858 C C . VAL B 1 71 ? -10.859 -13.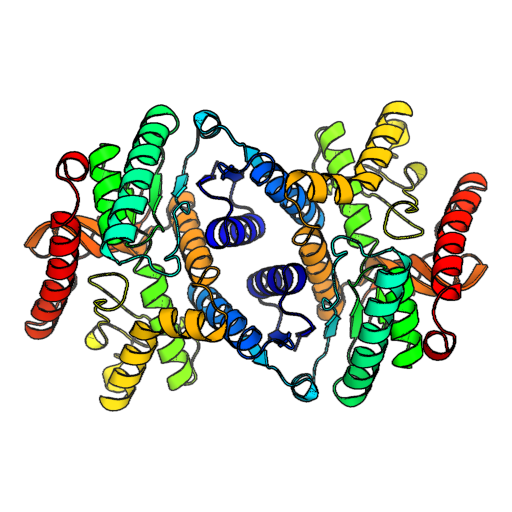945 -3.541 1 98.88 71 VAL B C 1
ATOM 2860 O O . VAL B 1 71 ? -10.414 -14.914 -4.16 1 98.88 71 VAL B O 1
ATOM 2863 N N . LEU B 1 72 ? -10.109 -13.062 -2.988 1 98.88 72 LEU B N 1
ATOM 2864 C CA . LEU B 1 72 ? -8.664 -13.219 -2.85 1 98.88 72 LEU B CA 1
ATOM 2865 C C . LEU B 1 72 ? -8.312 -13.844 -1.503 1 98.88 72 LEU B C 1
ATOM 2867 O O . LEU B 1 72 ? -8.586 -13.258 -0.453 1 98.88 72 LEU B O 1
ATOM 2871 N N . VAL B 1 73 ? -7.699 -14.977 -1.517 1 98.81 73 VAL B N 1
ATOM 2872 C CA . VAL B 1 73 ? -7.344 -15.695 -0.297 1 98.81 73 VAL B CA 1
ATOM 2873 C C . VAL B 1 73 ? -5.887 -15.414 0.064 1 98.81 73 VAL B C 1
ATOM 2875 O O . VAL B 1 73 ? -4.973 -15.984 -0.537 1 98.81 73 VAL B O 1
ATOM 2878 N N . THR B 1 74 ? -5.723 -14.57 1.015 1 97.88 74 THR B N 1
ATOM 2879 C CA . THR B 1 74 ? -4.387 -14.211 1.479 1 97.88 74 THR B CA 1
ATOM 2880 C C . THR B 1 74 ? -4.184 -14.648 2.928 1 97.88 74 THR B C 1
ATOM 2882 O O . THR B 1 74 ? -3.16 -14.336 3.537 1 97.88 74 THR B O 1
ATOM 2885 N N . ALA B 1 75 ? -5.188 -15.312 3.414 1 94.38 75 ALA B N 1
ATOM 2886 C CA . ALA B 1 75 ? -5.129 -15.82 4.781 1 94.38 75 ALA B CA 1
ATOM 2887 C C . ALA B 1 75 ? -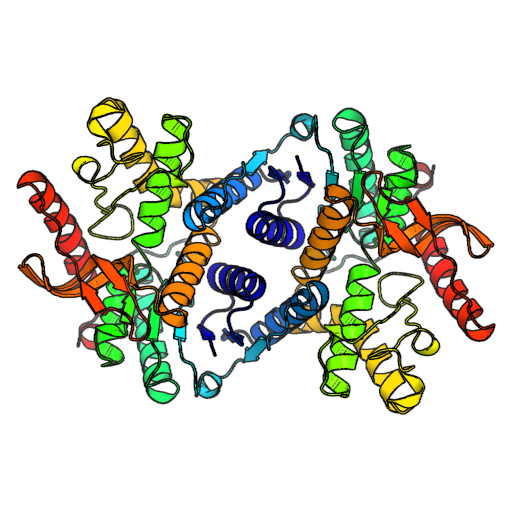4.277 -17.078 4.863 1 94.38 75 ALA B C 1
ATOM 2889 O O . ALA B 1 75 ? -4.273 -17.906 3.936 1 94.38 75 ALA B O 1
ATOM 2890 N N . GLY B 1 76 ? -3.576 -17.312 5.859 1 90.38 76 GLY B N 1
ATOM 2891 C CA . GLY B 1 76 ? -2.652 -18.406 6.137 1 90.38 76 GLY B CA 1
ATOM 2892 C C . GLY B 1 76 ? -1.597 -18.047 7.164 1 90.38 76 GLY B C 1
ATOM 2893 O O . GLY B 1 76 ? -1.585 -16.922 7.684 1 90.38 76 GLY B O 1
ATOM 2894 N N . ILE B 1 77 ? -0.917 -18.969 7.5 1 89.19 77 ILE B N 1
ATOM 2895 C CA . ILE B 1 77 ? 0.127 -18.703 8.484 1 89.19 77 ILE B CA 1
ATOM 2896 C C . ILE B 1 77 ? 1.499 -18.828 7.824 1 89.19 77 ILE B C 1
ATOM 2898 O O . ILE B 1 77 ? 1.678 -19.641 6.902 1 89.19 77 ILE B O 1
ATOM 2902 N N . GLY B 1 78 ? 2.352 -17.844 8.148 1 84.31 78 GLY B N 1
ATOM 2903 C CA . GLY B 1 78 ? 3.744 -18 7.758 1 84.31 78 GLY B CA 1
ATOM 2904 C C . GLY B 1 78 ? 4.492 -19.016 8.609 1 84.31 78 GLY B C 1
ATOM 2905 O O . GLY B 1 78 ? 3.975 -19.484 9.625 1 84.31 78 GLY B O 1
ATOM 2906 N N . ARG B 1 79 ? 5.676 -19.375 8.078 1 77.31 79 ARG B N 1
ATOM 2907 C CA . ARG B 1 79 ? 6.48 -20.328 8.852 1 77.31 79 ARG B CA 1
ATOM 2908 C C . ARG B 1 79 ? 6.902 -19.719 10.18 1 77.31 79 ARG B C 1
ATOM 2910 O O . ARG B 1 79 ? 7.5 -18.641 10.219 1 77.31 79 ARG B O 1
ATOM 2917 N N . LYS B 1 80 ? 6.531 -20.281 11.234 1 81.38 80 LYS B N 1
ATOM 2918 C CA . LYS B 1 80 ? 6.926 -19.859 12.578 1 81.38 80 LYS B CA 1
ATOM 2919 C C . LYS B 1 80 ? 8.18 -20.609 13.039 1 81.38 80 LYS B C 1
ATOM 2921 O O . LYS B 1 80 ? 8.492 -21.688 12.516 1 81.38 80 LYS B O 1
ATOM 2926 N N . PRO B 1 81 ? 8.945 -19.906 13.977 1 83.62 81 PRO B N 1
ATOM 2927 C CA . PRO B 1 81 ? 10.109 -20.625 14.508 1 83.62 81 PRO B CA 1
ATOM 2928 C C . PRO B 1 81 ? 9.773 -22.031 14.984 1 83.62 81 PRO B C 1
ATOM 2930 O O . PRO B 1 81 ? 8.797 -22.219 15.719 1 83.62 81 PRO B O 1
ATOM 2933 N N . GLY B 1 82 ? 10.523 -23.016 14.578 1 88.19 82 GLY B N 1
ATOM 2934 C CA . GLY B 1 82 ? 10.336 -24.375 15.023 1 88.19 82 GLY B CA 1
ATOM 2935 C C . GLY B 1 82 ? 9.359 -25.156 14.164 1 88.19 82 GLY B C 1
ATOM 2936 O O . GLY B 1 82 ? 9.242 -26.375 14.297 1 88.19 82 GLY B O 1
ATOM 2937 N N . MET B 1 83 ? 8.641 -24.562 13.336 1 88.62 83 MET B N 1
ATOM 2938 C CA . MET B 1 83 ? 7.641 -25.203 12.492 1 88.62 83 MET B CA 1
ATOM 2939 C C . MET B 1 83 ? 8.305 -25.891 11.297 1 88.62 83 MET B C 1
ATOM 2941 O O . MET B 1 83 ? 9.102 -25.281 10.586 1 88.62 83 MET B O 1
ATOM 2945 N N . THR B 1 84 ? 7.973 -27.203 11.125 1 89.69 84 THR B N 1
ATOM 2946 C CA . THR B 1 84 ? 8.484 -27.938 9.961 1 89.69 84 THR B CA 1
ATOM 2947 C C . THR B 1 84 ? 7.691 -27.578 8.711 1 89.69 84 THR B C 1
ATOM 2949 O O . THR B 1 84 ? 6.602 -27 8.797 1 89.69 84 THR B O 1
ATOM 2952 N N . ARG B 1 85 ? 8.211 -27.969 7.613 1 85.75 85 ARG B N 1
ATOM 2953 C CA . ARG B 1 85 ? 7.516 -27.75 6.348 1 85.75 85 ARG B CA 1
ATOM 2954 C C . ARG B 1 85 ? 6.199 -28.516 6.309 1 85.75 85 ARG B C 1
ATOM 2956 O O . ARG B 1 85 ? 5.199 -28.016 5.781 1 85.75 85 ARG B O 1
ATOM 2963 N N . GLU B 1 86 ? 6.25 -29.609 6.805 1 90.38 86 GLU B N 1
ATOM 2964 C CA . GLU B 1 86 ? 5.062 -30.453 6.824 1 90.38 86 GLU B CA 1
ATOM 2965 C C . GLU B 1 86 ? 3.982 -29.875 7.73 1 90.38 86 GLU B C 1
ATOM 2967 O O . GLU B 1 86 ? 2.795 -29.922 7.402 1 90.38 86 GLU B O 1
ATOM 2972 N N . GLN B 1 87 ? 4.383 -29.344 8.836 1 91.88 87 GLN B N 1
ATOM 2973 C CA . GLN B 1 87 ? 3.439 -28.703 9.75 1 91.88 87 GLN B CA 1
ATOM 2974 C C . GLN B 1 87 ? 2.785 -27.484 9.109 1 91.88 87 GLN B C 1
ATOM 2976 O O . GLN B 1 87 ? 1.582 -27.266 9.258 1 91.88 87 GLN B O 1
ATOM 2981 N N . LEU B 1 88 ? 3.588 -26.766 8.438 1 92.5 88 LEU B N 1
ATOM 2982 C CA . LEU B 1 88 ? 3.061 -25.609 7.719 1 92.5 88 LEU B CA 1
ATOM 2983 C C . LEU B 1 88 ? 2.053 -26.047 6.66 1 92.5 88 LEU B C 1
ATOM 2985 O O . LEU B 1 88 ? 0.984 -25.438 6.531 1 92.5 88 LEU B O 1
ATOM 2989 N N . LEU B 1 89 ? 2.408 -27.062 5.914 1 94.81 89 LEU B N 1
ATOM 2990 C CA . LEU B 1 89 ? 1.548 -27.594 4.867 1 94.81 89 LEU B CA 1
ATOM 2991 C C . LEU B 1 89 ? 0.192 -28.016 5.434 1 94.81 89 LEU B C 1
ATOM 2993 O O . LEU B 1 89 ? -0.851 -27.625 4.895 1 94.81 89 LEU B O 1
ATOM 2997 N N . GLU B 1 90 ? 0.189 -28.703 6.504 1 94.31 90 GLU B N 1
ATOM 2998 C CA . GLU B 1 90 ? -1.042 -29.188 7.109 1 94.31 90 GLU B CA 1
ATOM 2999 C C . GLU B 1 90 ? -1.883 -28.047 7.668 1 94.31 90 GLU B C 1
ATOM 3001 O O . GLU B 1 90 ? -3.104 -28.031 7.5 1 94.31 90 GLU B O 1
ATOM 3006 N N . ALA B 1 91 ? -1.249 -27.172 8.375 1 95 91 ALA B N 1
ATOM 3007 C CA . ALA B 1 91 ? -1.953 -26.031 8.977 1 95 91 ALA B CA 1
ATOM 3008 C C . ALA B 1 91 ? -2.662 -25.203 7.91 1 95 91 ALA B C 1
ATOM 3010 O O . ALA B 1 91 ? -3.844 -24.875 8.047 1 95 91 ALA B O 1
ATOM 3011 N N . ASN B 1 92 ? -1.956 -24.906 6.824 1 96.94 92 ASN B N 1
ATOM 3012 C CA . ASN B 1 92 ? -2.541 -24.062 5.781 1 96.94 92 ASN B CA 1
ATOM 3013 C C . ASN B 1 92 ? -3.555 -24.844 4.945 1 96.94 92 ASN B C 1
ATOM 3015 O O . ASN B 1 92 ? -4.531 -24.266 4.461 1 96.94 92 ASN B O 1
ATOM 3019 N N . ALA B 1 93 ? -3.352 -26.125 4.844 1 97.44 93 ALA B N 1
ATOM 3020 C CA . ALA B 1 93 ? -4.34 -26.953 4.145 1 97.44 93 ALA B CA 1
ATOM 3021 C C . ALA B 1 93 ? -5.668 -26.969 4.895 1 97.44 93 ALA B C 1
ATOM 3023 O O . ALA B 1 93 ? -6.734 -26.891 4.277 1 97.44 93 ALA B O 1
ATOM 3024 N N . ASN B 1 94 ? -5.613 -27.062 6.195 1 97 94 ASN B N 1
ATOM 3025 C CA . ASN B 1 94 ? -6.824 -27.016 7.008 1 97 94 ASN B CA 1
ATOM 3026 C C . ASN B 1 94 ? -7.516 -25.656 6.891 1 97 94 ASN B C 1
ATOM 3028 O O . ASN B 1 94 ? -8.742 -25.594 6.789 1 97 94 ASN B O 1
ATOM 3032 N N . THR B 1 95 ? -6.715 -24.672 6.914 1 96.69 95 THR B N 1
ATOM 3033 C CA . THR B 1 95 ? -7.25 -23.328 6.734 1 96.69 95 THR B CA 1
ATOM 3034 C C . THR B 1 95 ? -7.934 -23.188 5.375 1 96.69 95 THR B C 1
ATOM 3036 O O . THR B 1 95 ? -9.031 -22.641 5.277 1 96.69 95 THR B O 1
ATOM 3039 N N . MET B 1 96 ? -7.32 -23.75 4.355 1 97.75 96 MET B N 1
ATOM 3040 C CA . MET B 1 96 ? -7.867 -23.688 3.004 1 97.75 96 MET B CA 1
ATOM 3041 C C . MET B 1 96 ? -9.188 -24.453 2.912 1 97.75 96 MET B C 1
ATOM 3043 O O . MET B 1 96 ? -10.141 -23.969 2.279 1 97.75 96 MET B O 1
ATOM 3047 N N . ALA B 1 97 ? -9.219 -25.562 3.537 1 97.94 97 ALA B N 1
ATOM 3048 C CA . ALA B 1 97 ? -10.445 -26.359 3.529 1 97.94 97 ALA B CA 1
ATOM 3049 C C . ALA B 1 97 ? -11.586 -25.609 4.219 1 97.94 97 ALA B C 1
ATOM 3051 O O . ALA B 1 97 ? -12.719 -25.594 3.729 1 97.94 97 ALA B O 1
ATOM 3052 N N . ASP B 1 98 ? -11.258 -25.016 5.324 1 97.81 98 ASP B N 1
ATOM 3053 C CA . ASP B 1 98 ? -12.242 -24.234 6.066 1 97.81 98 ASP B CA 1
ATOM 3054 C C . ASP B 1 98 ? -12.75 -23.062 5.234 1 97.81 98 ASP B C 1
ATOM 3056 O O . ASP B 1 98 ? -13.953 -22.812 5.16 1 97.81 98 ASP B O 1
ATOM 3060 N N . LEU B 1 99 ? -11.852 -22.344 4.629 1 98.25 99 LEU B N 1
ATOM 3061 C CA . LEU B 1 99 ? -12.219 -21.188 3.805 1 98.25 99 LEU B CA 1
ATOM 3062 C C . LEU B 1 99 ? -13.008 -21.625 2.578 1 98.25 99 LEU B C 1
ATOM 3064 O O . LEU B 1 99 ? -13.93 -20.922 2.145 1 98.25 99 LEU B O 1
ATOM 3068 N N . ALA B 1 100 ? -12.602 -22.75 2.037 1 98.44 100 ALA B N 1
ATOM 3069 C CA . ALA B 1 100 ? -13.328 -23.281 0.882 1 98.44 100 ALA B CA 1
ATOM 3070 C C . ALA B 1 100 ? -14.805 -23.5 1.21 1 98.44 100 ALA B C 1
ATOM 3072 O O . ALA B 1 100 ? -15.68 -23.172 0.405 1 98.44 100 ALA B O 1
ATOM 3073 N N . GLU B 1 101 ? -15.07 -24.047 2.352 1 98.19 101 GLU B N 1
ATOM 3074 C CA . GLU B 1 101 ? -16.453 -24.266 2.779 1 98.19 101 GLU B CA 1
ATOM 3075 C C . GLU B 1 101 ? -17.219 -22.953 2.908 1 98.19 101 GLU B C 1
ATOM 3077 O O . GLU B 1 101 ? -18.375 -22.875 2.512 1 98.19 101 GLU B O 1
ATOM 3082 N N . LYS B 1 102 ? -16.594 -22.016 3.467 1 98.56 102 LYS B N 1
ATOM 3083 C CA . LYS B 1 102 ? -17.219 -20.703 3.637 1 98.56 102 LYS B CA 1
ATOM 3084 C C . LYS B 1 102 ? -17.453 -20.031 2.291 1 98.56 102 LYS B C 1
ATOM 3086 O O . LYS B 1 102 ? -18.516 -19.438 2.066 1 98.56 102 LYS B O 1
ATOM 3091 N N . ILE B 1 103 ? -16.484 -20.109 1.403 1 98.75 103 ILE B N 1
ATOM 3092 C CA . ILE B 1 103 ? -16.625 -19.516 0.075 1 98.75 103 ILE B CA 1
ATOM 3093 C C . ILE B 1 103 ? -17.766 -20.203 -0.679 1 98.75 103 ILE B C 1
ATOM 3095 O O . ILE B 1 103 ? -18.578 -19.531 -1.311 1 98.75 103 ILE B O 1
ATOM 3099 N N . LYS B 1 104 ? -17.766 -21.5 -0.58 1 97.94 104 LYS B N 1
ATOM 3100 C CA . LYS B 1 104 ? -18.844 -22.266 -1.207 1 97.94 104 LYS B CA 1
ATOM 3101 C C . LYS B 1 104 ? -20.203 -21.812 -0.695 1 97.94 104 LYS B C 1
ATOM 3103 O O . LYS B 1 104 ? -21.172 -21.703 -1.468 1 97.94 104 LYS B O 1
ATOM 3108 N N . ALA B 1 105 ? -20.266 -21.484 0.548 1 98.25 105 ALA B N 1
ATOM 3109 C CA . ALA B 1 105 ? -21.531 -21.141 1.193 1 98.25 105 ALA B CA 1
ATOM 3110 C C . ALA B 1 105 ? -21.953 -19.719 0.847 1 98.25 105 ALA B C 1
ATOM 3112 O O . ALA B 1 105 ? -23.141 -19.438 0.646 1 98.25 105 ALA B O 1
ATOM 3113 N N . TYR B 1 106 ? -21 -18.797 0.781 1 98.56 106 TYR B N 1
ATOM 3114 C CA . TYR B 1 106 ? -21.391 -17.391 0.794 1 98.56 106 TYR B CA 1
ATOM 3115 C C . TYR B 1 106 ? -21.016 -16.703 -0.517 1 98.56 106 TYR B C 1
ATOM 3117 O O . TYR B 1 106 ? -21.531 -15.625 -0.832 1 98.56 106 TYR B O 1
ATOM 3125 N N . ALA B 1 107 ? -20.109 -17.281 -1.292 1 98.38 107 ALA B N 1
ATOM 3126 C CA . ALA B 1 107 ? -19.641 -16.703 -2.549 1 98.38 107 ALA B CA 1
ATOM 3127 C C . ALA B 1 107 ? -19.5 -17.781 -3.625 1 98.38 107 ALA B C 1
ATOM 3129 O O . ALA B 1 107 ? -18.438 -17.891 -4.254 1 98.38 107 ALA B O 1
ATOM 3130 N N . LYS B 1 108 ? -20.531 -18.469 -3.889 1 97.38 108 LYS B N 1
ATOM 3131 C CA . LYS B 1 108 ? -20.5 -19.688 -4.691 1 97.38 108 LYS B CA 1
ATOM 3132 C C . LYS B 1 108 ? -20.172 -19.375 -6.148 1 97.38 108 LYS B C 1
ATOM 3134 O O . LYS B 1 108 ? -19.719 -20.25 -6.887 1 97.38 108 LYS B O 1
ATOM 3139 N N . ASP B 1 109 ? -20.375 -18.156 -6.605 1 97.56 109 ASP B N 1
ATOM 3140 C CA . ASP B 1 109 ? -20.188 -17.812 -8.008 1 97.56 109 ASP B CA 1
ATOM 3141 C C . ASP B 1 109 ? -18.875 -17.047 -8.211 1 97.56 109 ASP B C 1
ATOM 3143 O O . ASP B 1 109 ? -18.562 -16.641 -9.328 1 97.56 109 ASP B O 1
ATOM 3147 N N . ALA B 1 110 ? -18.125 -16.828 -7.164 1 98.5 110 ALA B N 1
ATOM 3148 C CA . ALA B 1 110 ? -16.922 -16 -7.219 1 98.5 110 ALA B CA 1
ATOM 3149 C C . ALA B 1 110 ? -15.773 -16.75 -7.887 1 98.5 110 ALA B C 1
ATOM 3151 O O . ALA B 1 110 ? -15.75 -17.984 -7.898 1 98.5 110 ALA B O 1
ATOM 3152 N N . ILE B 1 111 ? -14.906 -16 -8.547 1 98.81 111 ILE B N 1
ATOM 3153 C CA . ILE B 1 111 ? -13.57 -16.484 -8.875 1 98.81 111 ILE B CA 1
ATOM 3154 C C . ILE B 1 111 ? -12.672 -16.391 -7.648 1 98.81 111 ILE B C 1
ATOM 3156 O O . ILE B 1 111 ? -12.625 -15.352 -6.98 1 98.81 111 ILE B O 1
ATOM 3160 N N . VAL B 1 112 ? -11.984 -17.484 -7.332 1 98.81 112 VAL B N 1
ATOM 3161 C CA . VAL B 1 112 ? -11.148 -17.547 -6.145 1 98.81 112 VAL B CA 1
ATOM 3162 C C . VAL B 1 112 ? -9.672 -17.547 -6.551 1 98.81 112 VAL B C 1
ATOM 3164 O O . VAL B 1 112 ? -9.266 -18.328 -7.41 1 98.81 112 VAL B O 1
ATOM 3167 N N . VAL B 1 113 ? -8.859 -16.656 -5.973 1 98.81 113 VAL B N 1
ATOM 3168 C CA . VAL B 1 113 ? -7.418 -16.594 -6.211 1 98.81 113 VAL B CA 1
ATOM 3169 C C . VAL B 1 113 ? -6.664 -16.859 -4.914 1 98.81 113 VAL B C 1
ATOM 3171 O O . VAL B 1 113 ? -6.883 -16.172 -3.91 1 98.81 113 VAL B O 1
ATOM 3174 N N . ILE B 1 114 ? -5.746 -17.797 -4.91 1 98.56 114 ILE B N 1
ATOM 3175 C CA . ILE B 1 114 ? -5.094 -18.281 -3.697 1 98.56 114 ILE B CA 1
ATOM 3176 C C . ILE B 1 114 ? -3.633 -17.844 -3.686 1 98.56 114 ILE B C 1
ATOM 3178 O O . ILE B 1 114 ? -2.914 -18.031 -4.672 1 98.56 114 ILE B O 1
ATOM 3182 N N . THR B 1 115 ? -3.217 -17.25 -2.568 1 97.44 115 THR B N 1
ATOM 3183 C CA . THR B 1 115 ? -1.815 -16.859 -2.445 1 97.44 115 THR B CA 1
ATOM 3184 C C . THR B 1 115 ? -1.129 -17.656 -1.335 1 97.44 115 THR B C 1
ATOM 3186 O O . THR B 1 115 ? 0.094 -17.609 -1.195 1 97.44 115 THR B O 1
ATOM 3189 N N . THR B 1 116 ? -1.845 -18.406 -0.563 1 96.44 116 THR B N 1
ATOM 3190 C CA . THR B 1 116 ? -1.337 -19.062 0.639 1 96.44 116 THR B CA 1
ATOM 3191 C C . THR B 1 116 ? -0.347 -20.172 0.279 1 96.44 116 THR B C 1
ATOM 3193 O O . THR B 1 116 ? -0.645 -21.031 -0.55 1 96.44 116 THR B O 1
ATOM 3196 N N . ASN B 1 117 ? 0.827 -20.172 0.919 1 93.56 117 ASN B N 1
ATOM 3197 C CA . ASN B 1 117 ? 1.867 -21.156 0.634 1 93.56 117 ASN B CA 1
ATOM 3198 C C . ASN B 1 117 ? 1.634 -22.469 1.398 1 93.56 117 ASN B C 1
ATOM 3200 O O . ASN B 1 117 ? 1.118 -22.453 2.518 1 93.56 117 ASN B O 1
ATOM 3204 N N . PRO B 1 118 ? 2.111 -23.547 0.868 1 95.38 118 PRO B N 1
ATOM 3205 C CA . PRO B 1 118 ? 2.574 -23.719 -0.511 1 95.38 118 PRO B CA 1
ATOM 3206 C C . PRO B 1 118 ? 1.441 -23.625 -1.53 1 95.38 118 PRO B C 1
ATOM 3208 O O . PRO B 1 118 ? 0.529 -24.453 -1.524 1 95.38 118 PRO B O 1
ATOM 3211 N N . VAL B 1 119 ? 1.491 -22.703 -2.412 1 96.81 119 VAL B N 1
ATOM 3212 C CA . VAL B 1 119 ? 0.343 -22.219 -3.178 1 96.81 119 VAL B CA 1
ATOM 3213 C C . VAL B 1 119 ? -0.17 -23.344 -4.086 1 96.81 119 VAL B C 1
ATOM 3215 O O . VAL B 1 119 ? -1.379 -23.484 -4.281 1 96.81 119 VAL B O 1
ATOM 3218 N N . ASP B 1 120 ? 0.706 -24.141 -4.637 1 96.75 120 ASP B N 1
ATOM 3219 C CA . ASP B 1 120 ? 0.28 -25.203 -5.535 1 96.75 120 ASP B CA 1
ATOM 3220 C C . ASP B 1 120 ? -0.601 -26.219 -4.809 1 96.75 120 ASP B C 1
ATOM 3222 O O . ASP B 1 120 ? -1.672 -26.578 -5.301 1 96.75 120 ASP B O 1
ATOM 3226 N N . ALA B 1 121 ? -0.164 -26.625 -3.668 1 96.5 121 ALA B N 1
ATOM 3227 C CA . ALA B 1 121 ? -0.939 -27.578 -2.875 1 96.5 121 ALA B CA 1
ATOM 3228 C C . ALA B 1 121 ? -2.225 -26.938 -2.357 1 96.5 121 ALA B C 1
ATOM 3230 O O . ALA B 1 121 ? -3.271 -27.594 -2.309 1 96.5 121 ALA B O 1
ATOM 3231 N N . MET B 1 122 ? -2.172 -25.688 -1.924 1 97.69 122 MET B N 1
ATOM 3232 C CA . MET B 1 122 ? -3.35 -25 -1.402 1 97.69 122 MET B CA 1
ATOM 3233 C C . MET B 1 122 ? -4.402 -24.828 -2.49 1 97.69 122 MET B C 1
ATOM 3235 O O . MET B 1 122 ? -5.602 -24.891 -2.217 1 97.69 122 MET B O 1
ATOM 3239 N N . THR B 1 123 ? -3.92 -24.562 -3.688 1 98.12 123 THR B N 1
ATOM 3240 C CA . THR B 1 123 ? -4.832 -24.453 -4.82 1 98.12 123 THR B CA 1
ATOM 3241 C C . THR B 1 123 ? -5.559 -25.781 -5.059 1 98.12 123 THR B C 1
ATOM 3243 O O . THR B 1 123 ? -6.766 -25.781 -5.316 1 98.12 123 THR B O 1
ATOM 3246 N N . TYR B 1 124 ? -4.797 -26.844 -4.977 1 98.12 124 TYR B N 1
ATOM 3247 C CA . TYR B 1 124 ? -5.383 -28.172 -5.121 1 98.12 124 TYR B CA 1
ATOM 3248 C C . TYR B 1 124 ? -6.48 -28.406 -4.09 1 98.12 124 TYR B C 1
ATOM 3250 O O . TYR B 1 124 ? -7.59 -28.828 -4.434 1 98.12 124 TYR B O 1
ATOM 3258 N N . VAL B 1 125 ? -6.195 -28.094 -2.828 1 98.19 125 VAL B N 1
ATOM 3259 C CA . VAL B 1 125 ? -7.141 -28.281 -1.732 1 98.19 125 VAL B CA 1
ATOM 3260 C C . VAL B 1 125 ? -8.375 -27.406 -1.96 1 98.19 125 VAL B C 1
ATOM 3262 O O . VAL B 1 125 ? -9.508 -27.891 -1.826 1 98.19 125 VAL B O 1
ATOM 3265 N N . MET B 1 126 ? -8.18 -26.156 -2.301 1 98.44 126 MET B N 1
ATOM 3266 C CA . MET B 1 126 ? -9.281 -25.234 -2.545 1 98.44 126 MET B CA 1
ATOM 3267 C C . MET B 1 126 ? -10.188 -25.75 -3.662 1 98.44 126 MET B C 1
ATOM 3269 O O . MET B 1 126 ? -11.414 -25.703 -3.541 1 98.44 126 MET B O 1
ATOM 3273 N N . TYR B 1 127 ? -9.578 -26.219 -4.781 1 98.25 127 TYR B N 1
ATOM 3274 C CA . TYR B 1 127 ? -10.344 -26.734 -5.91 1 98.25 127 TYR B CA 1
ATOM 3275 C C . TYR B 1 127 ? -11.195 -27.922 -5.488 1 98.25 127 TYR B C 1
ATOM 3277 O O . TYR B 1 127 ? -12.398 -27.969 -5.758 1 98.25 127 TYR B O 1
ATOM 3285 N N . LYS B 1 128 ? -10.578 -28.859 -4.809 1 97.69 128 LYS B N 1
ATOM 3286 C CA . LYS B 1 128 ? -11.273 -30.078 -4.402 1 97.69 128 LYS B CA 1
ATOM 3287 C C . LYS B 1 128 ? -12.391 -29.781 -3.414 1 97.69 128 LYS B C 1
ATOM 3289 O O . LYS B 1 128 ? -13.484 -30.344 -3.504 1 97.69 128 LYS B O 1
ATOM 3294 N N . LYS B 1 129 ? -12.141 -28.859 -2.514 1 97.88 129 LYS B N 1
ATOM 3295 C CA . LYS B 1 129 ? -13.07 -28.641 -1.414 1 97.88 129 LYS B CA 1
ATOM 3296 C C . LYS B 1 129 ? -14.211 -27.703 -1.837 1 97.88 129 LYS B C 1
ATOM 3298 O O . LYS B 1 129 ? -15.336 -27.828 -1.35 1 97.88 129 LYS B O 1
ATOM 3303 N N . THR B 1 130 ? -13.906 -26.75 -2.689 1 97.62 130 THR B N 1
ATOM 3304 C CA . THR B 1 130 ? -14.977 -25.875 -3.158 1 97.62 130 THR B CA 1
ATOM 3305 C C . THR B 1 130 ? -15.883 -26.609 -4.145 1 97.62 130 THR B C 1
ATOM 3307 O O . THR B 1 130 ? -17.094 -26.344 -4.203 1 97.62 130 THR B O 1
ATOM 3310 N N . GLY B 1 131 ? -15.266 -27.453 -4.938 1 97.06 131 GLY B N 1
ATOM 3311 C CA . GLY B 1 131 ? -16.016 -28.094 -6.016 1 97.06 131 GLY B CA 1
ATOM 3312 C C . GLY B 1 131 ? -16.359 -27.141 -7.148 1 97.06 131 GLY B C 1
ATOM 3313 O O . GLY B 1 131 ? -17.234 -27.422 -7.957 1 97.06 131 GLY B O 1
ATOM 3314 N N . PHE B 1 132 ? -15.781 -26 -7.156 1 98.12 132 PHE B N 1
ATOM 3315 C CA . PHE B 1 132 ? -15.984 -25.031 -8.227 1 98.12 132 PHE B CA 1
ATOM 3316 C C . PHE B 1 132 ? -15.43 -25.562 -9.547 1 98.12 132 PHE B C 1
ATOM 3318 O O . PHE B 1 132 ? -14.578 -26.453 -9.555 1 98.12 132 PHE B O 1
ATOM 3325 N N . PRO B 1 133 ? -16 -25 -10.734 1 98 133 PRO B N 1
ATOM 3326 C CA . PRO B 1 133 ? -15.242 -25.234 -11.969 1 98 133 PRO B CA 1
ATOM 3327 C C . PRO B 1 133 ? -13.781 -24.812 -11.852 1 98 133 PRO B C 1
ATOM 3329 O O . PRO B 1 133 ? -13.484 -23.781 -11.227 1 98 133 PRO B O 1
ATOM 3332 N N . ARG B 1 134 ? -12.867 -25.625 -12.445 1 97.69 134 ARG B N 1
ATOM 3333 C CA . ARG B 1 134 ? -11.438 -25.359 -12.297 1 97.69 134 ARG B CA 1
ATOM 3334 C C . ARG B 1 134 ? -11.078 -23.969 -12.828 1 97.69 134 ARG B C 1
ATOM 3336 O O . ARG B 1 134 ? -10.102 -23.375 -12.375 1 97.69 134 ARG B O 1
ATOM 3343 N N . GLU B 1 135 ? -11.938 -23.391 -13.742 1 98.06 135 GLU B N 1
ATOM 3344 C CA . GLU B 1 135 ? -11.703 -22.094 -14.344 1 98.06 135 GLU B CA 1
ATOM 3345 C C . GLU B 1 135 ? -11.805 -20.969 -13.305 1 98.06 135 GLU B C 1
ATOM 3347 O O . GLU B 1 135 ? -11.352 -19.859 -13.547 1 98.06 135 GLU B O 1
ATOM 3352 N N . ARG B 1 136 ? -12.367 -21.297 -12.172 1 98.62 136 ARG B N 1
ATOM 3353 C CA . ARG B 1 136 ? -12.633 -20.25 -11.195 1 98.62 136 ARG B CA 1
ATOM 3354 C C . ARG B 1 136 ? -11.742 -20.406 -9.969 1 98.62 136 ARG B C 1
ATOM 3356 O O . ARG B 1 136 ? -11.938 -19.734 -8.961 1 98.62 136 ARG B O 1
ATOM 3363 N N . VAL B 1 137 ? -10.812 -21.344 -9.992 1 98.75 137 VAL B N 1
ATOM 3364 C CA . VAL B 1 137 ? -9.859 -21.562 -8.906 1 98.75 137 VAL B CA 1
ATOM 3365 C C . VAL B 1 137 ? -8.438 -21.344 -9.414 1 98.75 137 VAL B C 1
ATOM 3367 O O . VAL B 1 137 ? -7.895 -22.188 -10.133 1 98.75 137 VAL B O 1
ATOM 3370 N N . ILE B 1 138 ? -7.863 -20.234 -9.023 1 98.69 138 ILE B N 1
ATOM 3371 C CA . ILE B 1 138 ? -6.586 -19.797 -9.586 1 98.69 138 ILE B CA 1
ATOM 3372 C C . ILE B 1 138 ? -5.547 -19.703 -8.477 1 98.69 138 ILE B C 1
ATOM 3374 O O . ILE B 1 138 ? -5.746 -18.969 -7.496 1 98.69 138 ILE B O 1
ATOM 3378 N N . GLY B 1 139 ? -4.488 -20.484 -8.547 1 98.19 139 GLY B N 1
ATOM 3379 C CA . GLY B 1 139 ? -3.357 -20.297 -7.652 1 98.19 139 GLY B CA 1
ATOM 3380 C C . GLY B 1 139 ? -2.402 -19.219 -8.117 1 98.19 139 GLY B C 1
ATOM 3381 O O . GLY B 1 139 ? -1.867 -19.281 -9.227 1 98.19 139 GLY B O 1
ATOM 3382 N N . PHE B 1 140 ? -2.139 -18.266 -7.141 1 93.56 140 PHE B N 1
ATOM 3383 C CA . PHE B 1 140 ? -1.271 -17.125 -7.434 1 93.56 140 PHE B CA 1
ATOM 3384 C C . PHE B 1 140 ? 0.195 -17.547 -7.398 1 93.56 140 PHE B C 1
ATOM 3386 O O . PHE B 1 140 ? 0.706 -17.938 -6.352 1 93.56 140 PHE B O 1
ATOM 3393 N N . SER B 1 141 ? 0.878 -17.656 -8.555 1 91.06 141 SER B N 1
ATOM 3394 C CA . SER B 1 141 ? 2.281 -18.047 -8.492 1 91.06 141 SER B CA 1
ATOM 3395 C C . SER B 1 141 ? 3.084 -17.406 -9.617 1 91.06 141 SER B C 1
ATOM 3397 O O . SER B 1 141 ? 3.686 -16.344 -9.438 1 91.06 141 SER B O 1
ATOM 3399 N N . GLY B 1 142 ? 2.896 -17.844 -10.781 1 93.19 142 GLY B N 1
ATOM 3400 C CA . GLY B 1 142 ? 3.779 -17.625 -11.914 1 93.19 142 GLY B CA 1
ATOM 3401 C C . GLY B 1 142 ? 3.852 -16.156 -12.344 1 93.19 142 GLY B C 1
ATOM 3402 O O . GLY B 1 142 ? 4.867 -15.719 -12.875 1 93.19 142 GLY B O 1
ATOM 3403 N N . ILE B 1 143 ? 2.801 -15.445 -12.133 1 95.38 143 ILE B N 1
ATOM 3404 C CA . ILE B 1 143 ? 2.785 -14.031 -12.5 1 95.38 143 ILE B CA 1
ATOM 3405 C C . ILE B 1 143 ? 3.875 -13.289 -11.727 1 95.38 143 ILE B C 1
ATOM 3407 O O . ILE B 1 143 ? 4.562 -12.43 -12.281 1 95.38 143 ILE B O 1
ATOM 3411 N N . LEU B 1 144 ? 4.102 -13.625 -10.477 1 96.31 144 LEU B N 1
ATOM 3412 C CA . LEU B 1 144 ? 5.152 -13.047 -9.648 1 96.31 144 LEU B CA 1
ATOM 3413 C C . LEU B 1 144 ? 6.527 -13.555 -10.078 1 96.31 144 LEU B C 1
ATOM 3415 O O . LEU B 1 144 ? 7.461 -12.766 -10.234 1 96.31 144 LEU B O 1
ATOM 3419 N N . ASP B 1 145 ? 6.676 -14.828 -10.273 1 96.94 145 ASP B N 1
ATOM 3420 C CA . ASP B 1 145 ? 7.957 -15.438 -10.617 1 96.94 145 ASP B CA 1
ATOM 3421 C C . ASP B 1 145 ? 8.477 -14.914 -11.953 1 96.94 145 ASP B C 1
ATOM 3423 O O . ASP B 1 145 ? 9.664 -14.617 -12.094 1 96.94 145 ASP B O 1
ATOM 3427 N N . SER B 1 146 ? 7.566 -14.82 -12.883 1 96.69 146 SER B N 1
ATOM 3428 C CA . SER B 1 146 ? 7.941 -14.297 -14.188 1 96.69 146 SER B CA 1
ATOM 3429 C C . SER B 1 146 ? 8.359 -12.836 -14.102 1 96.69 146 SER B C 1
ATOM 3431 O O . SER B 1 146 ? 9.305 -12.406 -14.766 1 96.69 146 SER B O 1
ATOM 3433 N N . ALA B 1 147 ? 7.633 -12.07 -13.312 1 96.06 147 ALA B N 1
ATOM 3434 C CA . ALA B 1 147 ? 7.973 -10.664 -13.133 1 96.06 147 ALA B CA 1
ATOM 3435 C C . ALA B 1 147 ? 9.344 -10.508 -12.484 1 96.06 147 ALA B C 1
ATOM 3437 O O . ALA B 1 147 ? 10.109 -9.602 -12.828 1 96.06 147 ALA B O 1
ATOM 3438 N N . ARG B 1 148 ? 9.625 -11.352 -11.508 1 97.69 148 ARG B N 1
ATOM 3439 C CA . ARG B 1 148 ? 10.938 -11.328 -10.875 1 97.69 148 ARG B CA 1
ATOM 3440 C C . ARG B 1 148 ? 12.039 -11.617 -11.891 1 97.69 148 ARG B C 1
ATOM 3442 O O . ARG B 1 148 ? 13.062 -10.938 -11.914 1 97.69 148 ARG B O 1
ATOM 3449 N N . MET B 1 149 ? 11.812 -12.617 -12.695 1 98 149 MET B N 1
ATOM 3450 C CA . MET B 1 149 ? 12.805 -12.938 -13.719 1 98 149 MET B CA 1
ATOM 3451 C C . MET B 1 149 ? 12.984 -11.766 -14.68 1 98 149 MET B C 1
ATOM 3453 O O . MET B 1 149 ? 14.109 -11.414 -15.047 1 98 149 MET B O 1
ATOM 3457 N N . ALA B 1 150 ? 11.875 -11.172 -15.062 1 97.62 150 ALA B N 1
ATOM 3458 C CA . ALA B 1 150 ? 11.945 -10 -15.938 1 97.62 150 ALA B CA 1
ATOM 3459 C C . ALA B 1 150 ? 12.75 -8.883 -15.289 1 97.62 150 ALA B C 1
ATOM 3461 O O . ALA B 1 150 ? 13.539 -8.211 -15.961 1 97.62 150 ALA B O 1
ATOM 3462 N N . TYR B 1 151 ? 12.562 -8.68 -14 1 97.81 151 TYR B N 1
ATOM 3463 C CA . TYR B 1 151 ? 13.312 -7.672 -13.258 1 97.81 151 TYR B CA 1
ATOM 3464 C C . TYR B 1 151 ? 14.805 -7.945 -13.328 1 97.81 151 TYR B C 1
ATOM 3466 O O . TYR B 1 151 ? 15.594 -7.047 -13.656 1 97.81 151 TYR B O 1
ATOM 3474 N N . TYR B 1 152 ? 15.195 -9.156 -13.07 1 98.12 152 TYR B N 1
ATOM 3475 C CA . TYR B 1 152 ? 16.625 -9.477 -13.023 1 98.12 152 TYR B CA 1
ATOM 3476 C C . TYR B 1 152 ? 17.234 -9.422 -14.414 1 98.12 152 TYR B C 1
ATOM 3478 O O . TYR B 1 152 ? 18.391 -9.016 -14.57 1 98.12 152 TYR B O 1
ATOM 3486 N N . ILE B 1 153 ? 16.469 -9.859 -15.438 1 98.06 153 ILE B N 1
ATOM 3487 C CA . ILE B 1 153 ? 16.938 -9.711 -16.812 1 98.06 153 ILE B CA 1
ATOM 3488 C C . ILE B 1 153 ? 17.156 -8.227 -17.109 1 98.06 153 ILE B C 1
ATOM 3490 O O . ILE B 1 153 ? 18.203 -7.848 -17.656 1 98.06 153 ILE B O 1
ATOM 3494 N N . SER B 1 154 ? 16.172 -7.418 -16.797 1 97.5 154 SER B N 1
ATOM 3495 C CA . SER B 1 154 ? 16.25 -5.984 -17.047 1 97.5 154 SER B CA 1
ATOM 3496 C C . SER B 1 154 ? 17.453 -5.355 -16.359 1 97.5 154 SER B C 1
ATOM 3498 O O . SER B 1 154 ? 18.109 -4.488 -16.922 1 97.5 154 SER B O 1
ATOM 3500 N N . GLN B 1 155 ? 17.703 -5.77 -15.117 1 96.44 155 GLN B N 1
ATOM 3501 C CA . GLN B 1 155 ? 18.844 -5.246 -14.383 1 96.44 155 GLN B CA 1
ATOM 3502 C C . GLN B 1 155 ? 20.156 -5.598 -15.078 1 96.44 155 GLN B C 1
ATOM 3504 O O . GLN B 1 155 ? 21.062 -4.766 -15.156 1 96.44 155 GLN B O 1
ATOM 3509 N N . LYS B 1 156 ? 20.297 -6.797 -15.555 1 96.56 156 LYS B N 1
ATOM 3510 C CA . LYS B 1 156 ? 21.531 -7.285 -16.172 1 96.56 156 LYS B CA 1
ATOM 3511 C C . LYS B 1 156 ? 21.766 -6.602 -17.516 1 96.56 156 LYS B C 1
ATOM 3513 O O . LYS B 1 156 ? 22.922 -6.293 -17.859 1 96.56 156 LYS B O 1
ATOM 3518 N N . LEU B 1 157 ? 20.766 -6.355 -18.266 1 97.12 157 LEU B N 1
ATOM 3519 C CA . LEU B 1 157 ? 20.906 -5.867 -19.641 1 97.12 157 LEU B CA 1
ATOM 3520 C C . LEU B 1 157 ? 20.766 -4.348 -19.688 1 97.12 157 LEU B C 1
ATOM 3522 O O . LEU B 1 157 ? 21.078 -3.73 -20.719 1 97.12 157 LEU B O 1
ATOM 3526 N N . GLY B 1 158 ? 20.328 -3.738 -18.609 1 95.75 158 GLY B N 1
ATOM 3527 C CA . GLY B 1 158 ? 20.141 -2.295 -18.594 1 95.75 158 GLY B CA 1
ATOM 3528 C C . GLY B 1 158 ? 19 -1.831 -19.484 1 95.75 158 GLY B C 1
ATOM 3529 O O . GLY B 1 158 ? 19.125 -0.838 -20.203 1 95.75 158 GLY B O 1
ATOM 3530 N N . VAL B 1 159 ? 17.891 -2.598 -19.562 1 95.75 159 VAL B N 1
ATOM 3531 C CA . VAL B 1 159 ? 16.703 -2.26 -20.328 1 95.75 159 VAL B CA 1
ATOM 3532 C C . VAL B 1 159 ? 15.492 -2.215 -19.406 1 95.75 159 VAL B C 1
ATOM 3534 O O . VAL B 1 159 ? 15.562 -2.645 -18.25 1 95.75 159 VAL B O 1
ATOM 3537 N N . SER B 1 160 ? 14.43 -1.661 -19.922 1 95.19 160 SER B N 1
ATOM 3538 C CA . SER B 1 160 ? 13.18 -1.663 -19.172 1 95.19 160 SER B CA 1
ATOM 3539 C C . SER B 1 160 ? 12.609 -3.074 -19.031 1 95.19 160 SER B C 1
ATOM 3541 O O . SER B 1 160 ? 12.633 -3.848 -20 1 95.19 160 SER B O 1
ATOM 3543 N N . PHE B 1 161 ? 12.125 -3.404 -17.844 1 94.38 161 PHE B N 1
ATOM 3544 C CA . PHE B 1 161 ? 11.477 -4.691 -17.641 1 94.38 161 PHE B CA 1
ATOM 3545 C C . PHE B 1 161 ? 10.242 -4.828 -18.516 1 94.38 161 PHE B C 1
ATOM 3547 O O . PHE B 1 161 ? 9.773 -5.941 -18.766 1 94.38 161 PHE B O 1
ATOM 3554 N N . LYS B 1 162 ? 9.742 -3.766 -19.031 1 94.06 162 LYS B N 1
ATOM 3555 C CA . LYS B 1 162 ? 8.57 -3.779 -19.906 1 94.06 162 LYS B CA 1
ATOM 3556 C C . LYS B 1 162 ? 8.898 -4.41 -21.25 1 94.06 162 LYS B C 1
ATOM 3558 O O . LYS B 1 162 ? 8 -4.812 -22 1 94.06 162 LYS B O 1
ATOM 3563 N N . SER B 1 163 ? 10.133 -4.418 -21.516 1 96 163 SER B N 1
ATOM 3564 C CA . SER B 1 163 ? 10.57 -4.98 -22.781 1 96 163 SER B CA 1
ATOM 3565 C C . SER B 1 163 ? 10.891 -6.465 -22.656 1 96 163 SER B C 1
ATOM 3567 O O . SER B 1 163 ? 11.328 -7.098 -23.625 1 96 163 SER B O 1
ATOM 3569 N N . VAL B 1 164 ? 10.711 -6.977 -21.438 1 96.75 164 VAL B N 1
ATOM 3570 C CA . VAL B 1 164 ? 11.133 -8.344 -21.156 1 96.75 164 VAL B CA 1
ATOM 3571 C C . VAL B 1 164 ? 9.906 -9.25 -21.078 1 96.75 164 VAL B C 1
ATOM 3573 O O . VAL B 1 164 ? 8.93 -8.93 -20.391 1 96.75 164 VAL B O 1
ATOM 3576 N N . ASN B 1 165 ? 9.906 -10.273 -21.828 1 96 165 ASN B N 1
ATOM 3577 C CA . ASN B 1 165 ? 8.992 -11.398 -21.656 1 96 165 ASN B CA 1
ATOM 3578 C C . ASN B 1 165 ? 9.688 -12.602 -21.016 1 96 165 ASN B C 1
ATOM 3580 O O . ASN B 1 165 ? 10.539 -13.227 -21.641 1 96 165 ASN B O 1
ATOM 3584 N N . ALA B 1 166 ? 9.375 -12.852 -19.797 1 96.94 166 ALA B N 1
ATOM 3585 C CA . ALA B 1 166 ? 10 -13.953 -19.062 1 96.94 166 ALA B CA 1
ATOM 3586 C C . ALA B 1 166 ? 8.969 -15.023 -18.719 1 96.94 166 ALA B C 1
ATOM 3588 O O . ALA B 1 166 ? 7.836 -14.711 -18.359 1 96.94 166 ALA B O 1
ATOM 3589 N N . ILE B 1 167 ? 9.414 -16.281 -18.812 1 94.69 167 ILE B N 1
ATOM 3590 C CA . ILE B 1 167 ? 8.508 -17.391 -18.578 1 94.69 167 ILE B CA 1
ATOM 3591 C C . ILE B 1 167 ? 9.047 -18.281 -17.453 1 94.69 167 ILE B C 1
ATOM 3593 O O . ILE B 1 167 ? 10.195 -18.719 -17.5 1 94.69 167 ILE B O 1
ATOM 3597 N N . VAL B 1 168 ? 8.25 -18.453 -16.484 1 96.75 168 VAL B N 1
ATOM 3598 C CA . VAL B 1 168 ? 8.531 -19.406 -15.414 1 96.75 168 VAL B CA 1
ATOM 3599 C C . VAL B 1 168 ? 7.391 -20.422 -15.305 1 96.75 168 VAL B C 1
ATOM 3601 O O . VAL B 1 168 ? 6.219 -20.031 -15.289 1 96.7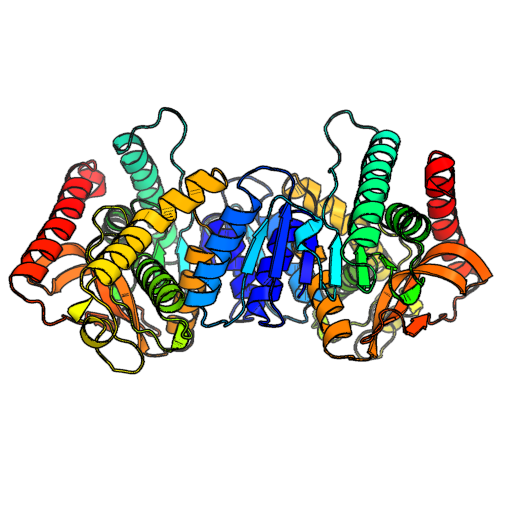5 168 VAL B O 1
ATOM 3604 N N . LEU B 1 169 ? 7.699 -21.75 -15.312 1 97.12 169 LEU B N 1
ATOM 3605 C CA . LEU B 1 169 ? 6.727 -22.844 -15.242 1 97.12 169 LEU B CA 1
ATOM 3606 C C . LEU B 1 169 ? 6.949 -23.688 -14 1 97.12 169 LEU B C 1
ATOM 3608 O O . LEU B 1 169 ? 7.812 -23.391 -13.18 1 97.12 169 LEU B O 1
ATOM 3612 N N . GLY B 1 170 ? 6.133 -24.703 -13.867 1 94.62 170 GLY B N 1
ATOM 3613 C CA . GLY B 1 170 ? 6.363 -25.719 -12.859 1 94.62 170 GLY B CA 1
ATOM 3614 C C . GLY B 1 170 ? 5.703 -25.406 -11.531 1 94.62 170 GLY B C 1
ATOM 3615 O O . GLY B 1 170 ? 4.477 -25.344 -11.438 1 94.62 170 GLY B O 1
ATOM 3616 N N . MET B 1 171 ? 6.562 -25.172 -10.586 1 92.75 171 MET B N 1
ATOM 3617 C CA . MET B 1 171 ? 6.102 -24.969 -9.219 1 92.75 171 MET B CA 1
ATOM 3618 C C . MET B 1 171 ? 6.578 -23.625 -8.672 1 92.75 171 MET B C 1
ATOM 3620 O O . MET B 1 171 ? 7.625 -23.125 -9.086 1 92.75 171 MET B O 1
ATOM 3624 N N . HIS B 1 172 ? 5.758 -23.047 -7.766 1 89.94 172 HIS B N 1
ATOM 3625 C CA . HIS B 1 172 ? 6.25 -21.859 -7.055 1 89.94 172 HIS B CA 1
ATOM 3626 C C . HIS B 1 172 ? 7.293 -22.25 -6.012 1 89.94 172 HIS B C 1
ATOM 3628 O O . HIS B 1 172 ? 7.121 -23.234 -5.289 1 89.94 172 HIS B O 1
ATOM 3634 N N . GLY B 1 173 ? 8.344 -21.469 -5.953 1 87.38 173 GLY B N 1
ATOM 3635 C CA . GLY B 1 173 ? 9.359 -21.719 -4.941 1 87.38 173 GLY B CA 1
ATOM 3636 C C . GLY B 1 173 ? 10.648 -22.281 -5.516 1 87.38 173 GLY B C 1
ATOM 3637 O O . GLY B 1 173 ? 11.023 -21.953 -6.645 1 87.38 173 GLY B O 1
ATOM 3638 N N . GLN B 1 174 ? 11.289 -23.156 -4.711 1 85.06 174 GLN B N 1
ATOM 3639 C CA . GLN B 1 174 ? 12.656 -23.562 -5.016 1 85.06 174 GLN B CA 1
ATOM 3640 C C . GLN B 1 174 ? 12.703 -24.469 -6.238 1 85.06 174 GLN B C 1
ATOM 3642 O O . GLN B 1 174 ? 13.703 -24.516 -6.953 1 85.06 174 GLN B O 1
ATOM 3647 N N . LYS B 1 175 ? 11.609 -25.109 -6.484 1 89.06 175 LYS B N 1
ATOM 3648 C CA . LYS B 1 175 ? 11.594 -26.047 -7.598 1 89.06 175 LYS B CA 1
ATOM 3649 C C . LYS B 1 175 ? 10.93 -25.438 -8.828 1 89.06 175 LYS B C 1
ATOM 3651 O O . LYS B 1 175 ? 10.477 -26.172 -9.719 1 89.06 175 LYS B O 1
ATOM 3656 N N . MET B 1 176 ? 10.82 -24.094 -8.758 1 93.62 176 MET B N 1
ATOM 3657 C CA . MET B 1 176 ? 10.289 -23.438 -9.953 1 93.62 176 MET B CA 1
ATOM 3658 C C . MET B 1 176 ? 11.172 -23.719 -11.164 1 93.62 176 MET B C 1
ATOM 3660 O O . MET B 1 176 ? 12.359 -24 -11.016 1 93.62 176 MET B O 1
ATOM 3664 N N . PHE B 1 177 ? 10.586 -23.625 -12.336 1 94.94 177 PHE B N 1
ATOM 3665 C CA . PHE B 1 177 ? 11.281 -23.922 -13.578 1 94.94 177 PHE B CA 1
ATOM 3666 C C . PHE B 1 177 ? 11.281 -22.719 -14.508 1 94.94 177 PHE B C 1
ATOM 3668 O O . PHE B 1 177 ? 10.445 -22.625 -15.414 1 94.94 177 PHE B O 1
ATOM 3675 N N . PRO B 1 178 ? 12.25 -21.766 -14.352 1 96.56 178 PRO B N 1
ATOM 3676 C CA . PRO B 1 178 ? 12.422 -20.719 -15.359 1 96.56 178 PRO B CA 1
ATOM 3677 C C . PRO B 1 178 ? 12.812 -21.266 -16.734 1 96.56 178 PRO B C 1
ATOM 3679 O O . PRO B 1 178 ? 13.594 -22.203 -16.812 1 96.56 178 PRO B O 1
ATOM 3682 N N . VAL B 1 179 ? 12.266 -20.688 -17.812 1 96.12 179 VAL B N 1
ATOM 3683 C CA . VAL B 1 179 ? 12.516 -21.172 -19.156 1 96.12 179 VAL B CA 1
ATOM 3684 C C . VAL B 1 179 ? 13.188 -20.062 -19.984 1 96.12 179 VAL B C 1
ATOM 3686 O O . VAL B 1 179 ? 12.547 -19.438 -20.844 1 96.12 179 VAL B O 1
ATOM 3689 N N . PRO B 1 180 ? 14.461 -19.938 -19.875 1 96.62 180 PRO B N 1
ATOM 3690 C CA . PRO B 1 180 ? 15.156 -18.844 -20.578 1 96.62 180 PRO B CA 1
ATOM 3691 C C . PRO B 1 180 ? 14.977 -18.922 -22.094 1 96.62 180 PRO B C 1
ATOM 3693 O O . PRO B 1 180 ? 14.828 -17.875 -22.734 1 96.62 180 PRO B O 1
ATOM 3696 N N . ARG B 1 181 ? 14.977 -20.141 -22.641 1 95.19 181 ARG B N 1
ATOM 3697 C CA . ARG B 1 181 ? 14.898 -20.312 -24.094 1 95.19 181 ARG B CA 1
ATOM 3698 C C . ARG B 1 181 ? 13.625 -19.688 -24.656 1 95.19 181 ARG B C 1
ATOM 3700 O O . ARG B 1 181 ? 13.625 -19.172 -25.766 1 95.19 181 ARG B O 1
ATOM 3707 N N . LEU B 1 182 ? 12.539 -19.734 -23.922 1 95.75 182 LEU B N 1
ATOM 3708 C CA . LEU B 1 182 ? 11.258 -19.203 -24.391 1 95.75 182 LEU B CA 1
ATOM 3709 C C . LEU B 1 182 ? 11.039 -17.781 -23.875 1 95.75 182 LEU B C 1
ATOM 3711 O O . LEU B 1 182 ? 9.938 -17.234 -23.984 1 95.75 182 LEU B O 1
ATOM 3715 N N . SER B 1 183 ? 12 -17.156 -23.219 1 97.12 183 SER B N 1
ATOM 3716 C CA . SER B 1 183 ? 11.984 -15.766 -22.781 1 97.12 183 SER B CA 1
ATOM 3717 C C . SER B 1 183 ? 12.727 -14.859 -23.766 1 97.12 183 SER B C 1
ATOM 3719 O O . SER B 1 183 ? 13.586 -15.32 -24.5 1 97.12 183 SER B O 1
ATOM 3721 N N . SER B 1 184 ? 12.336 -13.594 -23.781 1 97.31 184 SER B N 1
ATOM 3722 C CA . SER B 1 184 ? 12.898 -12.703 -24.797 1 97.31 184 SER B CA 1
ATOM 3723 C C . SER B 1 184 ? 12.906 -11.25 -24.312 1 97.31 184 SER B C 1
ATOM 3725 O O . SER B 1 184 ? 12.25 -10.922 -23.328 1 97.31 184 SER B O 1
ATOM 3727 N N . VAL B 1 185 ? 13.688 -10.477 -24.891 1 97.5 185 VAL B N 1
ATOM 3728 C CA . VAL B 1 185 ? 13.719 -9.031 -24.719 1 97.5 185 VAL B CA 1
ATOM 3729 C C . VAL B 1 185 ? 13.469 -8.344 -26.062 1 97.5 185 VAL B C 1
ATOM 3731 O O . VAL B 1 185 ? 14.25 -8.508 -27 1 97.5 185 VAL B O 1
ATOM 3734 N N . GLY B 1 186 ? 12.453 -7.656 -26.188 1 95.94 186 GLY B N 1
ATOM 3735 C CA . GLY B 1 186 ? 12.102 -7.027 -27.453 1 95.94 186 GLY B CA 1
ATOM 3736 C C . GLY B 1 186 ? 11.945 -8.016 -28.594 1 95.94 186 GLY B C 1
ATOM 3737 O O . GLY B 1 186 ? 12.312 -7.727 -29.734 1 95.94 186 GLY B O 1
ATOM 3738 N N . GLY B 1 187 ? 11.57 -9.141 -28.219 1 94.81 187 GLY B N 1
ATOM 3739 C CA . GLY B 1 187 ? 11.367 -10.172 -29.219 1 94.81 187 GLY B CA 1
ATOM 3740 C C . GLY B 1 187 ? 12.617 -10.969 -29.516 1 94.81 187 GLY B C 1
ATOM 3741 O O . GLY B 1 187 ? 12.562 -11.977 -30.234 1 94.81 187 GLY B O 1
ATOM 3742 N N . VAL B 1 188 ? 13.711 -10.531 -29.031 1 96.69 188 VAL B N 1
ATOM 3743 C CA . VAL B 1 188 ? 14.969 -11.234 -29.25 1 96.69 188 VAL B CA 1
ATOM 3744 C C . VAL B 1 188 ? 15.18 -12.281 -28.156 1 96.69 188 VAL B C 1
ATOM 3746 O O . VAL B 1 188 ? 15.148 -11.961 -26.969 1 96.69 188 VAL B O 1
ATOM 3749 N N . PRO B 1 189 ? 15.422 -13.508 -28.547 1 96.38 189 PRO B N 1
ATOM 3750 C CA . PRO B 1 189 ? 15.656 -14.547 -27.531 1 96.38 189 PRO B CA 1
ATOM 3751 C C . PRO B 1 189 ? 16.812 -14.219 -26.609 1 96.38 189 PRO B C 1
ATOM 3753 O O . PRO B 1 189 ? 17.828 -13.68 -27.047 1 96.38 189 PRO B O 1
ATOM 3756 N N . LEU B 1 190 ? 16.656 -14.617 -25.344 1 96.81 190 LEU B N 1
ATOM 3757 C CA . LEU B 1 190 ? 17.641 -14.266 -24.312 1 96.81 190 LEU B CA 1
ATOM 3758 C C . LEU B 1 190 ? 19.031 -14.773 -24.688 1 96.81 190 LEU B C 1
ATOM 3760 O O . LEU B 1 190 ? 20.031 -14.125 -24.391 1 96.81 190 LEU B O 1
ATOM 3764 N N . GLU B 1 191 ? 19.031 -15.961 -25.312 1 94.19 191 GLU B N 1
ATOM 3765 C CA . GLU B 1 191 ? 20.297 -16.625 -25.641 1 94.19 191 GLU B CA 1
ATOM 3766 C C . GLU B 1 191 ? 21.125 -15.781 -26.625 1 94.19 191 GLU B C 1
ATOM 3768 O O . GLU B 1 191 ? 22.344 -15.969 -26.734 1 94.19 191 GLU B O 1
ATOM 3773 N N . HIS B 1 192 ? 20.5 -14.859 -27.266 1 96.38 192 HIS B N 1
ATOM 3774 C CA . HIS B 1 192 ? 21.219 -13.992 -28.203 1 96.38 192 HIS B CA 1
ATOM 3775 C C . HIS B 1 192 ? 21.703 -12.727 -27.516 1 96.38 192 HIS B C 1
ATOM 3777 O O . HIS B 1 192 ? 22.516 -11.977 -28.062 1 96.38 192 HIS B O 1
ATOM 3783 N N . LEU B 1 193 ? 21.25 -12.5 -26.344 1 97.12 193 LEU B N 1
ATOM 3784 C CA . LEU B 1 193 ? 21.531 -11.234 -25.672 1 97.12 193 LEU B CA 1
ATOM 3785 C C . LEU B 1 193 ? 22.438 -11.445 -24.469 1 97.12 193 LEU B C 1
ATOM 3787 O O . LEU B 1 193 ? 23.078 -10.5 -23.984 1 97.12 193 LEU B O 1
ATOM 3791 N N . MET B 1 194 ? 22.453 -12.68 -23.953 1 97.19 194 MET B N 1
ATOM 3792 C CA . MET B 1 194 ? 23.172 -12.992 -22.719 1 97.19 194 MET B CA 1
ATOM 3793 C C . MET B 1 194 ? 23.953 -14.297 -22.859 1 97.19 194 MET B C 1
ATOM 3795 O O . MET B 1 194 ? 23.516 -15.211 -23.578 1 97.19 194 MET B O 1
ATOM 3799 N N . SER B 1 195 ? 25.094 -14.375 -22.188 1 97.38 195 SER B N 1
ATOM 3800 C CA . SER B 1 195 ? 25.844 -15.625 -22.125 1 97.38 195 SER B CA 1
ATOM 3801 C C . SER B 1 195 ? 25.094 -16.672 -21.297 1 97.38 195 SER B C 1
ATOM 3803 O O . SER B 1 195 ? 24.156 -16.328 -20.562 1 97.38 195 SER B O 1
ATOM 3805 N N . LYS B 1 196 ? 25.531 -17.906 -21.453 1 96.75 196 LYS B N 1
ATOM 3806 C CA . LYS B 1 196 ? 24.969 -18.984 -20.656 1 96.75 196 LYS B CA 1
ATOM 3807 C C . LYS B 1 196 ? 25.141 -18.703 -19.156 1 96.75 196 LYS B C 1
ATOM 3809 O O . LYS B 1 196 ? 24.25 -18.984 -18.359 1 96.75 196 LYS B O 1
ATOM 3814 N N . GLU B 1 197 ? 26.297 -18.172 -18.828 1 97.69 197 GLU B N 1
ATOM 3815 C CA . GLU B 1 197 ? 26.594 -17.859 -17.422 1 97.69 197 GLU B CA 1
ATOM 3816 C C . GLU B 1 197 ? 25.672 -16.766 -16.891 1 97.69 197 GLU B C 1
ATOM 3818 O O . GLU B 1 197 ? 25.203 -16.859 -15.758 1 97.69 197 GLU B O 1
ATOM 3823 N N . GLU B 1 198 ? 25.453 -15.797 -17.688 1 97.62 198 GLU B N 1
ATOM 3824 C CA . GLU B 1 198 ? 24.562 -14.703 -17.312 1 97.62 198 GLU B CA 1
ATOM 3825 C C . GLU B 1 198 ? 23.125 -15.188 -17.125 1 97.62 198 GLU B C 1
ATOM 3827 O O . GLU B 1 198 ? 22.422 -14.766 -16.203 1 97.62 198 GLU B O 1
ATOM 3832 N N . ILE B 1 199 ? 22.719 -16.031 -18.016 1 97.75 199 ILE B N 1
ATOM 3833 C CA . ILE B 1 199 ? 21.375 -16.594 -17.938 1 97.75 199 ILE B CA 1
ATOM 3834 C C . ILE B 1 199 ? 21.234 -17.422 -16.656 1 97.75 199 ILE B C 1
ATOM 3836 O O . ILE B 1 199 ? 20.219 -17.328 -15.961 1 97.75 199 ILE B O 1
ATOM 3840 N N . GLU B 1 200 ? 22.219 -18.188 -16.359 1 97.44 200 GLU B N 1
ATOM 3841 C CA . GLU B 1 200 ? 22.203 -19 -15.133 1 97.44 200 GLU B CA 1
ATOM 3842 C C . GLU B 1 200 ? 22.141 -18.109 -13.891 1 97.44 200 GLU B C 1
ATOM 3844 O O . GLU B 1 200 ? 21.484 -18.453 -12.914 1 97.44 200 GLU B O 1
ATOM 3849 N N . GLU B 1 201 ? 22.797 -17.016 -13.914 1 98.06 201 GLU B N 1
ATOM 3850 C CA . GLU B 1 201 ? 22.75 -16.062 -12.812 1 98.06 201 GLU B CA 1
ATOM 3851 C C . GLU B 1 201 ? 21.359 -15.492 -12.633 1 98.06 201 GLU B C 1
ATOM 3853 O O . GLU B 1 201 ? 20.859 -15.391 -11.508 1 98.06 201 GLU B O 1
ATOM 3858 N N . VAL B 1 202 ? 20.734 -15.109 -13.727 1 98 202 VAL B N 1
ATOM 3859 C CA . VAL B 1 202 ? 19.375 -14.578 -13.703 1 98 202 VAL B CA 1
ATOM 3860 C C . VAL B 1 202 ? 18.422 -15.617 -13.125 1 98 202 VAL B C 1
ATOM 3862 O O . VAL B 1 202 ? 17.578 -15.297 -12.289 1 98 202 VAL B O 1
ATOM 3865 N N . VAL B 1 203 ? 18.547 -16.844 -13.586 1 97.25 203 VAL B N 1
ATOM 3866 C CA . VAL B 1 203 ? 17.703 -17.938 -13.125 1 97.25 203 VAL B CA 1
ATOM 3867 C C . VAL B 1 203 ? 17.891 -18.141 -11.625 1 97.25 203 VAL B C 1
ATOM 3869 O O . VAL B 1 203 ? 16.922 -18.25 -10.875 1 97.25 203 VAL B O 1
ATOM 3872 N N . SER B 1 204 ? 19.141 -18.109 -11.203 1 97.62 204 SER B N 1
ATOM 3873 C CA . SER B 1 204 ? 19.453 -18.281 -9.789 1 97.62 204 SER B CA 1
ATOM 3874 C C . SER B 1 204 ? 18.859 -17.156 -8.945 1 97.62 204 SER B C 1
ATOM 3876 O O . SER B 1 204 ? 18.281 -17.406 -7.883 1 97.62 204 SER B O 1
ATOM 3878 N N . GLU B 1 205 ? 18.984 -15.922 -9.383 1 97.5 205 GLU B N 1
ATOM 3879 C CA . GLU B 1 205 ? 18.438 -14.773 -8.664 1 97.5 205 GLU B CA 1
ATOM 3880 C C . GLU B 1 205 ? 16.922 -14.844 -8.586 1 97.5 205 GLU B C 1
ATOM 3882 O O . GLU B 1 205 ? 16.328 -14.492 -7.566 1 97.5 205 GLU B O 1
ATOM 3887 N N . THR B 1 206 ? 16.328 -15.281 -9.688 1 97.44 206 THR B N 1
ATOM 3888 C CA . THR B 1 206 ? 14.875 -15.414 -9.734 1 97.44 206 THR B CA 1
ATOM 3889 C C . THR B 1 206 ? 14.391 -16.438 -8.703 1 97.44 206 THR B C 1
ATOM 3891 O O . THR B 1 206 ? 13.5 -16.141 -7.906 1 97.44 206 THR B O 1
ATOM 3894 N N . VAL B 1 207 ? 15.047 -17.594 -8.641 1 96.69 207 VAL B N 1
ATOM 3895 C CA . VAL B 1 207 ? 14.656 -18.703 -7.777 1 96.69 207 VAL B CA 1
ATOM 3896 C C . VAL B 1 207 ? 14.844 -18.297 -6.312 1 96.69 207 VAL B C 1
ATOM 3898 O O . VAL B 1 207 ? 14.047 -18.688 -5.453 1 96.69 207 VAL B O 1
ATOM 3901 N N . ASN B 1 208 ? 15.828 -17.484 -6.027 1 96.88 208 ASN B N 1
ATOM 3902 C CA . ASN B 1 208 ? 16.203 -17.172 -4.652 1 96.88 208 ASN B CA 1
ATOM 3903 C C . ASN B 1 208 ? 15.656 -15.812 -4.219 1 96.88 208 ASN B C 1
ATOM 3905 O O . ASN B 1 208 ? 15.953 -15.344 -3.117 1 96.88 208 ASN B O 1
ATOM 3909 N N . ALA B 1 209 ? 14.898 -15.172 -5.074 1 96.56 209 ALA B N 1
ATOM 3910 C CA . ALA B 1 209 ? 14.445 -13.805 -4.832 1 96.56 209 ALA B CA 1
ATOM 3911 C C . ALA B 1 209 ? 13.664 -13.711 -3.525 1 96.56 209 ALA B C 1
ATOM 3913 O O . ALA B 1 209 ? 13.914 -12.828 -2.703 1 96.56 209 ALA B O 1
ATOM 3914 N N . GLY B 1 210 ? 12.695 -14.625 -3.322 1 95.19 210 GLY B N 1
ATOM 3915 C CA . GLY B 1 210 ? 11.898 -14.625 -2.104 1 95.19 210 GLY B CA 1
ATOM 3916 C C . GLY B 1 210 ? 12.734 -14.812 -0.85 1 95.19 210 GLY B C 1
ATOM 3917 O O . GLY B 1 210 ? 12.531 -14.117 0.147 1 95.19 210 GLY B O 1
ATOM 3918 N N . ALA B 1 211 ? 13.633 -15.742 -0.89 1 94.81 211 ALA B N 1
ATOM 3919 C CA . ALA B 1 211 ? 14.508 -16.016 0.245 1 94.81 211 ALA B CA 1
ATOM 3920 C C . ALA B 1 211 ? 15.383 -14.812 0.564 1 94.81 211 ALA B C 1
ATOM 3922 O O . ALA B 1 211 ? 15.633 -14.508 1.733 1 94.81 211 ALA B O 1
ATOM 3923 N N . LYS B 1 212 ? 15.859 -14.172 -0.47 1 97 212 LYS B N 1
ATOM 3924 C CA . LYS B 1 212 ? 16.703 -12.992 -0.292 1 97 212 LYS B CA 1
ATOM 3925 C C . LYS B 1 212 ? 15.945 -11.891 0.439 1 97 212 LYS B C 1
ATOM 3927 O O . LYS B 1 212 ? 16.484 -11.25 1.346 1 97 212 LYS B O 1
ATOM 3932 N N . ILE B 1 213 ? 14.719 -11.641 0.073 1 97.5 213 ILE B N 1
ATOM 3933 C CA . ILE B 1 213 ? 13.883 -10.625 0.709 1 97.5 213 ILE B CA 1
ATOM 3934 C C . ILE B 1 213 ? 13.688 -10.969 2.184 1 97.5 213 ILE B C 1
ATOM 3936 O O . ILE B 1 213 ? 13.836 -10.109 3.053 1 97.5 213 ILE B O 1
ATOM 3940 N N . THR B 1 214 ? 13.352 -12.227 2.477 1 95.25 214 THR B N 1
ATOM 3941 C CA . THR B 1 214 ? 13.125 -12.664 3.848 1 95.25 214 THR B CA 1
ATOM 3942 C C . THR B 1 214 ? 14.391 -12.492 4.684 1 95.25 214 THR B C 1
ATOM 3944 O O . THR B 1 214 ? 14.328 -12.086 5.844 1 95.25 214 THR B O 1
ATOM 3947 N N . GLU B 1 215 ? 15.469 -12.836 4.07 1 96.44 215 GLU B N 1
ATOM 3948 C CA . GLU B 1 215 ? 16.75 -12.703 4.766 1 96.44 215 GLU B CA 1
ATOM 3949 C C . GLU B 1 215 ? 17.031 -11.25 5.109 1 96.44 215 GLU B C 1
ATOM 3951 O O . GLU B 1 215 ? 17.562 -10.953 6.188 1 96.44 215 GLU B O 1
ATOM 3956 N N . LEU B 1 216 ? 16.703 -10.352 4.211 1 97.06 216 LEU B N 1
ATOM 3957 C CA . LEU B 1 216 ? 17.031 -8.938 4.371 1 97.06 216 LEU B CA 1
ATOM 3958 C C . LEU B 1 216 ? 16.125 -8.289 5.41 1 97.06 216 LEU B C 1
ATOM 3960 O O . LEU B 1 216 ? 16.609 -7.598 6.312 1 97.06 216 LEU B O 1
ATOM 3964 N N . ARG B 1 217 ? 14.789 -8.547 5.32 1 96.06 217 ARG B N 1
ATOM 3965 C CA . ARG B 1 217 ? 13.914 -7.715 6.133 1 96.06 217 ARG B CA 1
ATOM 3966 C C . ARG B 1 217 ? 13.195 -8.547 7.195 1 96.06 217 ARG B C 1
ATOM 3968 O O . ARG B 1 217 ? 12.477 -8 8.031 1 96.06 217 ARG B O 1
ATOM 3975 N N . GLY B 1 218 ? 13.344 -9.93 7.129 1 93.44 218 GLY B N 1
ATOM 3976 C CA . GLY B 1 218 ? 12.867 -10.766 8.219 1 93.44 218 GLY B CA 1
ATOM 3977 C C . GLY B 1 218 ? 11.5 -11.367 7.957 1 93.44 218 GLY B C 1
ATOM 3978 O O . GLY B 1 218 ? 10.992 -12.148 8.766 1 93.44 218 GLY B O 1
ATOM 3979 N N . TYR B 1 219 ? 10.82 -10.984 6.875 1 93.25 219 TYR B N 1
ATOM 3980 C CA . TYR B 1 219 ? 9.547 -11.594 6.52 1 93.25 219 TYR B CA 1
ATOM 3981 C C . TYR B 1 219 ? 9.383 -11.672 5.004 1 93.25 219 TYR B C 1
ATOM 3983 O O . TYR B 1 219 ? 10.094 -11 4.262 1 93.25 219 TYR B O 1
ATOM 3991 N N . SER B 1 220 ? 8.484 -12.445 4.582 1 93.88 220 SER B N 1
ATOM 3992 C CA . SER B 1 220 ? 8.312 -12.789 3.174 1 93.88 220 SER B CA 1
ATOM 3993 C C . SER B 1 220 ? 7.773 -11.609 2.375 1 93.88 220 SER B C 1
ATOM 3995 O O . SER B 1 220 ? 7.32 -10.617 2.953 1 93.88 220 SER B O 1
ATOM 3997 N N . SER B 1 221 ? 7.797 -11.758 1.043 1 96.19 221 SER B N 1
ATOM 3998 C CA . SER B 1 221 ? 7.328 -10.734 0.12 1 96.19 221 SER B CA 1
ATOM 3999 C C . SER B 1 221 ? 5.836 -10.461 0.304 1 96.19 221 SER B C 1
ATOM 4001 O O . SER B 1 221 ? 5.062 -11.391 0.568 1 96.19 221 SER B O 1
ATOM 4003 N N . ASN B 1 222 ? 5.48 -9.195 0.163 1 97.69 222 ASN B N 1
ATOM 4004 C CA . ASN B 1 222 ? 4.062 -8.859 0.226 1 97.69 222 ASN B CA 1
ATOM 4005 C C . ASN B 1 222 ? 3.674 -7.852 -0.856 1 97.69 222 ASN B C 1
ATOM 4007 O O . ASN B 1 222 ? 2.52 -7.812 -1.285 1 97.69 222 ASN B O 1
ATOM 4011 N N . TYR B 1 223 ? 4.574 -7.02 -1.346 1 98.5 223 TYR B N 1
ATOM 4012 C CA . TYR B 1 223 ? 4.25 -6.059 -2.393 1 98.5 223 TYR B CA 1
ATOM 4013 C C . TYR B 1 223 ? 4.223 -6.73 -3.762 1 98.5 223 TYR B C 1
ATOM 4015 O O . TYR B 1 223 ? 3.344 -6.453 -4.578 1 98.5 223 TYR B O 1
ATOM 4023 N N . GLY B 1 224 ? 5.234 -7.562 -4.059 1 97.81 224 GLY B N 1
ATOM 4024 C CA . GLY B 1 224 ? 5.234 -8.336 -5.289 1 97.81 224 GLY B CA 1
ATOM 4025 C C . GLY B 1 224 ? 3.959 -9.141 -5.488 1 97.81 224 GLY B C 1
ATOM 4026 O O . GLY B 1 224 ? 3.25 -8.953 -6.477 1 97.81 224 GLY B O 1
ATOM 4027 N N . PRO B 1 225 ? 3.676 -9.984 -4.488 1 97.75 225 PRO B N 1
ATOM 4028 C CA . PRO B 1 225 ? 2.424 -10.734 -4.582 1 97.75 225 PRO B CA 1
ATOM 4029 C C . PRO B 1 225 ? 1.204 -9.836 -4.762 1 97.75 225 PRO B C 1
ATOM 4031 O O . PRO B 1 225 ? 0.31 -10.148 -5.551 1 97.75 225 PRO B O 1
ATOM 4034 N N . ALA B 1 226 ? 1.143 -8.727 -4.059 1 98.5 226 ALA B N 1
ATOM 4035 C CA . ALA B 1 226 ? 0.02 -7.797 -4.164 1 98.5 226 ALA B CA 1
ATOM 4036 C C . ALA B 1 226 ? -0.121 -7.266 -5.586 1 98.5 226 ALA B C 1
ATOM 4038 O O . ALA B 1 226 ? -1.229 -7.188 -6.121 1 98.5 226 ALA B O 1
ATOM 4039 N N . ALA B 1 227 ? 1.006 -6.91 -6.168 1 98.25 227 ALA B N 1
ATOM 4040 C CA . ALA B 1 227 ? 1 -6.406 -7.539 1 98.25 227 ALA B CA 1
ATOM 4041 C C . ALA B 1 227 ? 0.404 -7.434 -8.5 1 98.25 227 ALA B C 1
ATOM 4043 O O . ALA B 1 227 ? -0.417 -7.09 -9.352 1 98.25 227 ALA B O 1
ATOM 4044 N N . GLY B 1 2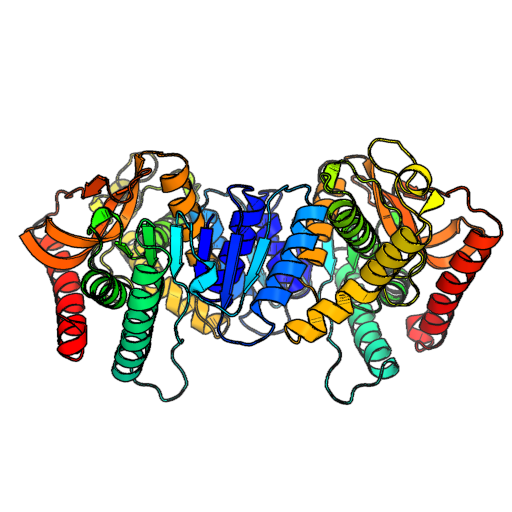28 ? 0.829 -8.664 -8.352 1 97.81 228 GLY B N 1
ATOM 4045 C CA . GLY B 1 228 ? 0.286 -9.727 -9.188 1 97.81 228 GLY B CA 1
ATOM 4046 C C . GLY B 1 228 ? -1.204 -9.93 -8.992 1 97.81 228 GLY B C 1
ATOM 4047 O O . GLY B 1 228 ? -1.929 -10.203 -9.953 1 97.81 228 GLY B O 1
ATOM 4048 N N . LEU B 1 229 ? -1.657 -9.836 -7.758 1 98.31 229 LEU B N 1
ATOM 4049 C CA . LEU B 1 229 ? -3.082 -9.969 -7.477 1 98.31 229 LEU B CA 1
ATOM 4050 C C . LEU B 1 229 ? -3.873 -8.852 -8.148 1 98.31 229 LEU B C 1
ATOM 4052 O O . LEU B 1 229 ? -4.957 -9.094 -8.688 1 98.31 229 LEU B O 1
ATOM 4056 N N . VAL B 1 230 ? -3.348 -7.656 -8.102 1 97.81 230 VAL B N 1
ATOM 4057 C CA . VAL B 1 230 ? -4.004 -6.52 -8.734 1 97.81 230 VAL B CA 1
ATOM 4058 C C . VAL B 1 230 ? -4.145 -6.77 -10.234 1 97.81 230 VAL B C 1
ATOM 4060 O O . VAL B 1 230 ? -5.215 -6.559 -10.812 1 97.81 230 VAL B O 1
ATOM 4063 N N . LEU B 1 231 ? -3.088 -7.238 -10.891 1 97.25 231 LEU B N 1
ATOM 4064 C CA . LEU B 1 231 ? -3.125 -7.527 -12.32 1 97.25 231 LEU B CA 1
ATOM 4065 C C . LEU B 1 231 ? -4.129 -8.633 -12.625 1 97.25 231 LEU B C 1
ATOM 4067 O O . LEU B 1 231 ? -4.816 -8.594 -13.648 1 97.25 231 LEU B O 1
ATOM 4071 N N . THR B 1 232 ? -4.16 -9.609 -11.75 1 97.81 232 THR B N 1
ATOM 4072 C CA . THR B 1 232 ? -5.117 -10.695 -11.922 1 97.81 232 THR B CA 1
ATOM 4073 C C . THR B 1 232 ? -6.551 -10.172 -11.859 1 97.81 232 THR B C 1
ATOM 4075 O O . THR B 1 232 ? -7.375 -10.484 -12.719 1 97.81 232 THR B O 1
ATOM 4078 N N . VAL B 1 233 ? -6.859 -9.344 -10.852 1 97.81 233 VAL B N 1
ATOM 4079 C CA . VAL B 1 233 ? -8.18 -8.742 -10.695 1 97.81 233 VAL B CA 1
ATOM 4080 C C . VAL B 1 233 ? -8.523 -7.914 -11.93 1 97.81 233 VAL B C 1
ATOM 4082 O O . VAL B 1 233 ? -9.625 -8.016 -12.461 1 97.81 233 VAL B O 1
ATOM 4085 N N . GLU B 1 234 ? -7.574 -7.168 -12.367 1 96.88 234 GLU B N 1
ATOM 4086 C CA . GLU B 1 234 ? -7.785 -6.328 -13.547 1 96.88 234 GLU B CA 1
ATOM 4087 C C . GLU B 1 234 ? -8.086 -7.176 -14.781 1 96.88 234 GLU B C 1
ATOM 4089 O O . GLU B 1 234 ? -8.969 -6.832 -15.57 1 96.88 234 GLU B O 1
ATOM 4094 N N . ALA B 1 235 ? -7.312 -8.25 -14.922 1 96.81 235 ALA B N 1
ATOM 4095 C CA . ALA B 1 235 ? -7.52 -9.125 -16.078 1 96.81 235 ALA B CA 1
ATOM 4096 C C . ALA B 1 235 ? -8.93 -9.703 -16.078 1 96.81 235 ALA B C 1
ATOM 4098 O O . ALA B 1 235 ? -9.57 -9.789 -17.125 1 96.81 235 ALA B O 1
ATOM 4099 N N . ILE B 1 236 ? -9.391 -10.086 -14.93 1 97.38 236 ILE B N 1
ATOM 4100 C CA . ILE B 1 236 ? -10.727 -10.664 -14.805 1 97.38 236 ILE B CA 1
ATOM 4101 C C . ILE B 1 236 ? -11.781 -9.594 -15.039 1 97.38 236 ILE B C 1
ATOM 4103 O O . ILE B 1 236 ? -12.68 -9.773 -15.867 1 97.38 236 ILE B O 1
ATOM 4107 N N . LYS B 1 237 ? -11.664 -8.453 -14.359 1 96.69 237 LYS B N 1
ATOM 4108 C CA . LYS B 1 237 ? -12.68 -7.402 -14.383 1 96.69 237 LYS B CA 1
ATOM 4109 C C . LYS B 1 237 ? -12.773 -6.77 -15.773 1 96.69 237 LYS B C 1
ATOM 4111 O O . LYS B 1 237 ? -13.859 -6.379 -16.203 1 96.69 237 LYS B O 1
ATOM 4116 N N . ARG B 1 238 ? -11.672 -6.707 -16.469 1 95.88 238 ARG B N 1
ATOM 4117 C CA . ARG B 1 238 ? -11.648 -6.055 -17.781 1 95.88 238 ARG B CA 1
ATOM 4118 C C . ARG B 1 238 ? -11.805 -7.066 -18.906 1 95.88 238 ARG B C 1
ATOM 4120 O O . ARG B 1 238 ? -11.875 -6.695 -20.078 1 95.88 238 ARG B O 1
ATOM 4127 N N . ASP B 1 239 ? -11.891 -8.297 -18.531 1 97.69 239 ASP B N 1
ATOM 4128 C CA . ASP B 1 239 ? -11.922 -9.344 -19.547 1 97.69 239 ASP B CA 1
ATOM 4129 C C . ASP B 1 239 ? -10.805 -9.164 -20.562 1 97.69 239 ASP B C 1
ATOM 4131 O O . ASP B 1 239 ? -11.055 -9.164 -21.781 1 97.69 239 ASP B O 1
ATOM 4135 N N . SER B 1 240 ? -9.617 -8.969 -20.078 1 96 240 SER B N 1
ATOM 4136 C CA . SER B 1 240 ? -8.539 -8.469 -20.922 1 96 240 SER B CA 1
ATOM 4137 C C . SER B 1 240 ? -7.934 -9.578 -21.766 1 96 240 SER B C 1
ATOM 4139 O O . SER B 1 240 ? -7.211 -9.312 -22.734 1 96 240 SER B O 1
ATOM 4141 N N . LYS B 1 241 ? -8.18 -10.781 -21.453 1 97.62 241 LYS B N 1
ATOM 4142 C CA . LYS B 1 241 ? -7.629 -11.938 -22.156 1 97.62 241 LYS B CA 1
ATOM 4143 C C . LYS B 1 241 ? -6.105 -11.93 -22.109 1 97.62 241 LYS B C 1
ATOM 4145 O O . LYS B 1 241 ? -5.453 -12.352 -23.062 1 97.62 241 LYS B O 1
ATOM 4150 N N . ARG B 1 242 ? -5.562 -11.453 -21.062 1 95.75 242 ARG B N 1
ATOM 4151 C CA . ARG B 1 242 ? -4.117 -11.484 -20.859 1 95.75 242 ARG B CA 1
ATOM 4152 C C . ARG B 1 242 ? -3.639 -12.891 -20.531 1 95.75 242 ARG B C 1
ATOM 4154 O O . ARG B 1 242 ? -4.414 -13.719 -20.047 1 95.75 242 ARG B O 1
ATOM 4161 N N . ILE B 1 243 ? -2.385 -13.117 -20.891 1 96.62 243 ILE B N 1
ATOM 4162 C CA . ILE B 1 243 ? -1.771 -14.406 -20.609 1 96.62 243 ILE B CA 1
ATOM 4163 C C . ILE B 1 243 ? -0.784 -14.266 -19.453 1 96.62 243 ILE B C 1
ATOM 4165 O O . ILE B 1 243 ? 0.164 -13.477 -19.531 1 96.62 243 ILE B O 1
ATOM 4169 N N . TYR B 1 244 ? -1.026 -14.961 -18.359 1 96.19 244 TYR B N 1
ATOM 4170 C CA . TYR B 1 244 ? -0.122 -15.039 -17.219 1 96.19 244 TYR B CA 1
ATOM 4171 C C . TYR B 1 244 ? 0.038 -16.484 -16.766 1 96.19 244 TYR B C 1
ATOM 4173 O O . TYR B 1 244 ? -0.85 -17.312 -16.969 1 96.19 244 TYR B O 1
ATOM 4181 N N . PRO B 1 245 ? 1.178 -16.781 -16.266 1 97.12 245 PRO B N 1
ATOM 4182 C CA . PRO B 1 245 ? 1.283 -18.094 -15.633 1 97.12 245 PRO B CA 1
ATOM 4183 C C . PRO B 1 245 ? 0.668 -18.109 -14.234 1 97.12 245 PRO B C 1
ATOM 4185 O O . PRO B 1 245 ? 0.792 -17.141 -13.484 1 97.12 245 PRO B O 1
ATOM 4188 N N . TYR B 1 246 ? -0.033 -19.203 -13.914 1 97.94 246 TYR B N 1
ATOM 4189 C CA . TYR B 1 246 ? -0.639 -19.453 -12.609 1 97.94 246 TYR B CA 1
ATOM 4190 C C . TYR B 1 246 ? -0.509 -20.922 -12.227 1 97.94 246 TYR B C 1
ATOM 4192 O O . TYR B 1 246 ? -0.14 -21.766 -13.055 1 97.94 246 TYR B O 1
ATOM 4200 N N . SER B 1 247 ? -0.675 -21.203 -10.953 1 98 247 SER B N 1
ATOM 4201 C CA . SER B 1 247 ? -0.863 -22.578 -10.516 1 98 247 SER B CA 1
ATOM 4202 C C . SER B 1 247 ? -2.283 -23.062 -10.797 1 98 247 SER B C 1
ATOM 4204 O O . SER B 1 247 ? -3.227 -22.656 -10.117 1 98 247 SER B O 1
ATOM 4206 N N . LEU B 1 248 ? -2.395 -23.953 -11.75 1 98.44 248 LEU B N 1
ATOM 4207 C CA . LEU B 1 248 ? -3.721 -24.328 -12.234 1 98.44 248 LEU B CA 1
ATOM 4208 C C . LEU B 1 248 ? -3.896 -25.844 -12.211 1 98.44 248 LEU B C 1
ATOM 4210 O O . LEU B 1 248 ? -2.928 -26.594 -12.391 1 98.44 248 LEU B O 1
ATOM 4214 N N . TYR B 1 249 ? -5.102 -26.234 -11.977 1 98.25 249 TYR B N 1
ATOM 4215 C CA . TYR B 1 249 ? -5.453 -27.656 -12.031 1 98.25 249 TYR B CA 1
ATOM 4216 C C . TYR B 1 249 ? -5.434 -28.172 -13.469 1 98.25 249 TYR B C 1
ATOM 4218 O O . TYR B 1 249 ? -6.137 -27.641 -14.336 1 98.25 249 TYR B O 1
ATOM 4226 N N . LEU B 1 250 ? -4.672 -29.281 -13.711 1 98.19 250 LEU B N 1
ATOM 4227 C CA . LEU B 1 250 ? -4.477 -29.797 -15.062 1 98.19 250 LEU B CA 1
ATOM 4228 C C . LEU B 1 250 ? -5.363 -31.016 -15.305 1 98.19 250 LEU B C 1
ATOM 4230 O O . LEU B 1 250 ? -5.523 -31.859 -14.422 1 98.19 250 LEU B O 1
ATOM 4234 N N . GLN B 1 251 ? -5.973 -31.031 -16.422 1 97.44 251 GLN B N 1
ATOM 4235 C CA . GLN B 1 251 ? -6.828 -32.125 -16.859 1 97.44 251 GLN B CA 1
ATOM 4236 C C . GLN B 1 251 ? -6.449 -32.594 -18.25 1 97.44 251 GLN B C 1
ATOM 4238 O O . GLN B 1 251 ? -7.309 -32.719 -19.125 1 97.44 251 GLN B O 1
ATOM 4243 N N . GLY B 1 252 ? -5.188 -32.906 -18.438 1 97.88 252 GLY B N 1
ATOM 4244 C CA . GLY B 1 252 ? -4.676 -33.375 -19.719 1 97.88 252 GLY B CA 1
ATOM 4245 C C . GLY B 1 252 ? -3.551 -32.5 -20.25 1 97.88 252 GLY B C 1
ATOM 4246 O O . GLY B 1 252 ? -2.703 -33 -21.016 1 97.88 252 GLY B O 1
ATOM 4247 N N . GLU B 1 253 ? -3.6 -31.25 -19.906 1 97.75 253 GLU B N 1
ATOM 4248 C CA . GLU B 1 253 ? -2.557 -30.344 -20.375 1 97.75 253 GLU B CA 1
ATOM 4249 C C . GLU B 1 253 ? -1.174 -30.812 -19.938 1 97.75 253 GLU B C 1
ATOM 4251 O O . GLU B 1 253 ? -1.002 -31.312 -18.828 1 97.75 253 GLU B O 1
ATOM 4256 N N . TYR B 1 254 ? -0.173 -30.766 -20.844 1 97 254 TYR B N 1
ATOM 4257 C CA . TYR B 1 254 ? 1.215 -31.172 -20.656 1 97 254 TYR B CA 1
ATOM 4258 C C . TYR B 1 254 ? 1.307 -32.656 -20.297 1 97 254 TYR B C 1
ATOM 4260 O O . TYR B 1 254 ? 2.332 -33.094 -19.781 1 97 254 TYR B O 1
ATOM 4268 N N . GLY B 1 255 ? 0.178 -33.375 -20.453 1 97.12 255 GLY B N 1
ATOM 4269 C CA . GLY B 1 255 ? 0.136 -34.812 -20.172 1 97.12 255 GLY B CA 1
ATOM 4270 C C . GLY B 1 255 ? -0.216 -35.125 -18.719 1 97.12 255 GLY B C 1
ATOM 4271 O O . GLY B 1 255 ? -0.111 -36.281 -18.281 1 97.12 255 GLY B O 1
ATOM 4272 N N . TYR B 1 256 ? -0.604 -34.188 -18.031 1 97.81 256 TYR B N 1
ATOM 4273 C CA . TYR B 1 256 ? -0.878 -34.375 -16.609 1 97.81 256 TYR B CA 1
ATOM 4274 C C . TYR B 1 256 ? -2.371 -34.281 -16.312 1 97.81 256 TYR B C 1
ATOM 4276 O O . TYR B 1 256 ? -3.1 -33.562 -17.016 1 97.81 256 TYR B O 1
ATOM 4284 N N . ASN B 1 257 ? -2.77 -35.031 -15.359 1 97.5 257 ASN B N 1
ATOM 4285 C CA . ASN B 1 257 ? -4.133 -35.031 -14.836 1 97.5 257 ASN B CA 1
ATOM 4286 C C . ASN B 1 257 ? -4.148 -35 -13.312 1 97.5 257 ASN B C 1
ATOM 4288 O O . ASN B 1 257 ? -3.277 -35.562 -12.656 1 97.5 257 ASN B O 1
ATOM 4292 N N . ASP B 1 258 ? -5.117 -34.281 -12.836 1 97.31 258 ASP B N 1
ATOM 4293 C CA . ASP B 1 258 ? -5.418 -34.281 -11.406 1 97.31 258 ASP B CA 1
ATOM 4294 C C . ASP B 1 258 ? -4.223 -33.781 -10.594 1 97.31 258 ASP B C 1
ATOM 4296 O O . ASP B 1 258 ? -3.836 -34.406 -9.602 1 97.31 258 ASP B O 1
ATOM 4300 N N . ILE B 1 259 ? -3.701 -32.719 -11.047 1 97.62 259 ILE B N 1
ATOM 4301 C CA . ILE B 1 259 ? -2.596 -32.094 -10.336 1 97.62 259 ILE B CA 1
ATOM 4302 C C . ILE B 1 259 ? -2.518 -30.594 -10.695 1 97.62 259 ILE B C 1
ATOM 4304 O O . ILE B 1 259 ? -3.119 -30.172 -11.68 1 97.62 259 ILE B O 1
ATOM 4308 N N . VAL B 1 260 ? -1.969 -29.828 -9.852 1 97.81 260 VAL B N 1
ATOM 4309 C CA . VAL B 1 260 ? -1.787 -28.406 -10.07 1 97.81 260 VAL B CA 1
ATOM 4310 C C . VAL B 1 260 ? -0.351 -28.125 -10.508 1 97.81 260 VAL B C 1
ATOM 4312 O O . VAL B 1 260 ? 0.591 -28.734 -10 1 97.81 260 VAL B O 1
ATOM 4315 N N . ALA B 1 261 ? -0.159 -27.281 -11.461 1 97.88 261 ALA B N 1
ATOM 4316 C CA . ALA B 1 261 ? 1.161 -26.828 -11.891 1 97.88 261 ALA B CA 1
ATOM 4317 C C . ALA B 1 261 ? 1.109 -25.391 -12.398 1 97.88 261 ALA B C 1
ATOM 4319 O O . ALA B 1 261 ? 0.056 -24.906 -12.828 1 97.88 261 ALA B O 1
ATOM 4320 N N . GLU B 1 262 ? 2.25 -24.719 -12.266 1 97.88 262 GLU B N 1
ATOM 4321 C CA . GLU B 1 262 ? 2.379 -23.359 -12.805 1 97.88 262 GLU B CA 1
ATOM 4322 C C . GLU B 1 262 ? 2.506 -23.375 -14.32 1 97.88 262 GLU B C 1
ATOM 4324 O O . GLU B 1 262 ? 3.477 -23.906 -14.867 1 97.88 262 GLU B O 1
ATOM 4329 N N . VAL B 1 263 ? 1.531 -22.875 -15.055 1 98.06 263 VAL B N 1
ATOM 4330 C CA . VAL B 1 263 ? 1.466 -22.891 -16.516 1 98.06 263 VAL B CA 1
ATOM 4331 C C . VAL B 1 263 ? 0.759 -21.625 -17.016 1 98.06 263 VAL B C 1
ATOM 4333 O O . VAL B 1 263 ? -0.024 -21.016 -16.281 1 98.06 263 VAL B O 1
ATOM 4336 N N . PRO B 1 264 ? 1.09 -21.156 -18.219 1 97.88 264 PRO B N 1
ATOM 4337 C CA . PRO B 1 264 ? 0.426 -19.953 -18.734 1 97.88 264 PRO B CA 1
ATOM 4338 C C . PRO B 1 264 ? -1.021 -20.219 -19.156 1 97.88 264 PRO B C 1
ATOM 4340 O O . PRO B 1 264 ? -1.338 -21.281 -19.672 1 97.88 264 PRO B O 1
ATOM 4343 N N . ALA B 1 265 ? -1.856 -19.25 -18.906 1 98 265 ALA B N 1
ATOM 4344 C CA . ALA B 1 265 ? -3.26 -19.344 -19.297 1 98 265 ALA B CA 1
ATOM 4345 C C . ALA B 1 265 ? -3.816 -17.984 -19.688 1 98 265 ALA B C 1
ATOM 4347 O O . ALA B 1 265 ? -3.291 -16.953 -19.266 1 98 265 ALA B O 1
ATOM 4348 N N . VAL B 1 266 ? -4.809 -17.969 -20.531 1 98.25 266 VAL B N 1
ATOM 4349 C CA . VAL B 1 266 ? -5.594 -16.781 -20.844 1 98.25 266 VAL B CA 1
ATOM 4350 C C . VAL B 1 266 ? -6.617 -16.531 -19.75 1 98.25 266 VAL B C 1
ATOM 4352 O O . VAL B 1 266 ? -7.379 -17.422 -19.375 1 98.25 266 VAL B O 1
ATOM 4355 N N . ILE B 1 267 ? -6.566 -15.344 -19.203 1 97.5 267 ILE B N 1
ATOM 4356 C CA . ILE B 1 267 ? -7.469 -15.008 -18.109 1 97.5 267 ILE B CA 1
ATOM 4357 C C . ILE B 1 267 ? -8.469 -13.953 -18.562 1 97.5 267 ILE B C 1
ATOM 4359 O O . ILE B 1 267 ? -8.086 -12.938 -19.156 1 97.5 267 ILE B O 1
ATOM 4363 N N . GLY B 1 268 ? -9.727 -14.148 -18.344 1 97.31 268 GLY B N 1
ATOM 4364 C CA . GLY B 1 268 ? -10.805 -13.219 -18.641 1 97.31 268 GLY B CA 1
ATOM 4365 C C . GLY B 1 268 ? -11.875 -13.18 -17.562 1 97.31 268 GLY B C 1
ATOM 4366 O O . GLY B 1 268 ? -11.617 -13.555 -16.422 1 97.31 268 GLY B O 1
ATOM 4367 N N . LYS B 1 269 ? -13.062 -12.695 -17.891 1 96.94 269 LYS B N 1
ATOM 4368 C CA . LYS B 1 269 ? -14.133 -12.414 -16.938 1 96.94 269 LYS B CA 1
ATOM 4369 C C . LYS B 1 269 ? -14.602 -13.695 -16.25 1 96.94 269 LYS B C 1
ATOM 4371 O O . LYS B 1 269 ? -15.117 -13.648 -15.125 1 96.94 269 LYS B O 1
ATOM 4376 N N . SER B 1 270 ? -14.359 -14.828 -16.859 1 96.5 270 SER B N 1
ATOM 4377 C CA . SER B 1 270 ? -14.812 -16.094 -16.297 1 96.5 270 SER B CA 1
ATOM 4378 C C . SER B 1 270 ? -13.672 -16.828 -15.602 1 96.5 270 SER B C 1
ATOM 4380 O O . SER B 1 270 ? -13.82 -18 -15.219 1 96.5 270 SER B O 1
ATOM 4382 N N . GLY B 1 271 ? -12.531 -16.172 -15.398 1 97.5 271 GLY B N 1
ATOM 4383 C CA . GLY B 1 271 ? -11.344 -16.844 -14.883 1 97.5 271 GLY B CA 1
ATOM 4384 C C . GLY B 1 271 ? -10.461 -17.406 -15.977 1 97.5 271 GLY B C 1
ATOM 4385 O O . GLY B 1 271 ? -10.125 -16.703 -16.938 1 97.5 271 GLY B O 1
ATOM 4386 N N . ILE B 1 272 ? -10.047 -18.625 -15.789 1 97.5 272 ILE B N 1
ATOM 4387 C CA . ILE B 1 272 ? -9.203 -19.312 -16.766 1 97.5 272 ILE B CA 1
ATOM 4388 C C . ILE B 1 272 ? -10.023 -19.641 -18 1 97.5 272 ILE B C 1
ATOM 4390 O O . ILE B 1 272 ? -11.008 -20.375 -17.922 1 97.5 272 ILE B O 1
ATOM 4394 N N . GLU B 1 273 ? -9.609 -19.156 -19.094 1 97.69 273 GLU B N 1
ATOM 4395 C CA . GLU B 1 273 ? -10.32 -19.453 -20.328 1 97.69 273 GLU B CA 1
ATOM 4396 C C . GLU B 1 273 ? -9.664 -20.594 -21.094 1 97.69 273 GLU B C 1
ATOM 4398 O O . GLU B 1 273 ? -10.352 -21.422 -21.703 1 97.69 273 GLU B O 1
ATOM 4403 N N . ARG B 1 274 ? -8.344 -20.547 -21 1 97.06 274 ARG B N 1
ATOM 4404 C CA . ARG B 1 274 ? -7.574 -21.547 -21.719 1 97.06 274 ARG B CA 1
ATOM 4405 C C . ARG B 1 274 ? -6.156 -21.656 -21.172 1 97.06 274 ARG B C 1
ATOM 4407 O O . ARG B 1 274 ? -5.516 -20.641 -20.891 1 97.06 274 ARG B O 1
ATOM 4414 N N . ILE B 1 275 ? -5.77 -22.922 -20.953 1 98.06 275 ILE B N 1
ATOM 4415 C CA . ILE B 1 275 ? -4.375 -23.172 -20.609 1 98.06 275 ILE B CA 1
ATOM 4416 C C . ILE B 1 275 ? -3.543 -23.328 -21.875 1 98.06 275 ILE B C 1
ATOM 4418 O O . ILE B 1 275 ? -3.959 -24 -22.812 1 98.06 275 ILE B O 1
ATOM 4422 N N . ILE B 1 276 ? -2.412 -22.672 -21.938 1 97.75 276 ILE B N 1
ATOM 4423 C CA . ILE B 1 276 ? -1.545 -22.703 -23.109 1 97.75 276 ILE B CA 1
ATOM 4424 C C . ILE B 1 276 ? -0.383 -23.672 -22.859 1 97.75 276 ILE B C 1
ATOM 4426 O O . ILE B 1 276 ? 0.369 -23.516 -21.906 1 97.75 276 ILE B O 1
ATOM 4430 N N . GLU B 1 277 ? -0.239 -24.641 -23.75 1 98.06 277 GLU B N 1
ATOM 4431 C CA . GLU B 1 277 ? 0.915 -25.531 -23.688 1 98.06 277 GLU B CA 1
ATOM 4432 C C . GLU B 1 277 ? 2.074 -24.984 -24.516 1 98.06 277 GLU B C 1
ATOM 4434 O O . GLU B 1 277 ? 1.91 -24.688 -25.703 1 98.06 277 GLU B O 1
ATOM 4439 N N . LEU B 1 278 ? 3.168 -24.875 -23.875 1 97 278 LEU B N 1
ATOM 4440 C CA . LEU B 1 278 ? 4.348 -24.344 -24.547 1 97 278 LEU B CA 1
ATOM 4441 C C . LEU B 1 278 ? 5.184 -25.484 -25.141 1 97 278 LEU B C 1
ATOM 4443 O O . LEU B 1 278 ? 5.215 -26.578 -24.594 1 97 278 LEU B O 1
ATOM 4447 N N . PRO B 1 279 ? 5.883 -25.172 -26.25 1 96.5 279 PRO B N 1
ATOM 4448 C CA . PRO B 1 279 ? 6.77 -26.172 -26.828 1 96.5 279 PRO B CA 1
ATOM 4449 C C . PRO B 1 279 ? 8.07 -26.344 -26.047 1 96.5 279 PRO B C 1
ATOM 4451 O O . PRO B 1 279 ? 9.023 -25.578 -26.25 1 96.5 279 PRO B O 1
ATOM 4454 N N . LEU B 1 280 ? 8.125 -27.359 -25.266 1 97.12 280 LEU B N 1
ATOM 4455 C CA . LEU B 1 280 ? 9.297 -27.625 -24.438 1 97.12 280 LEU B CA 1
ATOM 4456 C C . LEU B 1 280 ? 10.203 -28.656 -25.109 1 97.12 280 LEU B C 1
ATOM 4458 O O . LEU B 1 280 ? 9.727 -29.609 -25.719 1 97.12 280 LEU B O 1
ATOM 4462 N N . THR B 1 281 ? 11.516 -28.406 -25.016 1 97.06 281 THR B N 1
ATOM 4463 C CA . THR B 1 281 ? 12.469 -29.438 -25.406 1 97.06 281 THR B CA 1
ATOM 4464 C C . THR B 1 281 ? 12.398 -30.641 -24.453 1 97.06 281 THR B C 1
ATOM 4466 O O . THR B 1 281 ? 11.758 -30.562 -23.406 1 97.06 281 THR B O 1
ATOM 4469 N N . GLU B 1 282 ? 13.07 -31.703 -24.875 1 97.44 282 GLU B N 1
ATOM 4470 C CA . GLU B 1 282 ? 13.078 -32.875 -24.031 1 97.44 282 GLU B CA 1
ATOM 4471 C C . GLU B 1 282 ? 13.672 -32.562 -22.656 1 97.44 282 GLU B C 1
ATOM 4473 O O . GLU B 1 282 ? 13.148 -33.031 -21.641 1 97.44 282 GLU B O 1
ATOM 4478 N N . ASP B 1 283 ? 14.703 -31.844 -22.688 1 96.69 283 ASP B N 1
ATOM 4479 C CA . ASP B 1 283 ? 15.344 -31.469 -21.438 1 96.69 283 ASP B CA 1
ATOM 4480 C C . ASP B 1 283 ? 14.438 -30.562 -20.594 1 96.69 283 ASP B C 1
ATOM 4482 O O . ASP B 1 283 ? 14.352 -30.719 -19.375 1 96.69 283 ASP B O 1
ATOM 4486 N N . GLU B 1 284 ? 13.797 -29.641 -21.156 1 96.25 284 GLU B N 1
ATOM 4487 C CA . GLU B 1 284 ? 12.883 -28.734 -20.469 1 96.25 284 GLU B CA 1
ATOM 4488 C C . GLU B 1 284 ? 11.672 -29.484 -19.922 1 96.25 284 GLU B C 1
ATOM 4490 O O . GLU B 1 284 ? 11.203 -29.188 -18.812 1 96.25 284 GLU B O 1
ATOM 4495 N N . LYS B 1 285 ? 11.219 -30.438 -20.719 1 96.81 285 LYS B N 1
ATOM 4496 C CA . LYS B 1 285 ? 10.109 -31.266 -20.266 1 96.81 285 LYS B CA 1
ATOM 4497 C C . LYS B 1 285 ? 10.484 -32.062 -19 1 96.81 285 LYS B C 1
ATOM 4499 O O . LYS B 1 285 ? 9.664 -32.188 -18.094 1 96.81 285 LYS B O 1
ATOM 4504 N N . ARG B 1 286 ? 11.641 -32.594 -19 1 97 286 ARG B N 1
ATOM 4505 C CA . ARG B 1 286 ? 12.117 -33.312 -17.828 1 97 286 ARG B CA 1
ATOM 4506 C C . ARG B 1 286 ? 12.133 -32.406 -16.594 1 97 286 ARG B C 1
ATOM 4508 O O . ARG B 1 286 ? 11.727 -32.844 -15.516 1 97 286 ARG B O 1
ATOM 4515 N N . LYS B 1 287 ? 12.609 -31.203 -16.766 1 95.94 287 LYS B N 1
ATOM 4516 C CA . LYS B 1 287 ? 12.648 -30.25 -15.656 1 95.94 287 LYS B CA 1
ATOM 4517 C C . LYS B 1 287 ? 11.234 -29.875 -15.203 1 95.94 287 LYS B C 1
ATOM 4519 O O . LYS B 1 287 ? 10.977 -29.766 -14 1 95.94 287 LYS B O 1
ATOM 4524 N N . PHE B 1 288 ? 10.398 -29.656 -16.172 1 97.44 288 PHE B N 1
ATOM 4525 C CA . PHE B 1 288 ? 9 -29.391 -15.875 1 97.44 288 PHE B CA 1
ATOM 4526 C C . PHE B 1 288 ? 8.383 -30.547 -15.102 1 97.44 288 PHE B C 1
ATOM 4528 O O . PHE B 1 288 ? 7.676 -30.328 -14.109 1 97.44 288 PHE B O 1
ATOM 4535 N N . ASP B 1 289 ? 8.703 -31.75 -15.523 1 97.31 289 ASP B N 1
ATOM 4536 C CA . ASP B 1 289 ? 8.203 -32.969 -14.867 1 97.31 289 ASP B CA 1
ATOM 4537 C C . ASP B 1 289 ? 8.68 -33.031 -13.422 1 97.31 289 ASP B C 1
ATOM 4539 O O . ASP B 1 289 ? 7.934 -33.438 -12.531 1 97.31 289 ASP B O 1
ATOM 4543 N N . GLU B 1 290 ? 9.875 -32.719 -13.219 1 96.94 290 GLU B N 1
ATOM 4544 C CA . GLU B 1 290 ? 10.422 -32.719 -11.867 1 96.94 290 GLU B CA 1
ATOM 4545 C C . GLU B 1 290 ? 9.656 -31.75 -10.961 1 96.94 290 GLU B C 1
ATOM 4547 O O . GLU B 1 290 ? 9.391 -32.062 -9.805 1 96.94 290 GLU B O 1
ATOM 4552 N N . ALA B 1 291 ? 9.375 -30.594 -11.492 1 96.44 291 ALA B N 1
ATOM 4553 C CA . ALA B 1 291 ? 8.609 -29.609 -10.734 1 96.44 291 ALA B CA 1
ATOM 4554 C C . ALA B 1 291 ? 7.215 -30.141 -10.406 1 96.44 291 ALA B C 1
ATOM 4556 O O . ALA B 1 291 ? 6.742 -30 -9.273 1 96.44 291 ALA B O 1
ATOM 4557 N N . VAL B 1 292 ? 6.566 -30.734 -11.391 1 97.25 292 VAL B N 1
ATOM 4558 C CA . VAL B 1 292 ? 5.219 -31.25 -11.211 1 97.25 292 VAL B CA 1
ATOM 4559 C C . VAL B 1 292 ? 5.238 -32.375 -10.195 1 97.25 292 VAL B C 1
ATOM 4561 O O . VAL B 1 292 ? 4.332 -32.5 -9.367 1 97.25 292 VAL B O 1
ATOM 4564 N N . GLN B 1 293 ? 6.27 -33.188 -10.266 1 96.62 293 GLN B N 1
ATOM 4565 C CA . GLN B 1 293 ? 6.406 -34.281 -9.312 1 96.62 293 GLN B CA 1
ATOM 4566 C C . GLN B 1 293 ? 6.57 -33.781 -7.891 1 96.62 293 GLN B C 1
ATOM 4568 O O . GLN B 1 293 ? 6.094 -34.406 -6.938 1 96.62 293 GLN B O 1
ATOM 4573 N N . ALA B 1 294 ? 7.27 -32.719 -7.766 1 95.44 294 ALA B N 1
ATOM 4574 C CA . ALA B 1 294 ? 7.418 -32.125 -6.449 1 95.44 294 ALA B CA 1
ATOM 4575 C C . ALA B 1 294 ? 6.066 -31.688 -5.891 1 95.44 294 ALA B C 1
ATOM 4577 O O . ALA B 1 294 ? 5.809 -31.828 -4.695 1 95.44 294 ALA B O 1
ATOM 4578 N N . VAL B 1 295 ? 5.223 -31.109 -6.691 1 95.75 295 VAL B N 1
ATOM 4579 C CA . VAL B 1 295 ? 3.875 -30.734 -6.277 1 95.75 295 VAL B CA 1
ATOM 4580 C C . VAL B 1 295 ? 3.082 -31.969 -5.887 1 95.75 295 VAL B C 1
ATOM 4582 O O . VAL B 1 295 ? 2.369 -31.969 -4.883 1 95.75 295 VAL B O 1
ATOM 4585 N N . LYS B 1 296 ? 3.221 -33 -6.707 1 96.12 296 LYS B N 1
ATOM 4586 C CA . LYS B 1 296 ? 2.529 -34.25 -6.426 1 96.12 296 LYS B CA 1
ATOM 4587 C C . LYS B 1 296 ? 2.914 -34.812 -5.055 1 96.12 296 LYS B C 1
ATOM 4589 O O . LYS B 1 296 ? 2.055 -35.281 -4.301 1 96.12 296 LYS B O 1
ATOM 4594 N N . LYS B 1 297 ? 4.125 -34.75 -4.781 1 94.62 297 LYS B N 1
ATOM 4595 C CA . LYS B 1 297 ? 4.609 -35.219 -3.49 1 94.62 297 LYS B CA 1
ATOM 4596 C C . LYS B 1 297 ? 4 -34.438 -2.344 1 94.62 297 LYS B C 1
ATOM 4598 O O . LYS B 1 297 ? 3.643 -35 -1.306 1 94.62 297 LYS B O 1
ATOM 4603 N N . LEU B 1 298 ? 3.91 -33.125 -2.494 1 93.62 298 LEU B N 1
ATOM 4604 C CA . LEU B 1 298 ? 3.287 -32.281 -1.483 1 93.62 298 LEU B CA 1
ATOM 4605 C C . LEU B 1 298 ? 1.829 -32.688 -1.269 1 93.62 298 LEU B C 1
ATOM 4607 O O . LEU B 1 298 ? 1.371 -32.781 -0.128 1 93.62 298 LEU B O 1
ATOM 4611 N N . VAL B 1 299 ? 1.142 -32.844 -2.357 1 95.25 299 VAL B N 1
ATOM 4612 C CA . VAL B 1 299 ? -0.279 -33.156 -2.301 1 95.25 299 VAL B CA 1
ATOM 4613 C C . VAL B 1 299 ? -0.465 -34.531 -1.649 1 95.25 299 VAL B C 1
ATOM 4615 O O . VAL B 1 299 ? -1.395 -34.719 -0.864 1 95.25 299 VAL B O 1
ATOM 4618 N N . GLU B 1 300 ? 0.427 -35.406 -1.95 1 94.75 300 GLU B N 1
ATOM 4619 C CA . GLU B 1 300 ? 0.354 -36.781 -1.403 1 94.75 300 GLU B CA 1
ATOM 4620 C C . GLU B 1 300 ? 0.594 -36.781 0.104 1 94.75 300 GLU B C 1
ATOM 4622 O O . GLU B 1 300 ? 0.126 -37.656 0.813 1 94.75 300 GLU B O 1
ATOM 4627 N N . THR B 1 301 ? 1.354 -35.812 0.572 1 93.75 301 THR B N 1
ATOM 4628 C CA . THR B 1 301 ? 1.646 -35.688 1.996 1 93.75 301 THR B CA 1
ATOM 4629 C C . THR B 1 301 ? 0.419 -35.188 2.76 1 93.75 301 THR B C 1
ATOM 4631 O O . THR B 1 301 ? 0.337 -35.344 3.98 1 93.75 301 THR B O 1
ATOM 4634 N N . LEU B 1 302 ? -0.536 -34.562 2.092 1 94.69 302 LEU B N 1
ATOM 4635 C CA . LEU B 1 302 ? -1.746 -34.062 2.73 1 94.69 302 LEU B CA 1
ATOM 4636 C C . LEU B 1 302 ? -2.607 -35.219 3.248 1 94.69 302 LEU B C 1
ATOM 4638 O O . LEU B 1 302 ? -2.625 -36.281 2.656 1 94.69 302 LEU B O 1
ATOM 4642 N N . PRO B 1 303 ? -3.291 -34.969 4.371 1 90.94 303 PRO B N 1
ATOM 4643 C CA . PRO B 1 303 ? -4.273 -35.969 4.797 1 90.94 303 PRO B CA 1
ATOM 4644 C C . PRO B 1 303 ? -5.293 -36.312 3.705 1 90.94 303 PRO B C 1
ATOM 4646 O O . PRO B 1 303 ? -5.73 -35.406 2.977 1 90.94 303 PRO B O 1
ATOM 4649 N N . PRO B 1 304 ? -5.656 -37.531 3.605 1 90.44 304 PRO B N 1
ATOM 4650 C CA . PRO B 1 304 ? -6.559 -37.969 2.541 1 90.44 304 PRO B CA 1
ATOM 4651 C C . PRO B 1 304 ? -7.855 -37.156 2.49 1 90.44 304 PRO B C 1
ATOM 4653 O O . PRO B 1 304 ? -8.383 -36.906 1.404 1 90.44 304 PRO B O 1
ATOM 4656 N N . GLN B 1 305 ? -8.367 -36.719 3.59 1 89.5 305 GLN B N 1
ATOM 4657 C CA . GLN B 1 305 ? -9.633 -36 3.631 1 89.5 305 GLN B CA 1
ATOM 4658 C C . GLN B 1 305 ? -9.508 -34.625 2.943 1 89.5 305 GLN B C 1
ATOM 4660 O O . GLN B 1 305 ? -10.516 -34.031 2.543 1 89.5 305 GLN B O 1
ATOM 4665 N N . LEU B 1 306 ? -8.312 -34.188 2.768 1 91.12 306 LEU B N 1
ATOM 4666 C CA . LEU B 1 306 ? -8.094 -32.875 2.158 1 91.12 306 LEU B CA 1
ATOM 4667 C C . LEU B 1 306 ? -7.82 -33 0.665 1 91.12 306 LEU B C 1
ATOM 4669 O O . LEU B 1 306 ? -7.797 -32 -0.06 1 91.12 306 LEU B O 1
ATOM 4673 N N . ARG B 1 307 ? -7.656 -34.25 0.206 1 86.88 307 ARG B N 1
ATOM 4674 C CA . ARG B 1 307 ? -7.324 -34.5 -1.192 1 86.88 307 ARG B CA 1
ATOM 4675 C C . ARG B 1 307 ? -8.562 -34.938 -1.983 1 86.88 307 ARG B C 1
ATOM 4677 O O . ARG B 1 307 ? -8.477 -35.156 -3.189 1 86.88 307 ARG B O 1
ATOM 4684 N N . GLU B 1 308 ? -9.656 -35.219 -1.289 1 81.38 308 GLU B N 1
ATOM 4685 C CA . GLU B 1 308 ? -10.852 -35.75 -1.943 1 81.38 308 GLU B CA 1
ATOM 4686 C C . GLU B 1 308 ? -11.992 -34.719 -1.897 1 81.38 308 GLU B C 1
ATOM 4688 O O . GLU B 1 308 ? -12.078 -33.906 -0.96 1 81.38 308 GLU B O 1
#

Foldseek 3Di:
DEEEEDPDQQSLLLVLVLLVVLQAAYEYEYQPPPVQQVSQVVSVVVSVVVVRDHHTGYDPDLLVCAPHQAYEYPDADDDDVPADPLNRLARVLVVLLVVLVSCLVRVVQHQYEYAYPVQFLSLLLSCVNNVHDLLRRWGQAFQLLQLLLLVLLCVVQVHDSVQKGWGWKFGHAQLIQTDQQPIDGNPHRVVVRDPPVSSVVSVVCSRCVQVVVCVVPVDGDRNSSSVSVSVLVCCQSVQVQDKTWTFGADPCALHDHSGTMTFIAGQYVSGGDGTDHDDDDPVSSVSNVVSRVVRVVSNVSHDPVSND/DEEEEDPDQQSLLLVLVLLVVLQAAYEYEYQPPPVQQVSQVVSVVVSVVVVRDYHTGYDPDLLVCAPHQAYEYPDADDDDVPADPLNRLARVLVVLLVVLVSCLVRVVQHQYEYAYPVQFLSLLLSCVNNVHDLLRRWGQAFQLLQLLLLVLLCVVQVHDSVQKGWGWKFGHAQLIATDQQPIDGNPHRVVVRDPPVSSVVSVVCSRCVQVVVCVVPVDGDRNSSSVSVSVLVCCQSVQVQDKTWTFGADPCALHDHSGTMTFIAGQYVSGGDGTDHDDDDPVSSVSNVVSRVVRVVSNVSHDPVSND